Protein AF-0000000076869267 (afdb_homodimer)

Organism: Aegilops tauschii subsp. strangulata (NCBI:txid200361)

Foldseek 3Di:
DVLLVLLLPLLLLLLLLLLLLLQQLVLLLLQCLDPPANLAPANVDAPLLSLLLNCLLVLLLLVLLLVCLVCCLPCFLLSLLLVLLVLLQQLLQQLLVPRDSVSNSVSSSSNNSSSNSSVVRSLVSSCQQHPVVCSVVSVVVSNVSSVVSNVVLNVQSVVQSRHRSSSSCSSNVSNVSSVVSNVSSVVAATRLLSLLLCCLVVVDPNVVSLVSSLVNNCSSVDVVDDPVNSVVVSVVSNVVSNVVVVVVVPPVVSVVVSVVSVVVSVVSVVVSVVSVD/DVLLVLLLPLLLLLLLLLLLLLQQLVLLLLQCLDPPANLAPANPDAPLLSLLLNCLLVLLLLVLLLVCLVCCLPCFLLSLLLLLLVLLQQLLQQLLVPRDSVSNSVSSSSNNSSSNSSVVRSLVSSCLQHPVVCSVVSVVVSNVSSVVSNVVLNVQSVVQSRHRSSSSCSSNVSNVSSVVSNVSSVPAATRLLSLLLCCLVVVDPNVVSLVSSLVNNCSSVDVVDDPVNSVVVSVVSNVVSNVVVVVVVPPVVSVVVSVVSVVVSVVSVVVSVVSVD

Nearest PDB structures (foldseek):
  9g11-assembly1_A  TM=7.939E-01  e=7.291E-10  Arabidopsis thaliana
  8bvs-assembly1_A  TM=7.566E-01  e=4.003E-04  Rattus norvegicus
  8pnl-assembly1_A  TM=7.124E-01  e=5.219E-04  Mycolicibacterium hassiacum DSM 44199
  8bvt-assembly1_A  TM=7.585E-01  e=1.966E-03  Rattus nativitatis
  7yr5-assembly1_A  TM=6.470E-01  e=4.337E-02  Homo sapiens

pLDDT: mean 87.98, std 14.65, range [33.66, 98.94]

Structure (mmCIF, N/CA/C/O backbone):
data_AF-0000000076869267-model_v1
#
loop_
_entity.id
_entity.type
_entity.pdbx_description
1 polymer 'Major facilitator superfamily (MFS) profile domain-containing protein'
#
loop_
_atom_site.group_PDB
_atom_site.id
_atom_site.type_symbol
_atom_site.label_atom_id
_atom_site.label_alt_id
_atom_site.label_comp_id
_atom_site.label_asym_id
_atom_site.label_entity_id
_atom_site.label_seq_id
_atom_site.pdbx_PDB_ins_code
_atom_site.Cartn_x
_atom_site.Cartn_y
_atom_site.Cartn_z
_atom_site.occupancy
_atom_site.B_iso_or_equiv
_atom_site.auth_seq_id
_atom_site.auth_comp_id
_atom_site.auth_asym_id
_atom_site.auth_atom_id
_atom_site.pdbx_PDB_model_num
ATOM 1 N N . MET A 1 1 ? 5.738 23.25 -9.078 1 51.19 1 MET A N 1
ATOM 2 C CA . MET A 1 1 ? 5.23 21.922 -9.367 1 51.19 1 MET A CA 1
ATOM 3 C C . MET A 1 1 ? 6.297 20.859 -9.102 1 51.19 1 MET A C 1
ATOM 5 O O . MET A 1 1 ? 6.031 19.859 -8.43 1 51.19 1 MET A O 1
ATOM 9 N N . ALA A 1 2 ? 7.547 21.203 -9.602 1 54.75 2 ALA A N 1
ATOM 10 C CA . ALA A 1 2 ? 8.648 20.266 -9.398 1 54.75 2 ALA A CA 1
ATOM 11 C C . ALA A 1 2 ? 8.938 20.062 -7.91 1 54.75 2 ALA A C 1
ATOM 13 O O . ALA A 1 2 ? 9.227 18.953 -7.469 1 54.75 2 ALA A O 1
ATOM 14 N N . ALA A 1 3 ? 8.656 21.094 -7.148 1 62.34 3 ALA A N 1
ATOM 15 C CA . ALA A 1 3 ? 8.992 21.078 -5.727 1 62.34 3 ALA A CA 1
ATOM 16 C C . ALA A 1 3 ? 8.086 20.109 -4.961 1 62.34 3 ALA A C 1
ATOM 18 O O . ALA A 1 3 ? 8.5 19.531 -3.951 1 62.34 3 ALA A O 1
ATOM 19 N N . VAL A 1 4 ? 6.992 19.859 -5.566 1 68.62 4 VAL A N 1
ATOM 20 C CA . VAL A 1 4 ? 6.062 18.969 -4.875 1 68.62 4 VAL A CA 1
ATOM 21 C C . VAL A 1 4 ? 6.172 17.562 -5.453 1 68.62 4 VAL A C 1
ATOM 23 O O . VAL A 1 4 ? 6.008 16.562 -4.73 1 68.62 4 VAL A O 1
ATOM 26 N N . ILE A 1 5 ? 6.605 17.469 -6.59 1 75.56 5 ILE A N 1
ATOM 27 C CA . ILE A 1 5 ? 6.555 16.219 -7.328 1 75.56 5 ILE A CA 1
ATOM 28 C C . ILE A 1 5 ? 7.711 15.32 -6.898 1 75.56 5 ILE A C 1
ATOM 30 O O . ILE A 1 5 ? 7.52 14.133 -6.641 1 75.56 5 ILE A O 1
ATOM 34 N N . LEU A 1 6 ? 8.961 15.852 -6.84 1 79.25 6 LEU A N 1
ATOM 35 C CA . LEU A 1 6 ? 10.133 15.023 -6.602 1 79.25 6 LEU A CA 1
ATOM 36 C C . LEU A 1 6 ? 10.102 14.414 -5.199 1 79.25 6 LEU A C 1
ATOM 38 O O . LEU A 1 6 ? 10.32 13.211 -5.035 1 79.25 6 LEU A O 1
ATOM 42 N N . PRO A 1 7 ? 9.672 15.211 -4.203 1 85.94 7 PRO A N 1
ATOM 43 C CA . PRO A 1 7 ? 9.602 14.648 -2.854 1 85.94 7 PRO A CA 1
ATOM 44 C C . PRO A 1 7 ? 8.523 13.57 -2.719 1 85.94 7 PRO A C 1
ATOM 46 O O . PRO A 1 7 ? 8.508 12.828 -1.736 1 85.94 7 PRO A O 1
ATOM 49 N N . PHE A 1 8 ? 7.75 13.508 -3.734 1 88 8 PHE A N 1
ATOM 50 C CA . PHE A 1 8 ? 6.734 12.453 -3.764 1 88 8 PHE A CA 1
ATOM 51 C C . PHE A 1 8 ? 7.246 11.234 -4.52 1 88 8 PHE A C 1
ATOM 53 O O . PHE A 1 8 ? 7.129 10.109 -4.031 1 88 8 PHE A O 1
ATOM 60 N N . VAL A 1 9 ? 7.844 11.406 -5.652 1 92 9 VAL A N 1
ATOM 61 C CA . VAL A 1 9 ? 8.102 10.336 -6.609 1 92 9 VAL A CA 1
ATOM 62 C C . VAL A 1 9 ? 9.148 9.375 -6.047 1 92 9 VAL A C 1
ATOM 64 O O . VAL A 1 9 ? 9 8.156 -6.137 1 92 9 VAL A O 1
ATOM 67 N N . PHE A 1 10 ? 10.188 9.844 -5.434 1 95.88 10 PHE A N 1
ATOM 68 C CA . PHE A 1 10 ? 11.289 8.977 -5.023 1 95.88 10 PHE A CA 1
ATOM 69 C C . PHE A 1 10 ? 10.883 8.125 -3.824 1 95.88 10 PHE A C 1
ATOM 71 O O . PHE A 1 10 ? 11.141 6.922 -3.799 1 95.88 10 PHE A O 1
ATOM 78 N N . PRO A 1 11 ? 10.164 8.703 -2.84 1 96.12 11 PRO A N 1
ATOM 79 C CA . PRO A 1 11 ? 9.617 7.816 -1.812 1 96.12 11 PRO A CA 1
ATOM 80 C C . PRO A 1 11 ? 8.625 6.801 -2.379 1 96.12 11 PRO A C 1
ATOM 82 O O . PRO A 1 11 ? 8.609 5.645 -1.95 1 96.12 11 PRO A O 1
ATOM 85 N N . ALA A 1 12 ? 7.863 7.188 -3.348 1 95.62 12 ALA A N 1
ATOM 86 C CA . ALA A 1 12 ? 6.844 6.324 -3.938 1 95.62 12 ALA A CA 1
ATOM 87 C C . ALA A 1 12 ? 7.48 5.152 -4.676 1 95.62 12 ALA A C 1
ATOM 89 O O . ALA A 1 12 ? 6.859 4.098 -4.836 1 95.62 12 ALA A O 1
ATOM 90 N N . LEU A 1 13 ? 8.742 5.316 -5.086 1 97.69 13 LEU A N 1
ATOM 91 C CA . LEU A 1 13 ? 9.461 4.227 -5.734 1 97.69 13 LEU A CA 1
ATOM 92 C C . LEU A 1 13 ? 9.641 3.051 -4.777 1 97.69 13 LEU A C 1
ATOM 94 O O . LEU A 1 13 ? 9.719 1.898 -5.211 1 97.69 13 LEU A O 1
ATOM 98 N N . GLY A 1 14 ? 9.711 3.357 -3.455 1 97.81 14 GLY A N 1
ATOM 99 C CA . GLY A 1 14 ? 9.727 2.268 -2.49 1 97.81 14 GLY A CA 1
ATOM 100 C C . GLY A 1 14 ? 8.539 1.338 -2.617 1 97.81 14 GLY A C 1
ATOM 101 O O . GLY A 1 14 ? 8.68 0.118 -2.512 1 97.81 14 GLY A O 1
ATOM 102 N N . GLY A 1 15 ? 7.379 1.924 -2.82 1 96.94 15 GLY A N 1
ATOM 103 C CA . GLY A 1 15 ? 6.18 1.134 -3.059 1 96.94 15 GLY A CA 1
ATOM 104 C C . GLY A 1 15 ? 6.207 0.391 -4.379 1 96.94 15 GLY A C 1
ATOM 105 O O . GLY A 1 15 ? 5.758 -0.753 -4.465 1 96.94 15 GLY A O 1
ATOM 106 N N . LEU A 1 16 ? 6.715 1.038 -5.418 1 98.06 16 LEU A N 1
ATOM 107 C CA . LEU A 1 16 ? 6.832 0.396 -6.723 1 98.06 16 LEU A CA 1
ATOM 108 C C . LEU A 1 16 ? 7.715 -0.846 -6.637 1 98.06 16 LEU A C 1
ATOM 110 O O . LEU A 1 16 ? 7.391 -1.882 -7.223 1 98.06 16 LEU A O 1
ATOM 114 N N . LEU A 1 17 ? 8.797 -0.69 -5.914 1 98.81 17 LEU A N 1
ATOM 115 C CA . LEU A 1 17 ? 9.734 -1.799 -5.773 1 98.81 17 LEU A CA 1
ATOM 116 C C . LEU A 1 17 ? 9.102 -2.949 -4.996 1 98.81 17 LEU A C 1
ATOM 118 O O . LEU A 1 17 ? 9.344 -4.117 -5.301 1 98.81 17 LEU A O 1
ATOM 122 N N . PHE A 1 18 ? 8.344 -2.596 -3.992 1 98.62 18 PHE A N 1
ATOM 123 C CA . PHE A 1 18 ? 7.562 -3.605 -3.283 1 98.62 18 PHE A CA 1
ATOM 124 C C . PHE A 1 18 ? 6.613 -4.324 -4.234 1 98.62 18 PHE A C 1
ATOM 126 O O . PHE A 1 18 ? 6.605 -5.555 -4.301 1 98.62 18 PHE A O 1
ATOM 133 N N . GLY A 1 19 ? 5.809 -3.6 -4.969 1 98.38 19 GLY A N 1
ATOM 134 C CA . GLY A 1 19 ? 4.91 -4.184 -5.953 1 98.38 19 GLY A CA 1
ATOM 135 C C . GLY A 1 19 ? 5.633 -5.027 -6.988 1 98.38 19 GLY A C 1
ATOM 136 O O . GLY A 1 19 ? 5.184 -6.125 -7.32 1 98.38 19 GLY A O 1
ATOM 137 N N . TYR A 1 20 ? 6.73 -4.504 -7.484 1 98.62 20 TYR A N 1
ATOM 138 C CA . TYR A 1 20 ? 7.508 -5.246 -8.469 1 98.62 20 TYR A CA 1
ATOM 139 C C . TYR A 1 20 ? 7.883 -6.625 -7.949 1 98.62 20 TYR A C 1
ATOM 141 O O . TYR A 1 20 ? 7.781 -7.621 -8.672 1 98.62 20 TYR A O 1
ATOM 149 N N . ASP A 1 21 ? 8.344 -6.609 -6.75 1 98.75 21 ASP A N 1
ATOM 150 C CA . ASP A 1 21 ? 8.727 -7.879 -6.148 1 98.75 21 ASP A CA 1
ATOM 151 C C . ASP A 1 21 ? 7.562 -8.867 -6.152 1 98.75 21 ASP A C 1
ATOM 153 O O . ASP A 1 21 ? 7.746 -10.047 -6.441 1 98.75 21 ASP A O 1
ATOM 157 N N . ILE A 1 22 ? 6.414 -8.406 -5.805 1 97.38 22 ILE A N 1
ATOM 158 C CA . ILE A 1 22 ? 5.227 -9.25 -5.777 1 97.38 22 ILE A CA 1
ATOM 159 C C . ILE A 1 22 ? 4.961 -9.828 -7.168 1 97.38 22 ILE A C 1
ATOM 161 O O . ILE A 1 22 ? 4.828 -11.039 -7.328 1 97.38 22 ILE A O 1
ATOM 165 N N . GLY A 1 23 ? 4.918 -8.953 -8.148 1 97.19 23 GLY A N 1
ATOM 166 C CA . GLY A 1 23 ? 4.641 -9.383 -9.516 1 97.19 23 GLY A CA 1
ATOM 167 C C . GLY A 1 23 ? 5.699 -10.312 -10.07 1 97.19 23 GLY A C 1
ATOM 168 O O . GLY A 1 23 ? 5.379 -11.344 -10.664 1 97.19 23 GLY A O 1
ATOM 169 N N . ALA A 1 24 ? 6.945 -9.992 -9.875 1 98.06 24 ALA A N 1
ATOM 170 C CA . ALA A 1 24 ? 8.062 -10.773 -10.398 1 98.06 24 ALA A CA 1
ATOM 171 C C . ALA A 1 24 ? 8.117 -12.156 -9.75 1 98.06 24 ALA A C 1
ATOM 173 O O . ALA A 1 24 ? 8.523 -13.133 -10.383 1 98.06 24 ALA A O 1
ATOM 174 N N . THR A 1 25 ? 7.734 -12.227 -8.5 1 97.81 25 THR A N 1
ATOM 175 C CA . THR A 1 25 ? 7.793 -13.484 -7.754 1 97.81 25 THR A CA 1
ATOM 176 C C . THR A 1 25 ? 6.898 -14.539 -8.398 1 97.81 25 THR A C 1
ATOM 178 O O . THR A 1 25 ? 7.219 -15.727 -8.375 1 97.81 25 THR A O 1
ATOM 181 N N . SER A 1 26 ? 5.801 -14.086 -8.969 1 94.12 26 SER A N 1
ATOM 182 C CA . SER A 1 26 ? 4.891 -15.023 -9.625 1 94.12 26 SER A CA 1
ATOM 183 C C . SER A 1 26 ? 5.605 -15.828 -10.703 1 94.12 26 SER A C 1
ATOM 185 O O . SER A 1 26 ? 5.559 -17.062 -10.703 1 94.12 26 SER A O 1
ATOM 187 N N . GLY A 1 27 ? 6.301 -15.18 -11.609 1 94.81 27 GLY A N 1
ATOM 188 C CA . GLY A 1 27 ? 7.062 -15.852 -12.648 1 94.81 27 GLY A CA 1
ATOM 189 C C . GLY A 1 27 ? 8.328 -16.516 -12.141 1 94.81 27 GLY A C 1
ATOM 190 O O . GLY A 1 27 ? 8.703 -17.594 -12.594 1 94.81 27 GLY A O 1
ATOM 191 N N . ALA A 1 28 ? 8.953 -15.914 -11.195 1 98 28 ALA A N 1
ATOM 192 C CA . ALA A 1 28 ? 10.234 -16.391 -10.688 1 98 28 ALA A CA 1
ATOM 193 C C . ALA A 1 28 ? 10.078 -17.75 -10 1 98 28 ALA A C 1
ATOM 195 O O . ALA A 1 28 ? 10.961 -18.609 -10.094 1 98 28 ALA A O 1
ATOM 196 N N . THR A 1 29 ? 8.984 -17.906 -9.289 1 96.38 29 THR A N 1
ATOM 197 C CA . THR A 1 29 ? 8.773 -19.172 -8.578 1 96.38 29 THR A CA 1
ATOM 198 C C . THR A 1 29 ? 8.578 -20.312 -9.562 1 96.38 29 THR A C 1
ATOM 200 O O . THR A 1 29 ? 9.055 -21.422 -9.328 1 96.38 29 THR A O 1
ATOM 203 N N . ILE A 1 30 ? 7.941 -20.031 -10.672 1 93.69 30 ILE A N 1
ATOM 204 C CA . ILE A 1 30 ? 7.766 -21.031 -11.719 1 93.69 30 ILE A CA 1
ATOM 205 C C . ILE A 1 30 ? 9.117 -21.359 -12.352 1 93.69 30 ILE A C 1
ATOM 207 O O . ILE A 1 30 ? 9.477 -22.531 -12.508 1 93.69 30 ILE A O 1
ATOM 211 N N . SER A 1 31 ? 9.836 -20.359 -12.648 1 96.88 31 SER A N 1
ATOM 212 C CA . SER A 1 31 ? 11.117 -20.469 -13.336 1 96.88 31 SER A CA 1
ATOM 213 C C . SER A 1 31 ? 12.141 -21.219 -12.477 1 96.88 31 SER A C 1
ATOM 215 O O . SER A 1 31 ? 12.836 -22.109 -12.969 1 96.88 31 SER A O 1
ATOM 217 N N . VAL A 1 32 ? 12.234 -20.938 -11.211 1 97.94 32 VAL A N 1
ATOM 218 C CA . VAL A 1 32 ? 13.273 -21.484 -10.352 1 97.94 32 VAL A CA 1
ATOM 219 C C . VAL A 1 32 ? 12.984 -22.969 -10.07 1 97.94 32 VAL A C 1
ATOM 221 O O . VAL A 1 32 ? 13.898 -23.75 -9.805 1 97.94 32 VAL A O 1
ATOM 224 N N . HIS A 1 33 ? 11.734 -23.297 -10.188 1 96.62 33 HIS A N 1
ATOM 225 C CA . HIS A 1 33 ? 11.312 -24.656 -9.875 1 96.62 33 HIS A CA 1
ATOM 226 C C . HIS A 1 33 ? 11.344 -25.547 -11.109 1 96.62 33 HIS A C 1
ATOM 228 O O . HIS A 1 33 ? 11.281 -26.781 -11 1 96.62 33 HIS A O 1
ATOM 234 N N . SER A 1 34 ? 11.523 -25.016 -12.273 1 96.38 34 SER A N 1
ATOM 235 C CA . SER A 1 34 ? 11.5 -25.75 -13.539 1 96.38 34 SER A CA 1
ATOM 236 C C . SER A 1 34 ? 12.812 -26.484 -13.781 1 96.38 34 SER A C 1
ATOM 238 O O . SER A 1 34 ? 13.883 -25.875 -13.766 1 96.38 34 SER A O 1
ATOM 240 N N . ALA A 1 35 ? 12.711 -27.703 -14.055 1 96.81 35 ALA A N 1
ATOM 241 C CA . ALA A 1 35 ? 13.906 -28.484 -14.367 1 96.81 35 ALA A CA 1
ATOM 242 C C . ALA A 1 35 ? 14.609 -27.938 -15.609 1 96.81 35 ALA A C 1
ATOM 244 O O . ALA A 1 35 ? 15.836 -27.906 -15.672 1 96.81 35 ALA A O 1
ATOM 245 N N . GLU A 1 36 ? 13.852 -27.453 -16.516 1 97.06 36 GLU A N 1
ATOM 246 C CA . GLU A 1 36 ? 14.367 -27.047 -17.812 1 97.06 36 GLU A CA 1
ATOM 247 C C . GLU A 1 36 ? 14.859 -25.594 -17.766 1 97.06 36 GLU A C 1
ATOM 249 O O . GLU A 1 36 ? 15.828 -25.25 -18.438 1 97.06 36 GLU A O 1
ATOM 254 N N . LEU A 1 37 ? 14.234 -24.844 -16.891 1 96.75 37 LEU A N 1
ATOM 255 C CA . LEU A 1 37 ? 14.438 -23.406 -17.062 1 96.75 37 LEU A CA 1
ATOM 256 C C . LEU A 1 37 ? 15.164 -22.812 -15.867 1 96.75 37 LEU A C 1
ATOM 258 O O . LEU A 1 37 ? 15.656 -21.672 -15.938 1 96.75 37 LEU A O 1
ATOM 262 N N . SER A 1 38 ? 15.312 -23.484 -14.828 1 97.62 38 SER A N 1
ATOM 263 C CA . SER A 1 38 ? 15.867 -22.906 -13.602 1 97.62 38 SER A CA 1
ATOM 264 C C . SER A 1 38 ? 17.328 -22.516 -13.789 1 97.62 38 SER A C 1
ATOM 266 O O . SER A 1 38 ? 17.797 -21.531 -13.203 1 97.62 38 SER A O 1
ATOM 268 N N . GLY A 1 39 ? 18 -23.344 -14.562 1 97.56 39 GLY A N 1
ATOM 269 C CA . GLY A 1 39 ? 19.438 -23.141 -14.703 1 97.56 39 GLY A CA 1
ATOM 270 C C . GLY A 1 39 ? 20.219 -23.516 -13.461 1 97.56 39 GLY A C 1
ATOM 271 O O . GLY A 1 39 ? 21.328 -23.016 -13.25 1 97.56 39 GLY A O 1
ATOM 272 N N . THR A 1 40 ? 19.562 -24.281 -12.594 1 97.69 40 THR A N 1
ATOM 273 C CA . THR A 1 40 ? 20.219 -24.688 -11.367 1 97.69 40 THR A CA 1
ATOM 274 C C . THR A 1 40 ? 20.172 -26.203 -11.211 1 97.69 40 THR A C 1
ATOM 276 O O . THR A 1 40 ? 19.469 -26.891 -11.953 1 97.69 40 THR A O 1
ATOM 279 N N . THR A 1 41 ? 20.906 -26.781 -10.281 1 97.06 41 THR A N 1
ATOM 280 C CA . THR A 1 41 ? 20.875 -28.203 -9.969 1 97.06 41 THR A CA 1
ATOM 281 C C . THR A 1 41 ? 19.984 -28.469 -8.758 1 97.06 41 THR A C 1
ATOM 283 O O . THR A 1 41 ? 19.844 -29.625 -8.328 1 97.06 41 THR A O 1
ATOM 286 N N . TRP A 1 42 ? 19.484 -27.406 -8.188 1 97.38 42 TRP A N 1
ATOM 287 C CA . TRP A 1 42 ? 18.672 -27.516 -6.984 1 97.38 42 TRP A CA 1
ATOM 288 C C . TRP A 1 42 ? 17.25 -27.031 -7.254 1 97.38 42 TRP A C 1
ATOM 290 O O . TRP A 1 42 ? 16.625 -26.391 -6.402 1 97.38 42 TRP A O 1
ATOM 300 N N . PHE A 1 43 ? 16.75 -27.281 -8.469 1 96.44 43 PHE A N 1
ATOM 301 C CA . PHE A 1 43 ? 15.445 -26.812 -8.922 1 96.44 43 PHE A CA 1
ATOM 302 C C . PHE A 1 43 ? 14.328 -27.594 -8.227 1 96.44 43 PHE A C 1
ATOM 304 O O . PHE A 1 43 ? 13.188 -27.125 -8.164 1 96.44 43 PHE A O 1
ATOM 311 N N . ASN A 1 44 ? 14.586 -28.844 -7.785 1 96.56 44 ASN A N 1
ATOM 312 C CA . ASN A 1 44 ? 13.562 -29.719 -7.211 1 96.56 44 ASN A CA 1
ATOM 313 C C . ASN A 1 44 ? 13.219 -29.312 -5.781 1 96.56 44 ASN A C 1
ATOM 315 O O . ASN A 1 44 ? 13.422 -30.078 -4.844 1 96.56 44 ASN A O 1
ATOM 319 N N . LEU A 1 45 ? 12.617 -28.156 -5.695 1 96.81 45 LEU A N 1
ATOM 320 C CA . LEU A 1 45 ? 12.281 -27.594 -4.398 1 96.81 45 LEU A CA 1
ATOM 321 C C . LEU A 1 45 ? 10.992 -28.203 -3.854 1 96.81 45 LEU A C 1
ATOM 323 O O . LEU A 1 45 ? 10.055 -28.469 -4.609 1 96.81 45 LEU A O 1
ATOM 327 N N . SER A 1 46 ? 11.039 -28.406 -2.523 1 95.25 46 SER A N 1
ATOM 328 C CA . SER A 1 46 ? 9.812 -28.844 -1.859 1 95.25 46 SER A CA 1
ATOM 329 C C . SER A 1 46 ? 8.773 -27.719 -1.842 1 95.25 46 SER A C 1
ATOM 331 O O . SER A 1 46 ? 9.094 -26.562 -2.141 1 95.25 46 SER A O 1
ATOM 333 N N . SER A 1 47 ? 7.547 -28.109 -1.551 1 89.81 47 SER A N 1
ATOM 334 C CA . SER A 1 47 ? 6.484 -27.109 -1.436 1 89.81 47 SER A CA 1
ATOM 335 C C . SER A 1 47 ? 6.836 -26.047 -0.403 1 89.81 47 SER A C 1
ATOM 337 O O . SER A 1 47 ? 6.551 -24.859 -0.603 1 89.81 47 SER A O 1
ATOM 339 N N . LEU A 1 48 ? 7.453 -26.484 0.651 1 91.44 48 LEU A N 1
ATOM 340 C CA . LEU A 1 48 ? 7.871 -25.547 1.695 1 91.44 48 LEU A CA 1
ATOM 341 C C . LEU A 1 48 ? 8.953 -24.609 1.18 1 91.44 48 LEU A C 1
ATOM 343 O O . LEU A 1 48 ? 8.898 -23.406 1.439 1 91.44 48 LEU A O 1
ATOM 347 N N . GLN A 1 49 ? 9.883 -25.141 0.53 1 95.94 49 GLN A N 1
ATOM 348 C CA . GLN A 1 49 ? 10.961 -24.328 -0.013 1 95.94 49 GLN A CA 1
ATOM 349 C C . GLN A 1 49 ? 10.438 -23.328 -1.035 1 95.94 49 GLN A C 1
ATOM 351 O O . GLN A 1 49 ? 10.844 -22.172 -1.034 1 95.94 49 GLN A O 1
ATOM 356 N N . LEU A 1 50 ? 9.555 -23.766 -1.865 1 94.75 50 LEU A N 1
ATOM 357 C CA . LEU A 1 50 ? 8.953 -22.859 -2.852 1 94.75 50 LEU A CA 1
ATOM 358 C C . LEU A 1 50 ? 8.148 -21.766 -2.17 1 94.75 50 LEU A C 1
ATOM 360 O O . LEU A 1 50 ? 8.156 -20.625 -2.615 1 94.75 50 LEU A O 1
ATOM 364 N N . GLY A 1 51 ? 7.426 -22.141 -1.114 1 93.62 51 GLY A N 1
ATOM 365 C CA . GLY A 1 51 ? 6.719 -21.141 -0.317 1 93.62 51 GLY A CA 1
ATOM 366 C C . GLY A 1 51 ? 7.637 -20.094 0.268 1 93.62 51 GLY A C 1
ATOM 367 O O . GLY A 1 51 ? 7.289 -18.906 0.3 1 93.62 51 GLY A O 1
ATOM 368 N N . LEU A 1 52 ? 8.805 -20.516 0.682 1 96 52 LEU A N 1
ATOM 369 C CA . LEU A 1 52 ? 9.773 -19.578 1.236 1 96 52 LEU A CA 1
ATOM 370 C C . LEU A 1 52 ? 10.305 -18.641 0.158 1 96 52 LEU A C 1
ATOM 372 O O . LEU A 1 52 ? 10.578 -17.469 0.43 1 96 52 LEU A O 1
ATOM 376 N N . VAL A 1 53 ? 10.438 -19.172 -1.045 1 97.44 53 VAL A N 1
ATOM 377 C CA . VAL A 1 53 ? 10.852 -18.297 -2.145 1 97.44 53 VAL A CA 1
ATOM 378 C C . VAL A 1 53 ? 9.773 -17.234 -2.389 1 97.44 53 VAL A C 1
ATOM 380 O O . VAL A 1 53 ? 10.094 -16.062 -2.557 1 97.44 53 VAL A O 1
ATOM 383 N N . ALA A 1 54 ? 8.539 -17.641 -2.352 1 95.94 54 ALA A N 1
ATOM 384 C CA . ALA A 1 54 ? 7.414 -16.75 -2.66 1 95.94 54 ALA A CA 1
ATOM 385 C C . ALA A 1 54 ? 7.199 -15.727 -1.549 1 95.94 54 ALA A C 1
ATOM 387 O O . ALA A 1 54 ? 6.93 -14.555 -1.821 1 95.94 54 ALA A O 1
ATOM 388 N N . SER A 1 55 ? 7.406 -16.141 -0.3 1 96.25 55 SER A N 1
ATOM 389 C CA . SER A 1 55 ? 6.992 -15.289 0.816 1 96.25 55 SER A CA 1
ATOM 390 C C . SER A 1 55 ? 8.195 -14.719 1.554 1 96.25 55 SER A C 1
ATOM 392 O O . SER A 1 55 ? 8.047 -13.922 2.482 1 96.25 55 SER A O 1
ATOM 394 N N . GLY A 1 56 ? 9.383 -15.117 1.185 1 97.5 56 GLY A N 1
ATOM 395 C CA . GLY A 1 56 ? 10.578 -14.711 1.906 1 97.5 56 GLY A CA 1
ATOM 396 C C . GLY A 1 56 ? 10.688 -13.203 2.082 1 97.5 56 GLY A C 1
ATOM 397 O O . GLY A 1 56 ? 11.008 -12.727 3.17 1 97.5 56 GLY A O 1
ATOM 398 N N . SER A 1 57 ? 10.445 -12.5 1.027 1 98.38 57 SER A N 1
ATOM 399 C CA . SER A 1 57 ? 10.547 -11.047 1.118 1 98.38 57 SER A CA 1
ATOM 400 C C . SER A 1 57 ? 9.477 -10.477 2.045 1 98.38 57 SER A C 1
ATOM 402 O O . SER A 1 57 ? 9.688 -9.445 2.689 1 98.38 57 SER A O 1
ATOM 404 N N . LEU A 1 58 ? 8.32 -11.102 2.143 1 97.06 58 LEU A N 1
ATOM 405 C CA . LEU A 1 58 ? 7.258 -10.641 3.025 1 97.06 58 LEU A CA 1
ATOM 406 C C . LEU A 1 58 ? 7.641 -10.836 4.488 1 97.06 58 LEU A C 1
ATOM 408 O O . LEU A 1 58 ? 7.328 -9.992 5.336 1 97.06 58 LEU A O 1
ATOM 412 N N . TYR A 1 59 ? 8.328 -11.938 4.766 1 96.06 59 TYR A N 1
ATOM 413 C CA . TYR A 1 59 ? 8.852 -12.109 6.113 1 96.06 59 TYR A CA 1
ATOM 414 C C . TYR A 1 59 ? 9.906 -11.062 6.434 1 96.06 59 TYR A C 1
ATOM 416 O O . TYR A 1 59 ? 9.945 -10.531 7.543 1 96.06 59 TYR A O 1
ATOM 424 N N . GLY A 1 60 ? 10.742 -10.812 5.508 1 97.44 60 GLY A N 1
ATOM 425 C CA . GLY A 1 60 ? 11.672 -9.703 5.672 1 97.44 60 GLY A CA 1
ATOM 426 C C . GLY A 1 60 ? 10.984 -8.375 5.914 1 97.44 60 GLY A C 1
ATOM 427 O O . GLY A 1 60 ? 11.438 -7.574 6.734 1 97.44 60 GLY A O 1
ATOM 428 N N . ALA A 1 61 ? 9.922 -8.148 5.195 1 97.12 61 ALA A N 1
ATOM 429 C CA . ALA A 1 61 ? 9.164 -6.91 5.34 1 97.12 61 ALA A CA 1
ATOM 430 C C . ALA A 1 61 ? 8.617 -6.766 6.754 1 97.12 61 ALA A C 1
ATOM 432 O O . ALA A 1 61 ? 8.633 -5.672 7.328 1 97.12 61 ALA A O 1
ATOM 433 N N . LEU A 1 62 ? 8.078 -7.859 7.293 1 92.81 62 LEU A N 1
ATOM 434 C CA . LEU A 1 62 ? 7.59 -7.832 8.672 1 92.81 62 LEU A CA 1
ATOM 435 C C . LEU A 1 62 ? 8.719 -7.492 9.641 1 92.81 62 LEU A C 1
ATOM 437 O O . LEU A 1 62 ? 8.547 -6.652 10.523 1 92.81 62 LEU A O 1
ATOM 441 N N . GLY A 1 63 ? 9.844 -8.156 9.438 1 93.69 63 GLY A N 1
ATOM 442 C CA . GLY A 1 63 ? 11 -7.824 10.258 1 93.69 63 GLY A CA 1
ATOM 443 C C . GLY A 1 63 ? 11.461 -6.391 10.086 1 93.69 63 GLY A C 1
ATOM 444 O O . GLY A 1 63 ? 11.781 -5.715 11.062 1 93.69 63 GLY A O 1
ATOM 445 N N . GLY A 1 64 ? 11.531 -5.949 8.828 1 94.69 64 GLY A N 1
ATOM 446 C CA . GLY A 1 64 ? 11.906 -4.574 8.539 1 94.69 64 GLY A CA 1
ATOM 447 C C . GLY A 1 64 ? 10.977 -3.553 9.156 1 94.69 64 GLY A C 1
ATOM 448 O O . GLY A 1 64 ? 11.414 -2.486 9.586 1 94.69 64 GLY A O 1
ATOM 449 N N . SER A 1 65 ? 9.688 -3.873 9.164 1 90.94 65 SER A N 1
ATOM 450 C CA . SER A 1 65 ? 8.719 -2.971 9.773 1 90.94 65 SER A CA 1
ATOM 451 C C . SER A 1 65 ? 8.953 -2.834 11.273 1 90.94 65 SER A C 1
ATOM 453 O O . SER A 1 65 ? 8.82 -1.742 11.828 1 90.94 65 SER A O 1
ATOM 455 N N . ILE A 1 66 ? 9.242 -3.92 11.938 1 87.69 66 ILE A N 1
ATOM 456 C CA . ILE A 1 66 ? 9.57 -3.883 13.359 1 87.69 66 ILE A CA 1
ATOM 457 C C . ILE A 1 66 ? 10.812 -3.029 13.586 1 87.69 66 ILE A C 1
ATOM 459 O O . ILE A 1 66 ? 10.844 -2.199 14.5 1 87.69 66 ILE A O 1
ATOM 463 N N . LEU A 1 67 ? 11.734 -3.191 12.727 1 89.06 67 LEU A N 1
ATOM 464 C CA . LEU A 1 67 ? 12.969 -2.42 12.812 1 89.06 67 LEU A CA 1
ATOM 465 C C . LEU A 1 67 ? 12.703 -0.935 12.594 1 89.06 67 LEU A C 1
ATOM 467 O O . LEU A 1 67 ? 13.281 -0.087 13.273 1 89.06 67 LEU A O 1
ATOM 471 N N . ALA A 1 68 ? 11.914 -0.632 11.633 1 89.5 68 ALA A N 1
ATOM 472 C CA . ALA A 1 68 ? 11.594 0.754 11.312 1 89.5 68 ALA A CA 1
ATOM 473 C C . ALA A 1 68 ? 11 1.477 12.516 1 89.5 68 ALA A C 1
ATOM 475 O O . ALA A 1 68 ? 11.352 2.623 12.797 1 89.5 68 ALA A O 1
ATOM 476 N N . TYR A 1 69 ? 10.133 0.867 13.211 1 76.75 69 TYR A N 1
ATOM 477 C CA . TYR A 1 69 ? 9.453 1.502 14.336 1 76.75 69 TYR A CA 1
ATOM 478 C C . TYR A 1 69 ? 10.438 1.789 15.469 1 76.75 69 TYR A C 1
ATOM 480 O O . TYR A 1 69 ? 10.25 2.74 16.234 1 76.75 69 TYR A O 1
ATOM 488 N N . ARG A 1 70 ? 11.555 1.107 15.492 1 77.75 70 ARG A N 1
ATOM 489 C CA . ARG A 1 70 ? 12.539 1.276 16.562 1 77.75 70 ARG A CA 1
ATOM 490 C C . ARG A 1 70 ? 13.609 2.291 16.156 1 77.75 70 ARG A C 1
ATOM 492 O O . ARG A 1 70 ? 14.117 3.029 17.016 1 77.75 70 ARG A O 1
ATOM 499 N N . ILE A 1 71 ? 13.836 2.33 14.883 1 81.19 71 ILE A N 1
ATOM 500 C CA . ILE A 1 71 ? 15.031 3.088 14.547 1 81.19 71 ILE A CA 1
ATOM 501 C C . ILE A 1 71 ? 14.648 4.301 13.703 1 81.19 71 ILE A C 1
ATOM 503 O O . ILE A 1 71 ? 15.477 5.195 13.484 1 81.19 71 ILE A O 1
ATOM 507 N N . ALA A 1 72 ? 13.469 4.391 13.281 1 77.88 72 ALA A N 1
ATOM 508 C CA . ALA A 1 72 ? 13.07 5.406 12.305 1 77.88 72 ALA A CA 1
ATOM 509 C C . ALA A 1 72 ? 13.227 6.812 12.891 1 77.88 72 ALA A C 1
ATOM 511 O O . ALA A 1 72 ? 13.641 7.734 12.188 1 77.88 72 ALA A O 1
ATOM 512 N N . ASP A 1 73 ? 12.961 6.945 14.148 1 78.56 73 ASP A N 1
ATOM 513 C CA . ASP A 1 73 ? 13.047 8.266 14.766 1 78.56 73 ASP A CA 1
ATOM 514 C C . ASP A 1 73 ? 14.5 8.711 14.898 1 78.56 73 ASP A C 1
ATOM 516 O O . ASP A 1 73 ? 14.797 9.914 14.883 1 78.56 73 ASP A O 1
ATOM 520 N N . PHE A 1 74 ? 15.336 7.754 14.938 1 85.5 74 PHE A N 1
ATOM 521 C CA . PHE A 1 74 ? 16.75 8.078 15.07 1 85.5 74 PHE A CA 1
ATOM 522 C C . PHE A 1 74 ? 17.359 8.375 13.703 1 85.5 74 PHE A C 1
ATOM 524 O O . PHE A 1 74 ? 18.141 9.32 13.562 1 85.5 74 PHE A O 1
ATOM 531 N N . LEU A 1 75 ? 17.016 7.711 12.695 1 90.19 75 LEU A N 1
ATOM 532 C CA . LEU A 1 75 ? 17.641 7.812 11.375 1 90.19 75 LEU A CA 1
ATOM 533 C C . LEU A 1 75 ? 17.062 8.992 10.602 1 90.19 75 LEU A C 1
ATOM 535 O O . LEU A 1 75 ? 17.766 9.625 9.82 1 90.19 75 LEU A O 1
ATOM 539 N N . GLY A 1 76 ? 15.789 9.273 10.875 1 93.19 76 GLY A N 1
ATOM 540 C CA . GLY A 1 76 ? 15.062 10.18 9.992 1 93.19 76 GLY A CA 1
ATOM 541 C C . GLY A 1 76 ? 14.516 9.508 8.75 1 93.19 76 GLY A C 1
ATOM 542 O O . GLY A 1 76 ? 14.984 8.43 8.375 1 93.19 76 GLY A O 1
ATOM 543 N N . ARG A 1 77 ? 13.625 10.148 8.117 1 94.56 77 ARG A N 1
ATOM 544 C CA . ARG A 1 77 ? 12.891 9.539 7.008 1 94.56 77 ARG A CA 1
ATOM 545 C C . ARG A 1 77 ? 13.789 9.375 5.785 1 94.56 77 ARG A C 1
ATOM 547 O O . ARG A 1 77 ? 13.734 8.344 5.105 1 94.56 77 ARG A O 1
ATOM 554 N N . ARG A 1 78 ? 14.578 10.375 5.527 1 96.44 78 ARG A N 1
ATOM 555 C CA . ARG A 1 78 ? 15.438 10.352 4.348 1 96.44 78 ARG A CA 1
ATOM 556 C C . ARG A 1 78 ? 16.422 9.195 4.406 1 96.44 78 ARG A C 1
ATOM 558 O O . ARG A 1 78 ? 16.531 8.414 3.459 1 96.44 78 ARG A O 1
ATOM 565 N N . ILE A 1 79 ? 17.125 9.062 5.465 1 97.31 79 ILE A N 1
ATOM 566 C CA . ILE A 1 79 ? 18.141 8.023 5.625 1 97.31 79 ILE A CA 1
ATOM 567 C C . ILE A 1 79 ? 17.469 6.652 5.672 1 97.31 79 ILE A C 1
ATOM 569 O O . ILE A 1 79 ? 18.016 5.672 5.16 1 97.31 79 ILE A O 1
ATOM 573 N N . GLU A 1 80 ? 16.312 6.609 6.328 1 96.81 80 GLU A N 1
ATOM 574 C CA . GLU A 1 80 ? 15.547 5.367 6.336 1 96.81 80 GLU A CA 1
ATOM 575 C C . GLU A 1 80 ? 15.258 4.887 4.914 1 96.81 80 GLU A C 1
ATOM 577 O O . GLU A 1 80 ? 15.453 3.709 4.605 1 96.81 80 GLU A O 1
ATOM 582 N N . LEU A 1 81 ? 14.859 5.77 4.062 1 98 81 LEU A N 1
ATOM 583 C CA . LEU A 1 81 ? 14.508 5.406 2.693 1 98 81 LEU A CA 1
ATOM 584 C C . LEU A 1 81 ? 15.766 5.109 1.874 1 98 81 LEU A C 1
ATOM 586 O O . LEU A 1 81 ? 15.742 4.25 0.989 1 98 81 LEU A O 1
ATOM 590 N N . MET A 1 82 ? 16.859 5.781 2.152 1 98.44 82 MET A N 1
ATOM 591 C CA . MET A 1 82 ? 18.125 5.457 1.499 1 98.44 82 MET A CA 1
ATOM 592 C C . MET A 1 82 ? 18.609 4.074 1.921 1 98.44 82 MET A C 1
ATOM 594 O O . MET A 1 82 ? 19.125 3.314 1.097 1 98.44 82 MET A O 1
ATOM 598 N N . THR A 1 83 ? 18.469 3.822 3.17 1 98.19 83 THR A N 1
ATOM 599 C CA . THR A 1 83 ? 18.828 2.502 3.672 1 98.19 83 THR A CA 1
ATOM 600 C C . THR A 1 83 ? 17.953 1.425 3.031 1 98.19 83 THR A C 1
ATOM 602 O O . THR A 1 83 ? 18.453 0.36 2.656 1 98.19 83 THR A O 1
ATOM 605 N N . ALA A 1 84 ? 16.672 1.699 2.928 1 98.56 84 ALA A N 1
ATOM 606 C CA . ALA A 1 84 ? 15.766 0.773 2.248 1 98.56 84 ALA A CA 1
ATOM 607 C C . ALA A 1 84 ? 16.234 0.497 0.822 1 98.56 84 ALA A C 1
ATOM 609 O O . ALA A 1 84 ? 16.266 -0.654 0.382 1 98.56 84 ALA A O 1
ATOM 610 N N . ALA A 1 85 ? 16.625 1.55 0.126 1 98.88 85 ALA A N 1
ATOM 611 C CA . ALA A 1 85 ? 17.094 1.403 -1.25 1 98.88 85 ALA A CA 1
ATOM 612 C C . ALA A 1 85 ? 18.328 0.524 -1.314 1 98.88 85 ALA A C 1
ATOM 614 O O . ALA A 1 85 ? 18.453 -0.322 -2.203 1 98.88 85 ALA A O 1
ATOM 615 N N . ALA A 1 86 ? 19.219 0.725 -0.398 1 98.81 86 ALA A N 1
ATOM 616 C CA . ALA A 1 86 ? 20.422 -0.091 -0.342 1 98.81 86 ALA A CA 1
ATOM 617 C C . ALA A 1 86 ? 20.094 -1.56 -0.104 1 98.81 86 ALA A C 1
ATOM 619 O O . ALA A 1 86 ? 20.703 -2.449 -0.698 1 98.81 86 ALA A O 1
ATOM 620 N N . LEU A 1 87 ? 19.172 -1.777 0.746 1 98.88 87 LEU A N 1
ATOM 621 C CA . LEU A 1 87 ? 18.734 -3.139 1.037 1 98.88 87 LEU A CA 1
ATOM 622 C C . LEU A 1 87 ? 18.016 -3.75 -0.163 1 98.88 87 LEU A C 1
ATOM 624 O O . LEU A 1 87 ? 18.203 -4.934 -0.46 1 98.88 87 LEU A O 1
ATOM 628 N N . TYR A 1 88 ? 17.188 -2.936 -0.865 1 98.94 88 TYR A N 1
ATOM 629 C CA . TYR A 1 88 ? 16.578 -3.391 -2.111 1 98.94 88 TYR A CA 1
ATOM 630 C C . TYR A 1 88 ? 17.641 -3.83 -3.109 1 98.94 88 TYR A C 1
ATOM 632 O O . TYR A 1 88 ? 17.531 -4.898 -3.715 1 98.94 88 TYR A O 1
ATOM 640 N N . ILE A 1 89 ? 18.688 -3.016 -3.262 1 98.94 89 ILE A N 1
ATOM 641 C CA . ILE A 1 89 ? 19.75 -3.305 -4.211 1 98.94 89 ILE A CA 1
ATOM 642 C C . ILE A 1 89 ? 20.484 -4.578 -3.795 1 98.94 89 ILE A C 1
ATOM 644 O O . ILE A 1 89 ? 20.641 -5.5 -4.598 1 98.94 89 ILE A O 1
ATOM 648 N N . SER A 1 90 ? 20.875 -4.598 -2.547 1 98.88 90 SER A N 1
ATOM 649 C CA . SER A 1 90 ? 21.641 -5.746 -2.051 1 98.88 90 SER A CA 1
ATOM 650 C C . SER A 1 90 ? 20.797 -7.023 -2.109 1 98.88 90 SER A C 1
ATOM 652 O O . SER A 1 90 ? 21.297 -8.078 -2.508 1 98.88 90 SER A O 1
ATOM 654 N N . GLY A 1 91 ? 19.531 -6.922 -1.699 1 98.94 91 GLY A N 1
ATOM 655 C CA . GLY A 1 91 ? 18.641 -8.07 -1.757 1 98.94 91 GLY A CA 1
ATOM 656 C C . GLY A 1 91 ? 18.406 -8.57 -3.17 1 98.94 91 GLY A C 1
ATOM 657 O O . GLY A 1 91 ? 18.422 -9.773 -3.426 1 98.94 91 GLY A O 1
ATOM 658 N N . ALA A 1 92 ? 18.156 -7.648 -4.082 1 98.94 92 ALA A N 1
ATOM 659 C CA . ALA A 1 92 ? 17.938 -7.992 -5.48 1 98.94 92 ALA A CA 1
ATOM 660 C C . ALA A 1 92 ? 19.141 -8.711 -6.078 1 98.94 92 ALA A C 1
ATOM 662 O O . ALA A 1 92 ? 18.984 -9.742 -6.73 1 98.94 92 ALA A O 1
ATOM 663 N N . LEU A 1 93 ? 20.297 -8.18 -5.836 1 98.88 93 LEU A N 1
ATOM 664 C CA . LEU A 1 93 ? 21.516 -8.75 -6.402 1 98.88 93 LEU A CA 1
ATOM 665 C C . LEU A 1 93 ? 21.844 -10.094 -5.746 1 98.88 93 LEU A C 1
ATOM 667 O O . LEU A 1 93 ? 22.219 -11.047 -6.43 1 98.88 93 LEU A O 1
ATOM 671 N N . THR A 1 94 ? 21.672 -10.156 -4.422 1 98.88 94 THR A N 1
ATOM 672 C CA . THR A 1 94 ? 21.922 -11.414 -3.727 1 98.88 94 THR A CA 1
ATOM 673 C C . THR A 1 94 ? 20.969 -12.5 -4.223 1 98.88 94 THR A C 1
ATOM 675 O O . THR A 1 94 ? 21.375 -13.641 -4.422 1 98.88 94 THR A O 1
ATOM 678 N N . THR A 1 95 ? 19.703 -12.18 -4.453 1 98.88 95 THR A N 1
ATOM 679 C CA . THR A 1 95 ? 18.719 -13.141 -4.938 1 98.88 95 THR A CA 1
ATOM 680 C C . THR A 1 95 ? 19.016 -13.539 -6.379 1 98.88 95 THR A C 1
ATOM 682 O O . THR A 1 95 ? 19.047 -14.727 -6.703 1 98.88 95 THR A O 1
ATOM 685 N N . GLY A 1 96 ? 19.25 -12.547 -7.246 1 98.69 96 GLY A N 1
ATOM 686 C CA . GLY A 1 96 ? 19.484 -12.805 -8.656 1 98.69 96 GLY A CA 1
ATOM 687 C C . GLY A 1 96 ? 20.75 -13.594 -8.93 1 98.69 96 GLY A C 1
ATOM 688 O O . GLY A 1 96 ? 20.828 -14.336 -9.914 1 98.69 96 GLY A O 1
ATOM 689 N N . LEU A 1 97 ? 21.75 -13.508 -8.039 1 98.44 97 LEU A N 1
ATOM 690 C CA . LEU A 1 97 ? 23.031 -14.172 -8.234 1 98.44 97 LEU A CA 1
ATOM 691 C C . LEU A 1 97 ? 23.188 -15.367 -7.301 1 98.44 97 LEU A C 1
ATOM 693 O O . LEU A 1 97 ? 24.281 -15.883 -7.113 1 98.44 97 LEU A O 1
ATOM 697 N N . ALA A 1 98 ? 22.094 -15.773 -6.715 1 98.75 98 ALA A N 1
ATOM 698 C CA . ALA A 1 98 ? 22.156 -16.812 -5.691 1 98.75 98 ALA A CA 1
ATOM 699 C C . ALA A 1 98 ? 22.703 -18.125 -6.27 1 98.75 98 ALA A C 1
ATOM 701 O O . ALA A 1 98 ? 22.172 -18.641 -7.258 1 98.75 98 ALA A O 1
ATOM 702 N N . PRO A 1 99 ? 23.719 -18.719 -5.684 1 98.19 99 PRO A N 1
ATOM 703 C CA . PRO A 1 99 ? 24.25 -20 -6.164 1 98.19 99 PRO A CA 1
ATOM 704 C C . PRO A 1 99 ? 23.5 -21.203 -5.594 1 98.19 99 PRO A C 1
ATOM 706 O O . PRO A 1 99 ? 23.672 -22.312 -6.09 1 98.19 99 PRO A O 1
ATOM 709 N N . ASN A 1 100 ? 22.766 -20.984 -4.555 1 98.31 100 ASN A N 1
ATOM 710 C CA . ASN A 1 100 ? 21.984 -22.031 -3.924 1 98.31 100 ASN A CA 1
ATOM 711 C C . ASN A 1 100 ? 20.734 -21.484 -3.246 1 98.31 100 ASN A C 1
ATOM 713 O O . ASN A 1 100 ? 20.531 -20.266 -3.211 1 98.31 100 ASN A O 1
ATOM 717 N N . PHE A 1 101 ? 19.969 -22.391 -2.742 1 98.31 101 PHE A N 1
ATOM 718 C CA . PHE A 1 101 ? 18.672 -22.062 -2.174 1 98.31 101 PHE A CA 1
ATOM 719 C C . PHE A 1 101 ? 18.828 -21.156 -0.958 1 98.31 101 PHE A C 1
ATOM 721 O O . PHE A 1 101 ? 18.078 -20.188 -0.801 1 98.31 101 PHE A O 1
ATOM 728 N N . VAL A 1 102 ? 19.781 -21.438 -0.098 1 98.62 102 VAL A N 1
ATOM 729 C CA . VAL A 1 102 ? 19.953 -20.703 1.152 1 98.62 102 VAL A CA 1
ATOM 730 C C . VAL A 1 102 ? 20.281 -19.25 0.856 1 98.62 102 VAL A C 1
ATOM 732 O O . VAL A 1 102 ? 19.703 -18.328 1.444 1 98.62 102 VAL A O 1
ATOM 735 N N . VAL A 1 103 ? 21.156 -19 -0.071 1 98.81 103 VAL A N 1
ATOM 736 C CA . VAL A 1 103 ? 21.547 -17.641 -0.438 1 98.81 103 VAL A CA 1
ATOM 737 C C . VAL A 1 103 ? 20.359 -16.922 -1.089 1 98.81 103 VAL A C 1
ATOM 739 O O . VAL A 1 103 ? 20.188 -15.719 -0.891 1 98.81 103 VAL A O 1
ATOM 742 N N . LEU A 1 104 ? 19.609 -17.672 -1.892 1 98.88 104 LEU A N 1
ATOM 743 C CA . LEU A 1 104 ? 18.391 -17.094 -2.477 1 98.88 104 LEU A CA 1
ATOM 744 C C . LEU A 1 104 ? 17.469 -16.562 -1.392 1 98.88 104 LEU A C 1
ATOM 746 O O . LEU A 1 104 ? 17 -15.43 -1.459 1 98.88 104 LEU A O 1
ATOM 750 N N . ILE A 1 105 ? 17.281 -17.344 -0.331 1 98.75 105 ILE A N 1
ATOM 751 C CA . ILE A 1 105 ? 16.359 -16.969 0.739 1 98.75 105 ILE A CA 1
ATOM 752 C C . ILE A 1 105 ? 16.922 -15.789 1.521 1 98.75 105 ILE A C 1
ATOM 754 O O . ILE A 1 105 ? 16.188 -14.883 1.916 1 98.75 105 ILE A O 1
ATOM 758 N N . ILE A 1 106 ? 18.188 -15.766 1.745 1 98.81 106 ILE A N 1
ATOM 759 C CA . ILE A 1 106 ? 18.828 -14.641 2.414 1 98.81 106 ILE A CA 1
ATOM 760 C C . ILE A 1 106 ? 18.594 -13.359 1.614 1 98.81 106 ILE A C 1
ATOM 762 O O . ILE A 1 106 ? 18.266 -12.312 2.186 1 98.81 106 ILE A O 1
ATOM 766 N N . GLY A 1 107 ? 18.734 -13.461 0.311 1 98.88 107 GLY A N 1
ATOM 767 C CA . GLY A 1 107 ? 18.453 -12.312 -0.54 1 98.88 107 GLY A CA 1
ATOM 768 C C . GLY A 1 107 ? 17.016 -11.844 -0.453 1 98.88 107 GLY A C 1
ATOM 769 O O . GLY A 1 107 ? 16.75 -10.641 -0.396 1 98.88 107 GLY A O 1
ATOM 770 N N . ARG A 1 108 ? 16.125 -12.844 -0.444 1 98.88 108 ARG A N 1
ATOM 771 C CA . ARG A 1 108 ? 14.719 -12.508 -0.313 1 98.88 108 ARG A CA 1
ATOM 772 C C . ARG A 1 108 ? 14.445 -11.773 0.996 1 98.88 108 ARG A C 1
ATOM 774 O O . ARG A 1 108 ? 13.727 -10.773 1.015 1 98.88 108 ARG A O 1
ATOM 781 N N . LEU A 1 109 ? 14.992 -12.25 2.07 1 98.69 109 LEU A N 1
ATOM 782 C CA . LEU A 1 109 ? 14.812 -11.633 3.381 1 98.69 109 LEU A CA 1
ATOM 783 C C . LEU A 1 109 ? 15.398 -10.227 3.41 1 98.69 109 LEU A C 1
ATOM 785 O O . LEU A 1 109 ? 14.766 -9.297 3.918 1 98.69 109 LEU A O 1
ATOM 789 N N . LEU A 1 110 ? 16.578 -10.086 2.857 1 98.81 110 LEU A N 1
ATOM 790 C CA . LEU A 1 110 ? 17.234 -8.789 2.812 1 98.81 110 LEU A CA 1
ATOM 791 C C . LEU A 1 110 ? 16.406 -7.773 2.037 1 98.81 110 LEU A C 1
ATOM 793 O O . LEU A 1 110 ? 16.234 -6.637 2.482 1 98.81 110 LEU A O 1
ATOM 797 N N . TYR A 1 111 ? 15.93 -8.211 0.845 1 98.88 111 TYR A N 1
ATOM 798 C CA . TYR A 1 111 ? 15.039 -7.363 0.056 1 98.88 111 TYR A CA 1
ATOM 799 C C . TYR A 1 111 ? 13.805 -6.973 0.859 1 98.88 111 TYR A C 1
ATOM 801 O O . TYR A 1 111 ? 13.367 -5.82 0.821 1 98.88 111 TYR A O 1
ATOM 809 N N . GLY A 1 112 ? 13.305 -7.895 1.635 1 98.75 112 GLY A N 1
ATOM 810 C CA . GLY A 1 112 ? 12.117 -7.68 2.441 1 98.75 112 GLY A CA 1
ATOM 811 C C . GLY A 1 112 ? 12.32 -6.668 3.551 1 98.75 112 GLY A C 1
ATOM 812 O O . GLY A 1 112 ? 11.43 -5.871 3.842 1 98.75 112 GLY A O 1
ATOM 813 N N . VAL A 1 113 ? 13.438 -6.695 4.176 1 98.31 113 VAL A N 1
ATOM 814 C CA . VAL A 1 113 ? 13.727 -5.68 5.184 1 98.31 113 VAL A CA 1
ATOM 815 C C . VAL A 1 113 ? 13.648 -4.293 4.551 1 98.31 113 VAL A C 1
ATOM 817 O O . VAL A 1 113 ? 13.141 -3.35 5.164 1 98.31 113 VAL A O 1
ATOM 820 N N . GLY A 1 114 ? 14.172 -4.227 3.328 1 98.56 114 GLY A N 1
ATOM 821 C CA . GLY A 1 114 ? 14.023 -2.982 2.586 1 98.56 114 GLY A CA 1
ATOM 822 C C . GLY A 1 114 ? 12.578 -2.582 2.373 1 98.56 114 GLY A C 1
ATOM 823 O O . GLY A 1 114 ? 12.227 -1.408 2.506 1 98.56 114 GLY A O 1
ATOM 824 N N . ILE A 1 115 ? 11.727 -3.545 2.072 1 98.31 115 ILE A N 1
ATOM 825 C CA . ILE A 1 115 ? 10.297 -3.297 1.907 1 98.31 115 ILE A CA 1
ATOM 826 C C . ILE A 1 115 ? 9.727 -2.709 3.193 1 98.31 115 ILE A C 1
ATOM 828 O O . ILE A 1 115 ? 9.023 -1.695 3.162 1 98.31 115 ILE A O 1
ATOM 832 N N . GLY A 1 116 ? 10.031 -3.328 4.301 1 96.69 116 GLY A N 1
ATOM 833 C CA . GLY A 1 116 ? 9.523 -2.855 5.578 1 96.69 116 GLY A CA 1
ATOM 834 C C . GLY A 1 116 ? 9.906 -1.421 5.879 1 96.69 116 GLY A C 1
ATOM 835 O O . GLY A 1 116 ? 9.07 -0.619 6.293 1 96.69 116 GLY A O 1
ATOM 836 N N . LEU A 1 117 ? 11.156 -1.124 5.672 1 96.81 117 LEU A N 1
ATOM 837 C CA . LEU A 1 117 ? 11.641 0.229 5.914 1 96.81 117 LEU A CA 1
ATOM 838 C C . LEU A 1 117 ? 10.977 1.224 4.969 1 96.81 117 LEU A C 1
ATOM 840 O O . LEU A 1 117 ? 10.586 2.316 5.383 1 96.81 117 LEU A O 1
ATOM 844 N N . ALA A 1 118 ? 10.828 0.86 3.721 1 97.38 118 ALA A N 1
ATOM 845 C CA . ALA A 1 118 ? 10.258 1.759 2.721 1 97.38 118 ALA A CA 1
ATOM 846 C C . ALA A 1 118 ? 8.773 2.004 2.986 1 97.38 118 ALA A C 1
ATOM 848 O O . ALA A 1 118 ? 8.281 3.125 2.826 1 97.38 118 ALA A O 1
ATOM 849 N N . MET A 1 119 ? 8.055 0.96 3.359 1 95.12 119 MET A N 1
ATOM 850 C CA . MET A 1 119 ? 6.617 1.077 3.582 1 95.12 119 MET A CA 1
ATOM 851 C C . MET A 1 119 ? 6.328 1.888 4.84 1 95.12 119 MET A C 1
ATOM 853 O O . MET A 1 119 ? 5.25 2.471 4.973 1 95.12 119 MET A O 1
ATOM 857 N N . HIS A 1 120 ? 7.273 1.929 5.703 1 93.56 120 HIS A N 1
ATOM 858 C CA . HIS A 1 120 ? 7.172 2.795 6.871 1 93.56 120 HIS A CA 1
ATOM 859 C C . HIS A 1 120 ? 7.59 4.223 6.539 1 93.56 120 HIS A C 1
ATOM 861 O O . HIS A 1 120 ? 6.859 5.172 6.836 1 93.56 120 HIS A O 1
ATOM 867 N N . GLY A 1 121 ? 8.664 4.387 5.875 1 94.5 121 GLY A N 1
ATOM 868 C CA . GLY A 1 121 ? 9.305 5.676 5.668 1 94.5 121 GLY A CA 1
ATOM 869 C C . GLY A 1 121 ? 8.641 6.508 4.59 1 94.5 121 GLY A C 1
ATOM 870 O O . GLY A 1 121 ? 8.586 7.734 4.688 1 94.5 121 GLY A O 1
ATOM 871 N N . ALA A 1 122 ? 8.133 5.875 3.574 1 95.81 122 ALA A N 1
ATOM 872 C CA . ALA A 1 122 ? 7.641 6.602 2.406 1 95.81 122 ALA A CA 1
ATOM 873 C C . ALA A 1 122 ? 6.414 7.441 2.76 1 95.81 122 ALA A C 1
ATOM 875 O O . ALA A 1 122 ? 6.395 8.648 2.52 1 95.81 122 ALA A O 1
ATOM 876 N N . PRO A 1 123 ? 5.387 6.836 3.4 1 92.5 123 PRO A N 1
ATOM 877 C CA . PRO A 1 123 ? 4.242 7.676 3.762 1 92.5 123 PRO A CA 1
ATOM 878 C C . PRO A 1 123 ? 4.613 8.797 4.727 1 92.5 123 PRO A C 1
ATOM 880 O O . PRO A 1 123 ? 4.07 9.906 4.633 1 92.5 123 PRO A O 1
ATOM 883 N N . LEU A 1 124 ? 5.555 8.555 5.598 1 91.5 124 LEU A N 1
ATOM 884 C CA . LEU A 1 124 ? 5.961 9.562 6.574 1 91.5 124 LEU A CA 1
ATOM 885 C C . LEU A 1 124 ? 6.695 10.711 5.895 1 91.5 124 LEU A C 1
ATOM 887 O O . LEU A 1 124 ? 6.414 11.883 6.164 1 91.5 124 LEU A O 1
ATOM 891 N N . TYR A 1 125 ? 7.617 10.391 5.02 1 93.88 125 TYR A N 1
ATOM 892 C CA . TYR A 1 125 ? 8.344 11.438 4.316 1 93.88 125 TYR A CA 1
ATOM 893 C C . TYR A 1 125 ? 7.398 12.297 3.486 1 93.88 125 TYR A C 1
ATOM 895 O O . TYR A 1 125 ? 7.484 13.531 3.51 1 93.88 125 TYR A O 1
ATOM 903 N N . ILE A 1 126 ? 6.512 11.672 2.836 1 91.69 126 ILE A N 1
ATOM 904 C CA . ILE A 1 126 ? 5.543 12.383 2.01 1 91.69 126 ILE A CA 1
ATOM 905 C C . ILE A 1 126 ? 4.656 13.258 2.891 1 91.69 126 ILE A C 1
ATOM 907 O O . ILE A 1 126 ? 4.48 14.445 2.615 1 91.69 126 ILE A O 1
ATOM 911 N N . ALA A 1 127 ? 4.207 12.711 3.982 1 87.75 127 ALA A N 1
ATOM 912 C CA . ALA A 1 127 ? 3.311 13.445 4.875 1 87.75 127 ALA A CA 1
ATOM 913 C C . ALA A 1 127 ? 4.016 14.648 5.496 1 87.75 127 ALA A C 1
ATOM 915 O O . ALA A 1 127 ? 3.391 15.68 5.738 1 87.75 127 ALA A O 1
ATOM 916 N N . GLU A 1 128 ? 5.289 14.539 5.707 1 89 128 GLU A N 1
ATOM 917 C CA . GLU A 1 128 ? 6.027 15.562 6.441 1 89 128 GLU A CA 1
ATOM 918 C C . GLU A 1 128 ? 6.617 16.609 5.496 1 89 128 GLU A C 1
ATOM 920 O O . GLU A 1 128 ? 7.109 17.641 5.941 1 89 128 GLU A O 1
ATOM 925 N N . THR A 1 129 ? 6.566 16.375 4.188 1 90.19 129 THR A N 1
ATOM 926 C CA . THR A 1 129 ? 7.27 17.281 3.287 1 90.19 129 THR A CA 1
ATOM 927 C C . THR A 1 129 ? 6.301 17.906 2.287 1 90.19 129 THR A C 1
ATOM 929 O O . THR A 1 129 ? 6.648 18.859 1.593 1 90.19 129 THR A O 1
ATOM 932 N N . CYS A 1 130 ? 5.113 17.391 2.229 1 83.69 130 CYS A N 1
ATOM 933 C CA . CYS A 1 130 ? 4.152 17.953 1.289 1 83.69 130 CYS A CA 1
ATOM 934 C C . CYS A 1 130 ? 3.182 18.891 1.999 1 83.69 130 CYS A C 1
ATOM 936 O O . CYS A 1 130 ? 3.057 18.844 3.225 1 83.69 130 CYS A O 1
ATOM 938 N N . PRO A 1 131 ? 2.568 19.781 1.14 1 77.5 131 PRO A N 1
ATOM 939 C CA . PRO A 1 131 ? 1.522 20.609 1.747 1 77.5 131 PRO A CA 1
ATOM 940 C C . PRO A 1 131 ? 0.391 19.766 2.35 1 77.5 131 PRO A C 1
ATOM 942 O O . PRO A 1 131 ? 0.009 18.75 1.786 1 77.5 131 PRO A O 1
ATOM 945 N N . SER A 1 132 ? -0.078 20.25 3.486 1 73.94 132 SER A N 1
ATOM 946 C CA . SER A 1 132 ? -1.082 19.516 4.25 1 73.94 132 SER A CA 1
ATOM 947 C C . SER A 1 132 ? -2.336 19.266 3.416 1 73.94 132 SER A C 1
ATOM 949 O O . SER A 1 132 ? -3.018 18.266 3.598 1 73.94 132 SER A O 1
ATOM 951 N N . GLN A 1 133 ? -2.559 20.047 2.408 1 71.56 133 GLN A N 1
ATOM 952 C CA . GLN A 1 133 ? -3.807 20.016 1.654 1 71.56 133 GLN A CA 1
ATOM 953 C C . GLN A 1 133 ? -3.838 18.828 0.7 1 71.56 133 GLN A C 1
ATOM 955 O O . GLN A 1 133 ? -4.914 18.344 0.335 1 71.56 133 GLN A O 1
ATOM 960 N N . ILE A 1 134 ? -2.662 18.359 0.375 1 79.44 134 ILE A N 1
ATOM 961 C CA . ILE A 1 134 ? -2.646 17.328 -0.654 1 79.44 134 ILE A CA 1
ATOM 962 C C . ILE A 1 134 ? -1.982 16.062 -0.108 1 79.44 134 ILE A C 1
ATOM 964 O O . ILE A 1 134 ? -1.677 15.141 -0.865 1 79.44 134 ILE A O 1
ATOM 968 N N . ARG A 1 135 ? -1.772 15.992 1.19 1 79.69 135 ARG A N 1
ATOM 969 C CA . ARG A 1 135 ? -1.063 14.891 1.828 1 79.69 135 ARG A CA 1
ATOM 970 C C . ARG A 1 135 ? -1.772 13.562 1.573 1 79.69 135 ARG A C 1
ATOM 972 O O . ARG A 1 135 ? -1.153 12.602 1.12 1 79.69 135 ARG A O 1
ATOM 979 N N . GLY A 1 136 ? -3.084 13.508 1.848 1 77.88 136 GLY A N 1
ATOM 980 C CA . GLY A 1 136 ? -3.857 12.297 1.643 1 77.88 136 GLY A CA 1
ATOM 981 C C . GLY A 1 136 ? -3.875 11.836 0.197 1 77.88 136 GLY A C 1
ATOM 982 O O . GLY A 1 136 ? -3.74 10.641 -0.083 1 77.88 136 GLY A O 1
ATOM 983 N N . THR A 1 137 ? -3.906 12.758 -0.632 1 79.62 137 THR A N 1
ATOM 984 C CA . THR A 1 137 ? -3.951 12.469 -2.059 1 79.62 137 THR A CA 1
ATOM 985 C C . THR A 1 137 ? -2.625 11.875 -2.531 1 79.62 137 THR A C 1
ATOM 987 O O . THR A 1 137 ? -2.605 10.891 -3.277 1 79.62 137 THR A O 1
ATOM 990 N N . LEU A 1 138 ? -1.542 12.445 -2.092 1 84.5 138 LEU A N 1
ATOM 991 C CA . LEU A 1 138 ? -0.228 11.977 -2.52 1 84.5 138 LEU A CA 1
ATOM 992 C C . LEU A 1 138 ? 0.055 10.586 -1.971 1 84.5 138 LEU A C 1
ATOM 994 O O . LEU A 1 138 ? 0.615 9.734 -2.672 1 84.5 138 LEU A O 1
ATOM 998 N N . ILE A 1 139 ? -0.388 10.375 -0.804 1 84.62 139 ILE A N 1
ATOM 999 C CA . ILE A 1 139 ? -0.16 9.055 -0.232 1 84.62 139 ILE A CA 1
ATOM 1000 C C . ILE A 1 139 ? -1.037 8.023 -0.942 1 84.62 139 ILE A C 1
ATOM 1002 O O . ILE A 1 139 ? -0.613 6.891 -1.169 1 84.62 139 ILE A O 1
ATOM 1006 N N . SER A 1 140 ? -2.264 8.438 -1.294 1 84.69 140 SER A N 1
ATOM 1007 C CA . SER A 1 140 ? -3.115 7.559 -2.094 1 84.69 140 SER A CA 1
ATOM 1008 C C . SER A 1 140 ? -2.467 7.234 -3.434 1 84.69 140 SER A C 1
ATOM 1010 O O . SER A 1 140 ? -2.566 6.105 -3.918 1 84.69 140 SER A O 1
ATOM 1012 N N . PHE A 1 141 ? -1.828 8.125 -3.947 1 85.75 141 PHE A N 1
ATOM 1013 C CA . PHE A 1 141 ? -1.154 7.926 -5.223 1 85.75 141 PHE A CA 1
ATOM 1014 C C . PHE A 1 141 ? 0.022 6.96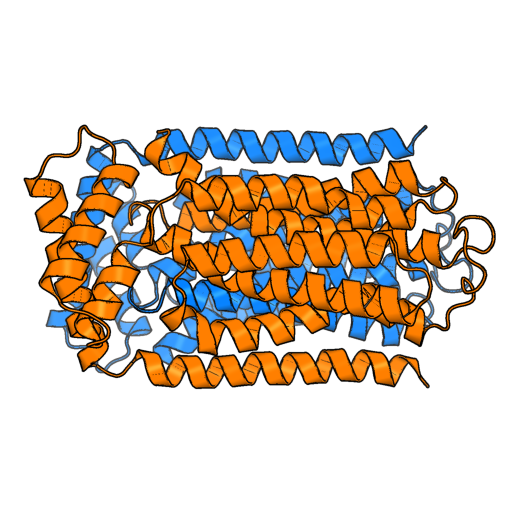9 -5.074 1 85.75 141 PHE A C 1
ATOM 1016 O O . PHE A 1 141 ? 0.33 6.203 -5.992 1 85.75 141 PHE A O 1
ATOM 1023 N N . LYS A 1 142 ? 0.659 7.137 -4.016 1 90.06 142 LYS A N 1
ATOM 1024 C CA . LYS A 1 142 ? 1.748 6.199 -3.752 1 90.06 142 LYS A CA 1
ATOM 1025 C C . LYS A 1 142 ? 1.254 4.758 -3.789 1 90.06 142 LYS A C 1
ATOM 1027 O O . LYS A 1 142 ? 1.975 3.861 -4.234 1 90.06 142 LYS A O 1
ATOM 1032 N N . GLU A 1 143 ? 0.003 4.496 -3.406 1 91.06 143 GLU A N 1
ATOM 1033 C CA . GLU A 1 143 ? -0.586 3.164 -3.465 1 91.06 143 GLU A CA 1
ATOM 1034 C C . GLU A 1 143 ? -0.674 2.662 -4.902 1 91.06 143 GLU A C 1
ATOM 1036 O O . GLU A 1 143 ? -0.543 1.462 -5.156 1 91.06 143 GLU A O 1
ATOM 1041 N N . LEU A 1 144 ? -0.857 3.533 -5.801 1 89.56 144 LEU A N 1
ATOM 1042 C CA . LEU A 1 144 ? -0.909 3.162 -7.211 1 89.56 144 LEU A CA 1
ATOM 1043 C C . LEU A 1 144 ? 0.459 2.701 -7.703 1 89.56 144 LEU A C 1
ATOM 1045 O O . LEU A 1 144 ? 0.55 1.894 -8.633 1 89.56 144 LEU A O 1
ATOM 1049 N N . PHE A 1 145 ? 1.502 3.232 -7.133 1 94.31 145 PHE A N 1
ATOM 1050 C CA . PHE A 1 145 ? 2.846 2.783 -7.473 1 94.31 145 PHE A CA 1
ATOM 1051 C C . PHE A 1 145 ? 3.031 1.312 -7.117 1 94.31 145 PHE A C 1
ATOM 1053 O O . PHE A 1 145 ? 3.748 0.586 -7.812 1 94.31 145 PHE A O 1
ATOM 1060 N N . ILE A 1 146 ? 2.381 0.86 -6.055 1 95.81 146 ILE A N 1
ATOM 1061 C CA . ILE A 1 146 ? 2.445 -0.552 -5.691 1 95.81 146 ILE A CA 1
ATOM 1062 C C . ILE A 1 146 ? 1.773 -1.393 -6.777 1 95.81 146 ILE A C 1
ATOM 1064 O O . ILE A 1 146 ? 2.363 -2.35 -7.281 1 95.81 146 ILE A O 1
ATOM 1068 N N . VAL A 1 147 ? 0.545 -0.981 -7.164 1 94.56 147 VAL A N 1
ATOM 1069 C CA . VAL A 1 147 ? -0.209 -1.703 -8.18 1 94.56 147 VAL A CA 1
ATOM 1070 C C . VAL A 1 147 ? 0.564 -1.695 -9.5 1 94.56 147 VAL A C 1
ATOM 1072 O O . VAL A 1 147 ? 0.697 -2.732 -10.156 1 94.56 147 VAL A O 1
ATOM 1075 N N . GLY A 1 148 ? 1.072 -0.524 -9.852 1 95.06 148 GLY A N 1
ATOM 1076 C CA . GLY A 1 148 ? 1.903 -0.428 -11.039 1 95.06 148 GLY A CA 1
ATOM 1077 C C . GLY A 1 148 ? 3.143 -1.302 -10.977 1 95.06 148 GLY A C 1
ATOM 1078 O O . GLY A 1 148 ? 3.549 -1.886 -11.984 1 95.06 148 GLY A O 1
ATOM 1079 N N . GLY A 1 149 ? 3.76 -1.35 -9.82 1 97.38 149 GLY A N 1
ATOM 1080 C CA . GLY A 1 149 ? 4.902 -2.225 -9.617 1 97.38 149 GLY A CA 1
ATOM 1081 C C . GLY A 1 149 ? 4.574 -3.691 -9.828 1 97.38 149 GLY A C 1
ATOM 1082 O O . GLY A 1 149 ? 5.355 -4.426 -10.438 1 97.38 149 GLY A O 1
ATOM 1083 N N . ILE A 1 150 ? 3.412 -4.102 -9.312 1 97.12 150 ILE A N 1
ATOM 1084 C CA . ILE A 1 150 ? 2.994 -5.488 -9.469 1 97.12 150 ILE A CA 1
ATOM 1085 C C . ILE A 1 150 ? 2.852 -5.816 -10.953 1 97.12 150 ILE A C 1
ATOM 1087 O O . ILE A 1 150 ? 3.396 -6.816 -11.43 1 97.12 150 ILE A O 1
ATOM 1091 N N . LEU A 1 151 ? 2.184 -4.945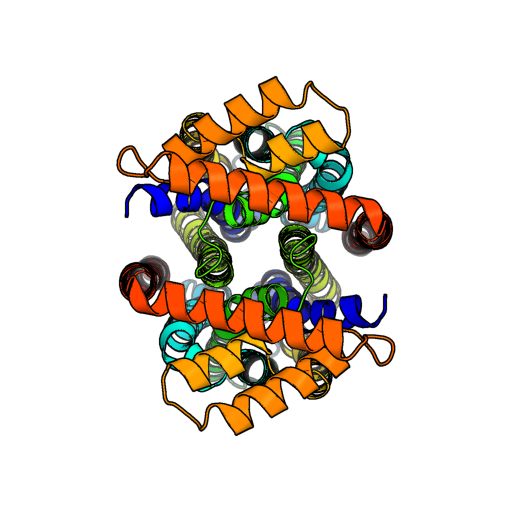 -11.641 1 95.75 151 LEU A N 1
ATOM 1092 C CA . LEU A 1 151 ? 1.974 -5.172 -13.07 1 95.75 151 LEU A CA 1
ATOM 1093 C C . LEU A 1 151 ? 3.301 -5.176 -13.82 1 95.75 151 LEU A C 1
ATOM 1095 O O . LEU A 1 151 ? 3.494 -5.977 -14.742 1 95.75 151 LEU A O 1
ATOM 1099 N N . PHE A 1 152 ? 4.184 -4.309 -13.43 1 96.69 152 PHE A N 1
ATOM 1100 C CA . PHE A 1 152 ? 5.504 -4.262 -14.047 1 96.69 152 PHE A CA 1
ATOM 1101 C C . PHE A 1 152 ? 6.281 -5.543 -13.758 1 96.69 152 PHE A C 1
ATOM 1103 O O . PHE A 1 152 ? 6.992 -6.051 -14.633 1 96.69 152 PHE A O 1
ATOM 1110 N N . GLY A 1 153 ? 6.18 -6.062 -12.547 1 97.25 153 GLY A N 1
ATOM 1111 C CA . GLY A 1 153 ? 6.789 -7.344 -12.227 1 97.25 153 GLY A CA 1
ATOM 1112 C C . GLY A 1 153 ? 6.25 -8.484 -13.062 1 97.25 153 GLY A C 1
ATOM 1113 O O . GLY A 1 153 ? 7.016 -9.32 -13.547 1 97.25 153 GLY A O 1
ATOM 1114 N N . TYR A 1 154 ? 4.938 -8.484 -13.219 1 94.81 154 TYR A N 1
ATOM 1115 C CA . TYR A 1 154 ? 4.332 -9.484 -14.094 1 94.81 154 TYR A CA 1
ATOM 1116 C C . TYR A 1 154 ? 4.883 -9.375 -15.508 1 94.81 154 TYR A C 1
ATOM 1118 O O . TYR A 1 154 ? 5.137 -10.391 -16.156 1 94.81 154 TYR A O 1
ATOM 1126 N N . LEU A 1 155 ? 5.02 -8.156 -15.945 1 95.12 155 LEU A N 1
ATOM 1127 C CA . LEU A 1 155 ? 5.512 -7.918 -17.297 1 95.12 155 LEU A CA 1
ATOM 1128 C C . LEU A 1 155 ? 6.926 -8.461 -17.469 1 95.12 155 LEU A C 1
ATOM 1130 O O . LEU A 1 155 ? 7.207 -9.188 -18.422 1 95.12 155 LEU A O 1
ATOM 1134 N N . VAL A 1 156 ? 7.809 -8.156 -16.594 1 96.5 156 VAL A N 1
ATOM 1135 C CA . VAL A 1 156 ? 9.18 -8.648 -16.656 1 96.5 156 VAL A CA 1
ATOM 1136 C C . VAL A 1 156 ? 9.18 -10.172 -16.547 1 96.5 156 VAL A C 1
ATOM 1138 O O . VAL A 1 156 ? 9.938 -10.844 -17.25 1 96.5 156 VAL A O 1
ATOM 1141 N N . GLY A 1 157 ? 8.344 -10.688 -15.672 1 95.62 157 GLY A N 1
ATOM 1142 C CA . GLY A 1 157 ? 8.211 -12.133 -15.555 1 95.62 157 GLY A CA 1
ATOM 1143 C C . GLY A 1 157 ? 7.793 -12.797 -16.859 1 95.62 157 GLY A C 1
ATOM 1144 O O . GLY A 1 157 ? 8.32 -13.852 -17.219 1 95.62 157 GLY A O 1
ATOM 1145 N N . SER A 1 158 ? 6.895 -12.18 -17.562 1 92.19 158 SER A N 1
ATOM 1146 C CA . SER A 1 158 ? 6.387 -12.758 -18.812 1 92.19 158 SER A CA 1
ATOM 1147 C C . SER A 1 158 ? 7.469 -12.789 -19.875 1 92.19 158 SER A C 1
ATOM 1149 O O . SER A 1 158 ? 7.488 -13.688 -20.719 1 92.19 158 SER A O 1
ATOM 1151 N N . TYR A 1 159 ? 8.383 -11.883 -19.812 1 94.06 159 TYR A N 1
ATOM 1152 C CA . TYR A 1 159 ? 9.461 -11.828 -20.797 1 94.06 159 TYR A CA 1
ATOM 1153 C C . TYR A 1 159 ? 10.578 -12.805 -20.438 1 94.06 159 TYR A C 1
ATOM 1155 O O . TYR A 1 159 ? 11.273 -13.305 -21.328 1 94.06 159 TYR A O 1
ATOM 1163 N N . GLU A 1 160 ? 10.672 -13.117 -19.203 1 95.38 160 GLU A N 1
ATOM 1164 C CA . GLU A 1 160 ? 11.844 -13.875 -18.766 1 95.38 160 GLU A CA 1
ATOM 1165 C C . GLU A 1 160 ? 11.477 -15.32 -18.453 1 95.38 160 GLU A C 1
ATOM 1167 O O . GLU A 1 160 ? 12.359 -16.156 -18.266 1 95.38 160 GLU A O 1
ATOM 1172 N N . ILE A 1 161 ? 10.203 -15.625 -18.438 1 93 161 ILE A N 1
ATOM 1173 C CA . ILE A 1 161 ? 9.727 -16.875 -17.859 1 93 161 ILE A CA 1
ATOM 1174 C C . ILE A 1 161 ? 10.266 -18.062 -18.672 1 93 161 ILE A C 1
ATOM 1176 O O . ILE A 1 161 ? 10.492 -19.141 -18.141 1 93 161 ILE A O 1
ATOM 1180 N N . ASP A 1 162 ? 10.555 -17.906 -19.938 1 94.62 162 ASP A N 1
ATOM 1181 C CA . ASP A 1 162 ? 11.023 -19 -20.781 1 94.62 162 ASP A CA 1
ATOM 1182 C C . ASP A 1 162 ? 12.531 -18.922 -20.984 1 94.62 162 ASP A C 1
ATOM 1184 O O . ASP A 1 162 ? 13.086 -19.656 -21.812 1 94.62 162 ASP A O 1
ATOM 1188 N N . VAL A 1 163 ? 13.195 -18.078 -20.312 1 96.94 163 VAL A N 1
ATOM 1189 C CA . VAL A 1 163 ? 14.648 -17.938 -20.375 1 96.94 163 VAL A CA 1
ATOM 1190 C C . VAL A 1 163 ? 15.297 -18.797 -19.281 1 96.94 163 VAL A C 1
ATOM 1192 O O . VAL A 1 163 ? 14.852 -18.781 -18.125 1 96.94 163 VAL A O 1
ATOM 1195 N N . VAL A 1 164 ? 16.281 -19.609 -19.672 1 98 164 VAL A N 1
ATOM 1196 C CA . VAL A 1 164 ? 17.016 -20.375 -18.656 1 98 164 VAL A CA 1
ATOM 1197 C C . VAL A 1 164 ? 17.625 -19.438 -17.625 1 98 164 VAL A C 1
ATOM 1199 O O . VAL A 1 164 ? 18.344 -18.5 -17.969 1 98 164 VAL A O 1
ATOM 1202 N N . GLY A 1 165 ? 17.297 -19.609 -16.406 1 98.12 165 GLY A N 1
ATOM 1203 C CA . GLY A 1 165 ? 17.734 -18.734 -15.344 1 98.12 165 GLY A CA 1
ATOM 1204 C C . GLY A 1 165 ? 16.953 -17.438 -15.281 1 98.12 165 GLY A C 1
ATOM 1205 O O . GLY A 1 165 ? 17.438 -16.438 -14.727 1 98.12 165 GLY A O 1
ATOM 1206 N N . GLY A 1 166 ? 15.836 -17.375 -15.922 1 98.69 166 GLY A N 1
ATOM 1207 C CA . GLY A 1 166 ? 15.047 -16.156 -16.016 1 98.69 166 GLY A CA 1
ATOM 1208 C C . GLY A 1 166 ? 14.711 -15.547 -14.664 1 98.69 166 GLY A C 1
ATOM 1209 O O . GLY A 1 166 ? 14.562 -14.328 -14.539 1 98.69 166 GLY A O 1
ATOM 1210 N N . TRP A 1 167 ? 14.555 -16.438 -13.633 1 98.56 167 TRP A N 1
ATOM 1211 C CA . TRP A 1 167 ? 14.242 -15.953 -12.289 1 98.56 167 TRP A CA 1
ATOM 1212 C C . TRP A 1 167 ? 15.328 -15.023 -11.773 1 98.56 167 TRP A C 1
ATOM 1214 O O . TRP A 1 167 ? 15.055 -14.117 -10.977 1 98.56 167 TRP A O 1
ATOM 1224 N N . ARG A 1 168 ? 16.562 -15.164 -12.195 1 98.81 168 ARG A N 1
ATOM 1225 C CA . ARG A 1 168 ? 17.656 -14.297 -11.805 1 98.81 168 ARG A CA 1
ATOM 1226 C C . ARG A 1 168 ? 17.438 -12.875 -12.297 1 98.81 168 ARG A C 1
ATOM 1228 O O . ARG A 1 168 ? 17.656 -11.914 -11.555 1 98.81 168 ARG A O 1
ATOM 1235 N N . TYR A 1 169 ? 16.953 -12.773 -13.469 1 98.38 169 TYR A N 1
ATOM 1236 C CA . TYR A 1 169 ? 16.703 -11.461 -14.055 1 98.38 169 TYR A CA 1
ATOM 1237 C C . TYR A 1 169 ? 15.438 -10.844 -13.469 1 98.38 169 TYR A C 1
ATOM 1239 O O . TYR A 1 169 ? 15.359 -9.625 -13.289 1 98.38 169 TYR A O 1
ATOM 1247 N N . MET A 1 170 ? 14.445 -11.695 -13.266 1 98.62 170 MET A N 1
ATOM 1248 C CA . MET A 1 170 ? 13.211 -11.195 -12.672 1 98.62 170 MET A CA 1
ATOM 1249 C C . MET A 1 170 ? 13.484 -10.547 -11.32 1 98.62 170 MET A C 1
ATOM 1251 O O . MET A 1 170 ? 13.016 -9.438 -11.055 1 98.62 170 MET A O 1
ATOM 1255 N N . PHE A 1 171 ? 14.289 -11.164 -10.469 1 98.75 171 PHE A N 1
ATOM 1256 C CA . PHE A 1 171 ? 14.594 -10.609 -9.156 1 98.75 171 PHE A CA 1
ATOM 1257 C C . PHE A 1 171 ? 15.625 -9.5 -9.258 1 98.75 171 PHE A C 1
ATOM 1259 O O . PHE A 1 171 ? 15.508 -8.469 -8.594 1 98.75 171 PHE A O 1
ATOM 1266 N N . GLY A 1 172 ? 16.562 -9.625 -10.094 1 98.62 172 GLY A N 1
ATOM 1267 C CA . GLY A 1 172 ? 17.672 -8.68 -10.211 1 98.62 172 GLY A CA 1
ATOM 1268 C C . GLY A 1 172 ? 17.266 -7.359 -10.828 1 98.62 172 GLY A C 1
ATOM 1269 O O . GLY A 1 172 ? 17.891 -6.328 -10.555 1 98.62 172 GLY A O 1
ATOM 1270 N N . PHE A 1 173 ? 16.234 -7.312 -11.602 1 98.25 173 PHE A N 1
ATOM 1271 C CA . PHE A 1 173 ? 15.82 -6.141 -12.359 1 98.25 173 PHE A CA 1
ATOM 1272 C C . PHE A 1 173 ? 15.398 -5.012 -11.43 1 98.25 173 PHE A C 1
ATOM 1274 O O . PHE A 1 173 ? 15.336 -3.85 -11.844 1 98.25 173 PHE A O 1
ATOM 1281 N N . SER A 1 174 ? 15.148 -5.297 -10.219 1 98.5 174 SER A N 1
ATOM 1282 C CA . SER A 1 174 ? 14.742 -4.258 -9.273 1 98.5 174 SER A CA 1
ATOM 1283 C C . SER A 1 174 ? 15.93 -3.426 -8.82 1 98.5 174 SER A C 1
ATOM 1285 O O . SER A 1 174 ? 15.766 -2.334 -8.273 1 98.5 174 SER A O 1
ATOM 1287 N N . ALA A 1 175 ? 17.141 -3.9 -9.016 1 98.81 175 ALA A N 1
ATOM 1288 C CA . ALA A 1 175 ? 18.328 -3.234 -8.5 1 98.81 175 ALA A CA 1
ATOM 1289 C C . ALA A 1 175 ? 18.516 -1.861 -9.141 1 98.81 175 ALA A C 1
ATOM 1291 O O . ALA A 1 175 ? 18.672 -0.86 -8.438 1 98.81 175 ALA A O 1
ATOM 1292 N N . PRO A 1 176 ? 18.469 -1.722 -10.484 1 98.69 176 PRO A N 1
ATOM 1293 C CA . PRO A 1 176 ? 18.594 -0.384 -11.062 1 98.69 176 PRO A CA 1
ATOM 1294 C C . PRO A 1 176 ? 17.484 0.567 -10.617 1 98.69 176 PRO A C 1
ATOM 1296 O O . PRO A 1 176 ? 17.734 1.765 -10.445 1 98.69 176 PRO A O 1
ATOM 1299 N N . LEU A 1 177 ? 16.266 0.091 -10.492 1 98.38 177 LEU A N 1
ATOM 1300 C CA . LEU A 1 177 ? 15.164 0.922 -10.016 1 98.38 177 LEU A CA 1
ATOM 1301 C C . LEU A 1 177 ? 15.43 1.403 -8.594 1 98.38 177 LEU A C 1
ATOM 1303 O O . LEU A 1 177 ? 15.156 2.559 -8.258 1 98.38 177 LEU A O 1
ATOM 1307 N N . ALA A 1 178 ? 15.938 0.464 -7.797 1 98.88 178 ALA A N 1
ATOM 1308 C CA . ALA A 1 178 ? 16.281 0.826 -6.426 1 98.88 178 ALA A CA 1
ATOM 1309 C C . ALA A 1 178 ? 17.422 1.849 -6.398 1 98.88 178 ALA A C 1
ATOM 1311 O O . ALA A 1 178 ? 17.469 2.709 -5.516 1 98.88 178 ALA A O 1
ATOM 1312 N N . ALA A 1 179 ? 18.328 1.758 -7.328 1 98.81 179 ALA A N 1
ATOM 1313 C CA . ALA A 1 179 ? 19.406 2.734 -7.434 1 98.81 179 ALA A CA 1
ATOM 1314 C C . ALA A 1 179 ? 18.859 4.125 -7.75 1 98.81 179 ALA A C 1
ATOM 1316 O O . ALA A 1 179 ? 19.344 5.125 -7.215 1 98.81 179 ALA A O 1
ATOM 1317 N N . ILE A 1 180 ? 17.875 4.199 -8.602 1 98.56 180 ILE A N 1
ATOM 1318 C CA . ILE A 1 180 ? 17.234 5.469 -8.898 1 98.56 180 ILE A CA 1
ATOM 1319 C C . ILE A 1 180 ? 16.609 6.039 -7.625 1 98.56 180 ILE A C 1
ATOM 1321 O O . ILE A 1 180 ? 16.719 7.238 -7.355 1 98.56 180 ILE A O 1
ATOM 1325 N N . MET A 1 181 ? 15.969 5.16 -6.852 1 98.44 181 MET A N 1
ATOM 1326 C CA . MET A 1 181 ? 15.398 5.578 -5.574 1 98.44 181 MET A CA 1
ATOM 1327 C C . MET A 1 181 ? 16.484 6.121 -4.645 1 98.44 181 MET A C 1
ATOM 1329 O O . MET A 1 181 ? 16.297 7.16 -4.012 1 98.44 181 MET A O 1
ATOM 1333 N N . ALA A 1 182 ? 17.594 5.43 -4.59 1 98.5 182 ALA A N 1
ATOM 1334 C CA . ALA A 1 182 ? 18.688 5.828 -3.705 1 98.5 182 ALA A CA 1
ATOM 1335 C C . ALA A 1 182 ? 19.234 7.203 -4.09 1 98.5 182 ALA A C 1
ATOM 1337 O O . ALA A 1 182 ? 19.375 8.086 -3.24 1 98.5 182 ALA A O 1
ATOM 1338 N N . VAL A 1 183 ? 19.484 7.41 -5.344 1 98.06 183 VAL A N 1
ATOM 1339 C CA . VAL A 1 183 ? 20.031 8.672 -5.832 1 98.06 183 VAL A CA 1
ATOM 1340 C C . VAL A 1 183 ? 19 9.781 -5.656 1 98.06 183 VAL A C 1
ATOM 1342 O O . VAL A 1 183 ? 19.344 10.898 -5.258 1 98.06 183 VAL A O 1
ATOM 1345 N N . GLY A 1 184 ? 17.734 9.461 -5.973 1 97.31 184 GLY A N 1
ATOM 1346 C CA . GLY A 1 184 ? 16.672 10.43 -5.777 1 97.31 184 GLY A CA 1
ATOM 1347 C C . GLY A 1 184 ? 16.531 10.875 -4.332 1 97.31 184 GLY A C 1
ATOM 1348 O O . GLY A 1 184 ? 16.438 12.07 -4.051 1 97.31 184 GLY A O 1
ATOM 1349 N N . MET A 1 185 ? 16.547 9.938 -3.426 1 97.38 185 MET A N 1
ATOM 1350 C CA . MET A 1 185 ? 16.406 10.266 -2.012 1 97.38 185 MET A CA 1
ATOM 1351 C C . MET A 1 185 ? 17.609 11.039 -1.51 1 97.38 185 MET A C 1
ATOM 1353 O O . MET A 1 185 ? 17.484 11.914 -0.646 1 97.38 185 MET A O 1
ATOM 1357 N N . TRP A 1 186 ? 18.766 10.727 -1.999 1 97.06 186 TRP A N 1
ATOM 1358 C CA . TRP A 1 186 ? 19.984 11.438 -1.624 1 97.06 186 TRP A CA 1
ATOM 1359 C C . TRP A 1 186 ? 19.891 12.914 -1.982 1 97.06 186 TRP A C 1
ATOM 1361 O O . TRP A 1 186 ? 20.438 13.766 -1.279 1 97.06 186 TRP A O 1
ATOM 1371 N N . SER A 1 187 ? 19.203 13.25 -3.008 1 95.62 187 SER A N 1
ATOM 1372 C CA . SER A 1 187 ? 19.094 14.625 -3.482 1 95.62 187 SER A CA 1
ATOM 1373 C C . SER A 1 187 ? 18.047 15.406 -2.686 1 95.62 187 SER A C 1
ATOM 1375 O O . SER A 1 187 ? 18 16.641 -2.75 1 95.62 187 SER A O 1
ATOM 1377 N N . LEU A 1 188 ? 17.203 14.766 -1.94 1 95.81 188 LEU A N 1
ATOM 1378 C CA . LEU A 1 188 ? 16.125 15.414 -1.195 1 95.81 188 LEU A CA 1
ATOM 1379 C C . LEU A 1 188 ? 16.594 15.789 0.208 1 95.81 188 LEU A C 1
ATOM 1381 O O . LEU A 1 188 ? 17.5 15.164 0.757 1 95.81 188 LEU A O 1
ATOM 1385 N N . PRO A 1 189 ? 16.047 16.781 0.739 1 95.5 189 PRO A N 1
ATOM 1386 C CA . PRO A 1 189 ? 16.438 17.188 2.092 1 95.5 189 PRO A CA 1
ATOM 1387 C C . PRO A 1 189 ? 15.82 16.312 3.174 1 95.5 189 PRO A C 1
ATOM 1389 O O . PRO A 1 189 ? 14.883 15.547 2.902 1 95.5 189 PRO A O 1
ATOM 1392 N N . PRO A 1 190 ? 16.438 16.406 4.398 1 95.88 190 PRO A N 1
ATOM 1393 C CA . PRO A 1 190 ? 15.758 15.766 5.52 1 95.88 190 PRO A CA 1
ATOM 1394 C C . PRO A 1 190 ? 14.391 16.375 5.805 1 95.88 190 PRO A C 1
ATOM 1396 O O . PRO A 1 190 ? 14.125 17.531 5.426 1 95.88 190 PRO A O 1
ATOM 1399 N N . SER A 1 191 ? 13.492 15.531 6.379 1 93.44 191 SER A N 1
ATOM 1400 C CA . SER A 1 191 ? 12.188 16.031 6.793 1 93.44 191 SER A CA 1
ATOM 1401 C C . SER A 1 191 ? 12.312 17.172 7.801 1 93.44 191 SER A C 1
ATOM 1403 O O . SER A 1 191 ? 12.898 16.984 8.875 1 93.44 191 SER A O 1
ATOM 1405 N N . PRO A 1 192 ? 11.766 18.359 7.434 1 93.88 192 PRO A N 1
ATOM 1406 C CA . PRO A 1 192 ? 11.82 19.453 8.398 1 93.88 192 PRO A CA 1
ATOM 1407 C C . PRO A 1 192 ? 11.141 19.109 9.727 1 93.88 192 PRO A C 1
ATOM 1409 O O . PRO A 1 192 ? 11.656 19.453 10.789 1 93.88 192 PRO A O 1
ATOM 1412 N N . ARG A 1 193 ? 10.047 18.484 9.609 1 91.06 193 ARG A N 1
ATOM 1413 C CA . ARG A 1 193 ? 9.32 18.109 10.82 1 91.06 193 ARG A CA 1
ATOM 1414 C C . ARG A 1 193 ? 10.148 17.172 11.688 1 91.06 193 ARG A C 1
ATOM 1416 O O . ARG A 1 193 ? 10.141 17.281 12.914 1 91.06 193 ARG A O 1
ATOM 1423 N N . TRP A 1 194 ? 10.781 16.266 11.102 1 90.81 194 TRP A N 1
ATOM 1424 C CA . TRP A 1 194 ? 11.641 15.336 11.844 1 90.81 194 TRP A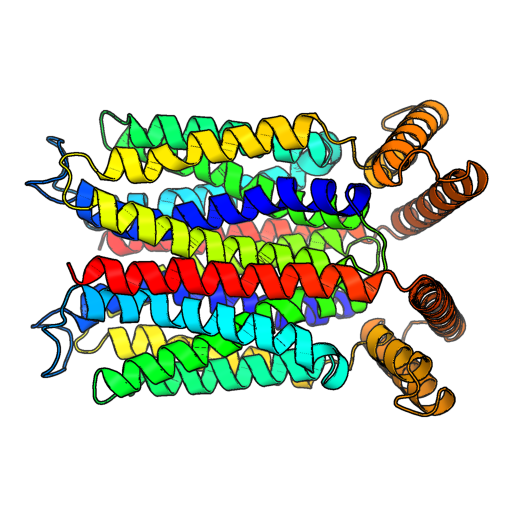 CA 1
ATOM 1425 C C . TRP A 1 194 ? 12.773 16.078 12.531 1 90.81 194 TRP A C 1
ATOM 1427 O O . TRP A 1 194 ? 13.102 15.797 13.688 1 90.81 194 TRP A O 1
ATOM 1437 N N . LEU A 1 195 ? 13.367 16.984 11.859 1 94.12 195 LEU A N 1
ATOM 1438 C CA . LEU A 1 195 ? 14.445 17.781 12.445 1 94.12 195 LEU A CA 1
ATOM 1439 C C . LEU A 1 195 ? 13.961 18.516 13.688 1 94.12 195 LEU A C 1
ATOM 1441 O O . LEU A 1 195 ? 14.656 18.562 14.703 1 94.12 195 LEU A O 1
ATOM 1445 N N . LEU A 1 196 ? 12.82 19.047 13.57 1 92.44 196 LEU A N 1
ATOM 1446 C CA . LEU A 1 196 ? 12.25 19.781 14.695 1 92.44 196 LEU A CA 1
ATOM 1447 C C . LEU A 1 196 ? 11.875 18.844 15.836 1 92.44 196 LEU A C 1
ATOM 1449 O O . LEU A 1 196 ? 12.016 19.188 17.016 1 92.44 196 LEU A O 1
ATOM 1453 N N . LEU A 1 197 ? 11.367 17.703 15.461 1 88.25 197 LEU A N 1
ATOM 1454 C CA . LEU A 1 197 ? 11.047 16.688 16.469 1 88.25 197 LEU A CA 1
ATOM 1455 C C . LEU A 1 197 ? 12.297 16.297 17.25 1 88.25 197 LEU A C 1
ATOM 1457 O O . LEU A 1 197 ? 12.242 16.141 18.469 1 88.25 197 LEU A O 1
ATOM 1461 N N . ARG A 1 198 ? 13.391 16.172 16.562 1 88.81 198 ARG A N 1
ATOM 1462 C CA . ARG A 1 198 ? 14.656 15.828 17.219 1 88.81 198 ARG A CA 1
ATOM 1463 C C . ARG A 1 198 ? 15.07 16.906 18.219 1 88.81 198 ARG A C 1
ATOM 1465 O O . ARG A 1 198 ? 15.586 16.594 19.281 1 88.81 198 ARG A O 1
ATOM 1472 N N . ALA A 1 199 ? 14.852 18.094 17.859 1 89.75 199 ALA A N 1
ATOM 1473 C CA . ALA A 1 199 ? 15.18 19.219 18.734 1 89.75 199 ALA A CA 1
ATOM 1474 C C . ALA A 1 199 ? 14.32 19.203 20 1 89.75 199 ALA A C 1
ATOM 1476 O O . ALA A 1 199 ? 14.828 19.375 21.109 1 89.75 199 ALA A O 1
ATOM 1477 N N . VAL A 1 200 ? 13.078 18.969 19.812 1 87.06 200 VAL A N 1
ATOM 1478 C CA . VAL A 1 200 ? 12.133 18.969 20.938 1 87.06 200 VAL A CA 1
ATOM 1479 C C . VAL A 1 200 ? 12.438 17.797 21.859 1 87.06 200 VAL A C 1
ATOM 1481 O O . VAL A 1 200 ? 12.273 17.906 23.078 1 87.06 200 VAL A O 1
ATOM 1484 N N . GLN A 1 201 ? 12.906 16.734 21.266 1 84.5 201 GLN A N 1
ATOM 1485 C CA . GLN A 1 201 ? 13.227 15.539 22.047 1 84.5 201 GLN A CA 1
ATOM 1486 C C . GLN A 1 201 ? 14.586 15.68 22.734 1 84.5 201 GLN A C 1
ATOM 1488 O O . GLN A 1 201 ? 15.016 14.773 23.453 1 84.5 201 GLN A O 1
ATOM 1493 N N . GLY A 1 202 ? 15.32 16.672 22.484 1 86.06 202 GLY A N 1
ATOM 1494 C CA . GLY A 1 202 ? 16.609 16.922 23.109 1 86.06 202 GLY A CA 1
ATOM 1495 C C . GLY A 1 202 ? 17.75 16.219 22.406 1 86.06 202 GLY A C 1
ATOM 1496 O O . GLY A 1 202 ? 18.828 16.031 22.969 1 86.06 202 GLY A O 1
ATOM 1497 N N . LYS A 1 203 ? 17.484 15.805 21.25 1 84.56 203 LYS A N 1
ATOM 1498 C CA . LYS A 1 203 ? 18.5 15.055 20.5 1 84.56 203 LYS A CA 1
ATOM 1499 C C . LYS A 1 203 ? 19.297 15.977 19.578 1 84.56 203 LYS A C 1
ATOM 1501 O O . LYS A 1 203 ? 19.75 15.555 18.516 1 84.56 203 LYS A O 1
ATOM 1506 N N . GLY A 1 204 ? 19.531 17.203 19.906 1 84.44 204 GLY A N 1
ATOM 1507 C CA . GLY A 1 204 ? 20.266 18.234 19.188 1 84.44 204 GLY A CA 1
ATOM 1508 C C . GLY A 1 204 ? 19.844 19.641 19.562 1 84.44 204 GLY A C 1
ATOM 1509 O O . GLY A 1 204 ? 18.734 19.859 20.047 1 84.44 204 GLY A O 1
ATOM 1510 N N . PRO A 1 205 ? 20.75 20.547 19.422 1 91.19 205 PRO A N 1
ATOM 1511 C CA . PRO A 1 205 ? 20.406 21.922 19.797 1 91.19 205 PRO A CA 1
ATOM 1512 C C . PRO A 1 205 ? 19.234 22.484 18.984 1 91.19 205 PRO A C 1
ATOM 1514 O O . PRO A 1 205 ? 19.172 22.281 17.766 1 91.19 205 PRO A O 1
ATOM 1517 N N . MET A 1 206 ? 18.344 23.094 19.609 1 92.94 206 MET A N 1
ATOM 1518 C CA . MET A 1 206 ? 17.141 23.656 19 1 92.94 206 MET A CA 1
ATOM 1519 C C . MET A 1 206 ? 17.5 24.609 17.859 1 92.94 206 MET A C 1
ATOM 1521 O O . MET A 1 206 ? 16.953 24.484 16.766 1 92.94 206 MET A O 1
ATOM 1525 N N . GLU A 1 207 ? 18.469 25.453 18.062 1 93.25 207 GLU A N 1
ATOM 1526 C CA . GLU A 1 207 ? 18.812 26.469 17.062 1 93.25 207 GLU A CA 1
ATOM 1527 C C . GLU A 1 207 ? 19.375 25.828 15.797 1 93.25 207 GLU A C 1
ATOM 1529 O O . GLU A 1 207 ? 19.047 26.234 14.688 1 93.25 207 GLU A O 1
ATOM 1534 N N . ASP A 1 208 ? 20.203 24.891 15.992 1 94.81 208 ASP A N 1
ATOM 1535 C CA . ASP A 1 208 ? 20.812 24.203 14.859 1 94.81 208 ASP A CA 1
ATOM 1536 C C . ASP A 1 208 ? 19.75 23.453 14.055 1 94.81 208 ASP A C 1
ATOM 1538 O O . ASP A 1 208 ? 19.734 23.531 12.82 1 94.81 208 ASP A O 1
ATOM 1542 N N . ASN A 1 209 ? 18.922 22.703 14.742 1 94.69 209 ASN A N 1
ATOM 1543 C CA . ASN A 1 209 ? 17.875 21.938 14.07 1 94.69 209 ASN A CA 1
ATOM 1544 C C . ASN A 1 209 ? 16.859 22.844 13.398 1 94.69 209 ASN A C 1
ATOM 1546 O O . ASN A 1 209 ? 16.297 22.5 12.352 1 94.69 209 ASN A O 1
ATOM 1550 N N . LYS A 1 210 ? 16.625 23.922 13.977 1 94.12 210 LYS A N 1
ATOM 1551 C CA . LYS A 1 210 ? 15.734 24.906 13.359 1 94.12 210 LYS A CA 1
ATOM 1552 C C . LYS A 1 210 ? 16.312 25.438 12.055 1 94.12 210 LYS A C 1
ATOM 1554 O O . LYS A 1 210 ? 15.594 25.578 11.062 1 94.12 210 LYS A O 1
ATOM 1559 N N . LYS A 1 211 ? 17.578 25.734 12.109 1 94.94 211 LYS A N 1
ATOM 1560 C CA . LYS A 1 211 ? 18.25 26.219 10.898 1 94.94 211 LYS A CA 1
ATOM 1561 C C . LYS A 1 211 ? 18.219 25.172 9.797 1 94.94 211 LYS A C 1
ATOM 1563 O O . LYS A 1 211 ? 17.953 25.484 8.641 1 94.94 211 LYS A O 1
ATOM 1568 N N . LYS A 1 212 ? 18.547 23.984 10.195 1 95.81 212 LYS A N 1
ATOM 1569 C CA . LYS A 1 212 ? 18.516 22.891 9.234 1 95.81 212 LYS A CA 1
ATOM 1570 C C . LYS A 1 212 ? 17.109 22.703 8.672 1 95.81 212 LYS A C 1
ATOM 1572 O O . LYS A 1 212 ? 16.938 22.438 7.477 1 95.81 212 LYS A O 1
ATOM 1577 N N . ALA A 1 213 ? 16.109 22.781 9.508 1 95.94 213 ALA A N 1
ATOM 1578 C CA . ALA A 1 213 ? 14.727 22.641 9.086 1 95.94 213 ALA A CA 1
ATOM 1579 C C . ALA A 1 213 ? 14.336 23.75 8.109 1 95.94 213 ALA A C 1
ATOM 1581 O O . ALA A 1 213 ? 13.625 23.5 7.137 1 95.94 213 ALA A O 1
ATOM 1582 N N . MET A 1 214 ? 14.789 24.906 8.391 1 93.69 214 MET A N 1
ATOM 1583 C CA . MET A 1 214 ? 14.523 26.047 7.516 1 93.69 214 MET A CA 1
ATOM 1584 C C . MET A 1 214 ? 15.125 25.828 6.133 1 93.69 214 MET A C 1
ATOM 1586 O O . MET A 1 214 ? 14.477 26.078 5.117 1 93.69 214 MET A O 1
ATOM 1590 N N . ASN A 1 215 ? 16.328 25.391 6.172 1 93.88 215 ASN A N 1
ATOM 1591 C CA . ASN A 1 215 ? 17 25.094 4.91 1 93.88 215 ASN A CA 1
ATOM 1592 C C . ASN A 1 215 ? 16.281 24 4.129 1 93.88 215 ASN A C 1
ATOM 1594 O O . ASN A 1 215 ? 16.141 24.078 2.908 1 93.88 215 ASN A O 1
ATOM 1598 N N . ALA A 1 216 ? 15.867 22.984 4.836 1 94.5 216 ALA A N 1
ATOM 1599 C CA . ALA A 1 216 ? 15.133 21.875 4.207 1 94.5 216 ALA A CA 1
ATOM 1600 C C . ALA A 1 216 ? 13.82 22.375 3.602 1 94.5 216 ALA A C 1
ATOM 1602 O O . ALA A 1 216 ? 13.477 22 2.477 1 94.5 216 ALA A O 1
ATOM 1603 N N . LEU A 1 217 ? 13.109 23.188 4.305 1 92 217 LEU A N 1
ATOM 1604 C CA . LEU A 1 217 ? 11.836 23.734 3.834 1 92 217 LEU A CA 1
ATOM 1605 C C . LEU A 1 217 ? 12.047 24.609 2.604 1 92 217 LEU A C 1
ATOM 1607 O O . LEU A 1 217 ? 11.219 24.609 1.689 1 92 217 LEU A O 1
ATOM 1611 N N . ARG A 1 218 ? 13.07 25.359 2.576 1 89.94 218 ARG A N 1
ATOM 1612 C CA . ARG A 1 218 ? 13.398 26.203 1.431 1 89.94 218 ARG A CA 1
ATOM 1613 C C . ARG A 1 218 ? 13.633 25.359 0.181 1 89.94 218 ARG A C 1
ATOM 1615 O O . ARG A 1 218 ? 13.203 25.734 -0.914 1 89.94 218 ARG A O 1
ATOM 1622 N N . ARG A 1 219 ? 14.297 24.328 0.385 1 89.19 219 ARG A N 1
ATOM 1623 C CA . ARG A 1 219 ? 14.57 23.422 -0.734 1 89.19 219 ARG A CA 1
ATOM 1624 C C . ARG A 1 219 ? 13.281 22.797 -1.257 1 89.19 219 ARG A C 1
ATOM 1626 O O . ARG A 1 219 ? 13.148 22.547 -2.457 1 89.19 219 ARG A O 1
ATOM 1633 N N . LEU A 1 220 ? 12.398 22.531 -0.36 1 88.38 220 LEU A N 1
ATOM 1634 C CA . LEU A 1 220 ? 11.156 21.859 -0.721 1 88.38 220 LEU A CA 1
ATOM 1635 C C . LEU A 1 220 ? 10.18 22.828 -1.375 1 88.38 220 LEU A C 1
ATOM 1637 O O . LEU A 1 220 ? 9.422 22.438 -2.273 1 88.38 220 LEU A O 1
ATOM 1641 N N . LYS A 1 221 ? 10.109 24.016 -0.939 1 83.31 221 LYS A N 1
ATOM 1642 C CA . LYS A 1 221 ? 9.133 25 -1.428 1 83.31 221 LYS A CA 1
ATOM 1643 C C . LYS A 1 221 ? 9.703 25.812 -2.574 1 83.31 221 LYS A C 1
ATOM 1645 O O . LYS A 1 221 ? 8.961 26.438 -3.338 1 83.31 221 LYS A O 1
ATOM 1650 N N . GLY A 1 222 ? 10.961 25.734 -2.691 1 79.31 222 GLY A N 1
ATOM 1651 C CA . GLY A 1 222 ? 11.602 26.5 -3.758 1 79.31 222 GLY A CA 1
ATOM 1652 C C . GLY A 1 222 ? 12.078 27.859 -3.316 1 79.31 222 GLY A C 1
ATOM 1653 O O . GLY A 1 222 ? 11.75 28.312 -2.217 1 79.31 222 GLY A O 1
ATOM 1654 N N . PRO A 1 223 ? 12.828 28.5 -4.113 1 74.88 223 PRO A N 1
ATOM 1655 C CA . PRO A 1 223 ? 13.469 29.781 -3.768 1 74.88 223 PRO A CA 1
ATOM 1656 C C . PRO A 1 223 ? 12.477 30.938 -3.684 1 74.88 223 PRO A C 1
ATOM 1658 O O . PRO A 1 223 ? 12.773 31.969 -3.084 1 74.88 223 PRO A O 1
ATOM 1661 N N . SER A 1 224 ? 11.352 30.719 -4.168 1 77.75 224 SER A N 1
ATOM 1662 C CA . SER A 1 224 ? 10.391 31.812 -4.219 1 77.75 224 SER A CA 1
ATOM 1663 C C . SER A 1 224 ? 9.633 31.953 -2.898 1 77.75 224 SER A C 1
ATOM 1665 O O . SER A 1 224 ? 8.914 32.938 -2.688 1 77.75 224 SER A O 1
ATOM 1667 N N . ALA A 1 225 ? 9.898 31.047 -2.012 1 79.75 225 ALA A N 1
ATOM 1668 C CA . ALA A 1 225 ? 9.18 31.125 -0.739 1 79.75 225 ALA A CA 1
ATOM 1669 C C . ALA A 1 225 ? 9.766 32.219 0.158 1 79.75 225 ALA A C 1
ATOM 1671 O O . ALA A 1 225 ? 10.984 32.281 0.348 1 79.75 225 ALA A O 1
ATOM 1672 N N . SER A 1 226 ? 8.891 33.062 0.624 1 86.88 226 SER A N 1
ATOM 1673 C CA . SER A 1 226 ? 9.328 34.156 1.488 1 86.88 226 SER A CA 1
ATOM 1674 C C . SER A 1 226 ? 9.805 33.625 2.84 1 86.88 226 SER A C 1
ATOM 1676 O O . SER A 1 226 ? 9.305 32.594 3.328 1 86.88 226 SER A O 1
ATOM 1678 N N . ASP A 1 227 ? 10.711 34.344 3.42 1 88.38 227 ASP A N 1
ATOM 1679 C CA . ASP A 1 227 ? 11.266 33.969 4.719 1 88.38 227 ASP A CA 1
ATOM 1680 C C . ASP A 1 227 ? 10.18 33.969 5.797 1 88.38 227 ASP A C 1
ATOM 1682 O O . ASP A 1 227 ? 10.219 33.156 6.727 1 88.38 227 ASP A O 1
ATOM 1686 N N . LYS A 1 228 ? 9.336 34.844 5.648 1 89.81 228 LYS A N 1
ATOM 1687 C CA . LYS A 1 228 ? 8.258 34.938 6.629 1 89.81 228 LYS A CA 1
ATOM 1688 C C . LYS A 1 228 ? 7.383 33.656 6.598 1 89.81 228 LYS A C 1
ATOM 1690 O O . LYS A 1 228 ? 7.039 33.125 7.648 1 89.81 228 LYS A O 1
ATOM 1695 N N . VAL A 1 229 ? 7.07 33.25 5.445 1 84.62 229 VAL A N 1
ATOM 1696 C CA . VAL A 1 229 ? 6.23 32.062 5.281 1 84.62 229 VAL A CA 1
ATOM 1697 C C . VAL A 1 229 ? 6.953 30.844 5.844 1 84.62 229 VAL A C 1
ATOM 1699 O O . VAL A 1 229 ? 6.344 30.031 6.531 1 84.62 229 VAL A O 1
ATOM 1702 N N . LEU A 1 230 ? 8.234 30.812 5.582 1 90.25 230 LEU A N 1
ATOM 1703 C CA . LEU A 1 230 ? 9.031 29.688 6.059 1 90.25 230 LEU A CA 1
ATOM 1704 C C . LEU A 1 230 ? 9.125 29.688 7.578 1 90.25 230 LEU A C 1
ATOM 1706 O O . LEU A 1 230 ? 8.961 28.641 8.219 1 90.25 230 LEU A O 1
ATOM 1710 N N . THR A 1 231 ? 9.336 30.844 8.148 1 91.62 231 THR A N 1
ATOM 1711 C CA . THR A 1 231 ? 9.453 30.969 9.594 1 91.62 231 THR A CA 1
ATOM 1712 C C . THR A 1 231 ? 8.133 30.625 10.273 1 91.62 231 THR A C 1
ATOM 1714 O O . THR A 1 231 ? 8.117 29.953 11.312 1 91.62 231 THR A O 1
ATOM 1717 N N . ASP A 1 232 ? 7.094 31.047 9.672 1 88.75 232 ASP A N 1
ATOM 1718 C CA . ASP A 1 232 ? 5.777 30.75 10.227 1 88.75 232 ASP A CA 1
ATOM 1719 C C . ASP A 1 232 ? 5.5 29.25 10.234 1 88.75 232 ASP A C 1
ATOM 1721 O O . ASP A 1 232 ? 4.941 28.719 11.195 1 88.75 232 ASP A O 1
ATOM 1725 N N . GLU A 1 233 ? 5.836 28.641 9.219 1 87.69 233 GLU A N 1
ATOM 1726 C CA . GLU A 1 233 ? 5.621 27.203 9.117 1 87.69 233 GLU A CA 1
ATOM 1727 C C . GLU A 1 233 ? 6.461 26.438 10.141 1 87.69 233 GLU A C 1
ATOM 1729 O O . GLU A 1 233 ? 5.996 25.469 10.727 1 87.69 233 GLU A O 1
ATOM 1734 N N . ILE A 1 234 ? 7.68 26.875 10.305 1 92.38 234 ILE A N 1
ATOM 1735 C CA . ILE A 1 234 ? 8.562 26.25 11.281 1 92.38 234 ILE A CA 1
ATOM 1736 C C . ILE A 1 234 ? 7.977 26.406 12.68 1 92.38 234 ILE A C 1
ATOM 1738 O O . ILE A 1 234 ? 7.922 25.438 13.453 1 92.38 234 ILE A O 1
ATOM 1742 N N . GLU A 1 235 ? 7.52 27.562 12.961 1 90.69 235 GLU A N 1
ATOM 1743 C CA . GLU A 1 235 ? 6.973 27.828 14.281 1 90.69 235 GLU A CA 1
ATOM 1744 C C . GLU A 1 235 ? 5.684 27.047 14.523 1 90.69 235 GLU A C 1
ATOM 1746 O O . GLU A 1 235 ? 5.449 26.547 15.617 1 90.69 235 GLU A O 1
ATOM 1751 N N . ASN A 1 236 ? 4.914 26.984 13.539 1 83.94 236 ASN A N 1
ATOM 1752 C CA . ASN A 1 236 ? 3.686 26.203 13.641 1 83.94 236 ASN A CA 1
ATOM 1753 C C . ASN A 1 236 ? 3.977 24.719 13.875 1 83.94 236 ASN A C 1
ATOM 1755 O O . ASN A 1 236 ? 3.318 24.078 14.695 1 83.94 236 ASN A O 1
ATOM 1759 N N . ASN A 1 237 ? 4.93 24.219 13.164 1 87.06 237 ASN A N 1
ATOM 1760 C CA . ASN A 1 237 ? 5.336 22.828 13.344 1 87.06 237 ASN A CA 1
ATOM 1761 C C . ASN A 1 237 ? 5.883 22.578 14.742 1 87.06 237 ASN A C 1
ATOM 1763 O O . ASN A 1 237 ? 5.539 21.594 15.383 1 87.06 237 ASN A O 1
ATOM 1767 N N . LEU A 1 238 ? 6.695 23.5 15.141 1 89.06 238 LEU A N 1
ATOM 1768 C CA . LEU A 1 238 ? 7.301 23.375 16.469 1 89.06 238 LEU A CA 1
ATOM 1769 C C . LEU A 1 238 ? 6.23 23.359 17.547 1 89.06 238 LEU A C 1
ATOM 1771 O O . LEU A 1 238 ? 6.293 22.562 18.484 1 89.06 238 LEU A O 1
ATOM 1775 N N . SER A 1 239 ? 5.297 24.234 17.438 1 85.56 239 SER A N 1
ATOM 1776 C CA . SER A 1 239 ? 4.215 24.312 18.406 1 85.56 239 SER A CA 1
ATOM 1777 C C . SER A 1 239 ? 3.389 23.031 18.422 1 85.56 239 SER A C 1
ATOM 1779 O O . SER A 1 239 ? 3.027 22.531 19.5 1 85.56 239 SER A O 1
ATOM 1781 N N . SER A 1 240 ? 3.143 22.547 17.297 1 81.56 240 SER A N 1
ATOM 1782 C CA . SER A 1 240 ? 2.355 21.328 17.188 1 81.56 240 SER A CA 1
ATOM 1783 C C . SER A 1 240 ? 3.098 20.141 17.781 1 81.56 240 SER A C 1
ATOM 1785 O O . SER A 1 240 ? 2.494 19.297 18.438 1 81.56 240 SER A O 1
ATOM 1787 N N . ILE A 1 241 ? 4.371 20.016 17.531 1 84.38 241 ILE A N 1
ATOM 1788 C CA . ILE A 1 241 ? 5.191 18.906 18.016 1 84.38 241 ILE A CA 1
ATOM 1789 C C . ILE A 1 241 ? 5.281 18.984 19.547 1 84.38 241 ILE A C 1
ATOM 1791 O O . ILE A 1 241 ? 5.152 17.953 20.219 1 84.38 241 ILE A O 1
ATOM 1795 N N . LYS A 1 242 ? 5.438 20.141 20.062 1 84.06 242 LYS A N 1
ATOM 1796 C CA . LYS A 1 242 ? 5.527 20.328 21.5 1 84.06 242 LYS A CA 1
ATOM 1797 C C . LYS A 1 242 ? 4.219 19.938 22.188 1 84.06 242 LYS A C 1
ATOM 1799 O O . LYS A 1 242 ? 4.23 19.297 23.25 1 84.06 242 LYS A O 1
ATOM 1804 N N . ALA A 1 243 ? 3.15 20.25 21.578 1 75.31 243 ALA A N 1
ATOM 1805 C CA . ALA A 1 243 ? 1.841 19.906 22.125 1 75.31 243 ALA A CA 1
ATOM 1806 C C . ALA A 1 243 ? 1.636 18.406 22.141 1 75.31 243 ALA A C 1
ATOM 1808 O O . ALA A 1 243 ? 1.121 17.844 23.125 1 75.31 243 ALA A O 1
ATOM 1809 N N . ALA A 1 244 ? 2.094 17.812 21.156 1 72 244 ALA A N 1
ATOM 1810 C CA . ALA A 1 244 ? 1.945 16.359 21.062 1 72 244 ALA A CA 1
ATOM 1811 C C . ALA A 1 244 ? 2.848 15.641 22.047 1 72 244 ALA A C 1
ATOM 1813 O O . ALA A 1 244 ? 2.465 14.609 22.609 1 72 244 ALA A O 1
ATOM 1814 N N . TYR A 1 245 ? 3.959 16.094 22.125 1 70.38 245 TYR A N 1
ATOM 1815 C CA . TYR A 1 245 ? 4.93 15.492 23.031 1 70.38 245 TYR A CA 1
ATOM 1816 C C . TYR A 1 245 ? 4.473 15.617 24.484 1 70.38 245 TYR A C 1
ATOM 1818 O O . TYR A 1 245 ? 4.703 14.719 25.297 1 70.38 245 TYR A O 1
ATOM 1826 N N . ALA A 1 246 ? 3.834 16.609 24.734 1 66 246 ALA A N 1
ATOM 1827 C CA . ALA A 1 246 ? 3.328 16.828 26.078 1 66 246 ALA A CA 1
ATOM 1828 C C . ALA A 1 246 ? 2.172 15.883 26.391 1 66 246 ALA A C 1
ATOM 1830 O O . ALA A 1 246 ? 2.025 15.414 27.531 1 66 246 ALA A O 1
ATOM 1831 N N . ASP A 1 247 ? 1.336 15.5 25.453 1 62.03 247 ASP A N 1
ATOM 1832 C CA . ASP A 1 247 ? 0.147 14.68 25.641 1 62.03 247 ASP A CA 1
ATOM 1833 C C . ASP A 1 247 ? 0.498 13.195 25.625 1 62.03 247 ASP A C 1
ATOM 1835 O O . ASP A 1 247 ? -0.355 12.344 25.891 1 62.03 247 ASP A O 1
ATOM 1839 N N . GLN A 1 248 ? 1.773 12.648 25.688 1 56.34 248 GLN A N 1
ATOM 1840 C CA . GLN A 1 248 ? 2.289 11.281 25.703 1 56.34 248 GLN A CA 1
ATOM 1841 C C . GLN A 1 248 ? 1.625 10.422 24.625 1 56.34 248 GLN A C 1
ATOM 1843 O O . GLN A 1 248 ? 1.625 9.195 24.719 1 56.34 248 GLN A O 1
ATOM 1848 N N . ALA A 1 249 ? 0.867 10.773 23.781 1 50.22 249 ALA A N 1
ATOM 1849 C CA . ALA A 1 249 ? -0.052 10.008 22.938 1 50.22 249 ALA A CA 1
ATOM 1850 C C . ALA A 1 249 ? 0.708 9.055 22.031 1 50.22 249 ALA A C 1
ATOM 1852 O O . ALA A 1 249 ? 0.264 7.93 21.797 1 50.22 249 ALA A O 1
ATOM 1853 N N . GLU A 1 250 ? 2.006 9.32 21.656 1 52.97 250 GLU A N 1
ATOM 1854 C CA . GLU A 1 250 ? 2.725 8.562 20.625 1 52.97 250 GLU A CA 1
ATOM 1855 C C . GLU A 1 250 ? 3.186 7.211 21.172 1 52.97 250 GLU A C 1
ATOM 1857 O O . GLU A 1 250 ? 3.156 6.207 20.453 1 52.97 250 GLU A O 1
ATOM 18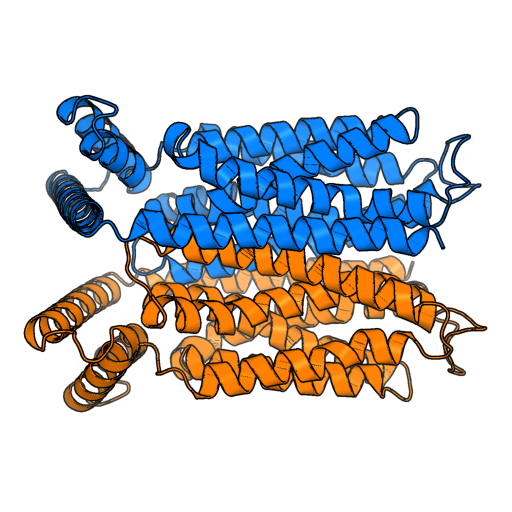62 N N . GLY A 1 251 ? 3.502 7.133 22.422 1 51.56 251 GLY A N 1
ATOM 1863 C CA . GLY A 1 251 ? 4.098 5.914 22.938 1 51.56 251 GLY A CA 1
ATOM 1864 C C . GLY A 1 251 ? 3.162 4.723 22.875 1 51.56 251 GLY A C 1
ATOM 1865 O O . GLY A 1 251 ? 3.582 3.613 22.531 1 51.56 251 GLY A O 1
ATOM 1866 N N . SER A 1 252 ? 1.898 4.945 23.109 1 55.66 252 SER A N 1
ATOM 1867 C CA . SER A 1 252 ? 0.957 3.836 23.219 1 55.66 252 SER A CA 1
ATOM 1868 C C . SER A 1 252 ? 0.622 3.242 21.859 1 55.66 252 SER A C 1
ATOM 1870 O O . SER A 1 252 ? 0.588 2.02 21.703 1 55.66 252 SER A O 1
ATOM 1872 N N . ILE A 1 253 ? 0.59 3.943 20.922 1 56.28 253 ILE A N 1
ATOM 1873 C CA . ILE A 1 253 ? 0.195 3.453 19.609 1 56.28 253 ILE A CA 1
ATOM 1874 C C . ILE A 1 253 ? 1.314 2.6 19.016 1 56.28 253 ILE A C 1
ATOM 1876 O O . ILE A 1 253 ? 1.057 1.544 18.422 1 56.28 253 ILE A O 1
ATOM 1880 N N . PHE A 1 254 ? 2.506 2.924 19.344 1 58.28 254 PHE A N 1
ATOM 1881 C CA . PHE A 1 254 ? 3.668 2.188 18.859 1 58.28 254 PHE A CA 1
ATOM 1882 C C . PHE A 1 254 ? 3.705 0.784 19.453 1 58.28 254 PHE A C 1
ATOM 1884 O O . PHE A 1 254 ? 4.078 -0.173 18.766 1 58.28 254 PHE A O 1
ATOM 1891 N N . GLN A 1 255 ? 3.305 0.677 20.656 1 57.41 255 GLN A N 1
ATOM 1892 C CA . GLN A 1 255 ? 3.301 -0.631 21.312 1 57.41 255 GLN A CA 1
ATOM 1893 C C . GLN A 1 255 ? 2.273 -1.56 20.656 1 57.41 255 GLN A C 1
ATOM 1895 O O . GLN A 1 255 ? 2.527 -2.754 20.5 1 57.41 255 GLN A O 1
ATOM 1900 N N . VAL A 1 256 ? 1.245 -1.043 20.234 1 54.19 256 VAL A N 1
ATOM 1901 C CA . VAL A 1 256 ? 0.199 -1.831 19.594 1 54.19 256 VAL A CA 1
ATOM 1902 C C . VAL A 1 256 ? 0.676 -2.301 18.219 1 54.19 256 VAL A C 1
ATOM 1904 O O . VAL A 1 256 ? 0.466 -3.457 17.844 1 54.19 256 VAL A O 1
ATOM 1907 N N . PHE A 1 257 ? 1.419 -1.519 17.578 1 59.72 257 PHE A N 1
ATOM 1908 C CA . PHE A 1 257 ? 1.846 -1.824 16.219 1 59.72 257 PHE A CA 1
ATOM 1909 C C . PHE A 1 257 ? 3.01 -2.809 16.234 1 59.72 257 PHE A C 1
ATOM 1911 O O . PHE A 1 257 ? 3.076 -3.703 15.383 1 59.72 257 PHE A O 1
ATOM 1918 N N . GLU A 1 258 ? 3.916 -2.557 17.141 1 58 258 GLU A N 1
ATOM 1919 C CA . GLU A 1 258 ? 4.953 -3.566 17.328 1 58 258 GLU A CA 1
ATOM 1920 C C . GLU A 1 258 ? 4.348 -4.945 17.578 1 58 258 GLU A C 1
ATOM 1922 O O . GLU A 1 258 ? 4.82 -5.945 17.031 1 58 258 GLU A O 1
ATOM 1927 N N . GLY A 1 259 ? 3.316 -4.922 18.25 1 54.81 259 GLY A N 1
ATOM 1928 C CA . GLY A 1 259 ? 2.609 -6.16 18.547 1 54.81 259 GLY A CA 1
ATOM 1929 C C . GLY A 1 259 ? 1.956 -6.777 17.312 1 54.81 259 GLY A C 1
ATOM 1930 O O . GLY A 1 259 ? 2.041 -7.988 17.109 1 54.81 259 GLY A O 1
ATOM 1931 N N . ALA A 1 260 ? 1.464 -5.922 16.453 1 58.03 260 ALA A N 1
ATOM 1932 C CA . ALA A 1 260 ? 0.776 -6.402 15.258 1 58.03 260 ALA A CA 1
ATOM 1933 C C . ALA A 1 260 ? 1.763 -7.008 14.266 1 58.03 260 ALA A C 1
ATOM 1935 O O . ALA A 1 260 ? 1.482 -8.039 13.656 1 58.03 260 ALA A O 1
ATOM 1936 N N . SER A 1 261 ? 2.865 -6.43 14.086 1 62.75 261 SER A N 1
ATOM 1937 C CA . SER A 1 261 ? 3.904 -6.961 13.211 1 62.75 261 SER A CA 1
ATOM 1938 C C . SER A 1 261 ? 4.406 -8.312 13.695 1 62.75 261 SER A C 1
ATOM 1940 O O . SER A 1 261 ? 4.633 -9.227 12.898 1 62.75 261 SER A O 1
ATOM 1942 N N . LEU A 1 262 ? 4.438 -8.43 14.992 1 59.56 262 LEU A N 1
ATOM 1943 C CA . LEU A 1 262 ? 4.879 -9.688 15.57 1 59.56 262 LEU A CA 1
ATOM 1944 C C . LEU A 1 262 ? 3.855 -10.789 15.328 1 59.56 262 LEU A C 1
ATOM 1946 O O . LEU A 1 262 ? 4.219 -11.922 15 1 59.56 262 LEU A O 1
ATOM 1950 N N . LYS A 1 263 ? 2.674 -10.414 15.398 1 59.56 263 LYS A N 1
ATOM 1951 C CA . LYS A 1 263 ? 1.612 -11.391 15.156 1 59.56 263 LYS A CA 1
ATOM 1952 C C . LYS A 1 263 ? 1.589 -11.828 13.695 1 59.56 263 LYS A C 1
ATOM 1954 O O . LYS A 1 263 ? 1.433 -13.016 13.406 1 59.56 263 LYS A O 1
ATOM 1959 N N . ALA A 1 264 ? 1.736 -10.945 12.789 1 59.38 264 ALA A N 1
ATOM 1960 C CA . ALA A 1 264 ? 1.798 -11.258 11.359 1 59.38 264 ALA A CA 1
ATOM 1961 C C . ALA A 1 264 ? 2.967 -12.188 11.055 1 59.38 264 ALA A C 1
ATOM 1963 O O . ALA A 1 264 ? 2.852 -13.086 10.211 1 59.38 264 ALA A O 1
ATOM 1964 N N . PHE A 1 265 ? 4.047 -11.992 11.75 1 60.66 265 PHE A N 1
ATOM 1965 C CA . PHE A 1 265 ? 5.195 -12.883 11.633 1 60.66 265 PHE A CA 1
ATOM 1966 C C . PHE A 1 265 ? 4.809 -14.312 12 1 60.66 265 PHE A C 1
ATOM 1968 O O . PHE A 1 265 ? 5.219 -15.258 11.328 1 60.66 265 PHE A O 1
ATOM 1975 N N . THR A 1 266 ? 4.008 -14.391 12.93 1 57.44 266 THR A N 1
ATOM 1976 C CA . THR A 1 266 ? 3.598 -15.711 13.406 1 57.44 266 THR A CA 1
ATOM 1977 C C . THR A 1 266 ? 2.652 -16.375 12.414 1 57.44 266 THR A C 1
ATOM 1979 O O . THR A 1 266 ? 2.76 -17.578 12.156 1 57.44 266 THR A O 1
ATOM 1982 N N . ILE A 1 267 ? 1.809 -15.625 11.914 1 54.59 267 ILE A N 1
ATOM 1983 C CA . ILE A 1 267 ? 0.881 -16.156 10.922 1 54.59 267 ILE A CA 1
ATOM 1984 C C . ILE A 1 267 ? 1.655 -16.609 9.688 1 54.59 267 ILE A C 1
ATOM 1986 O O . ILE A 1 267 ? 1.431 -17.719 9.18 1 54.59 267 ILE A O 1
ATOM 1990 N N . GLY A 1 268 ? 2.514 -15.727 9.172 1 56.53 268 GLY A N 1
ATOM 1991 C CA . GLY A 1 268 ? 3.359 -16.078 8.039 1 56.53 268 GLY A CA 1
ATOM 1992 C C . GLY A 1 268 ? 4.277 -17.25 8.328 1 56.53 268 GLY A C 1
ATOM 1993 O O . GLY A 1 268 ? 4.496 -18.109 7.465 1 56.53 268 GLY A O 1
ATOM 1994 N N . GLY A 1 269 ? 4.883 -17.156 9.508 1 54.72 269 GLY A N 1
ATOM 1995 C CA . GLY A 1 269 ? 5.707 -18.281 9.93 1 54.72 269 GLY A CA 1
ATOM 1996 C C . GLY A 1 269 ? 4.941 -19.578 10.016 1 54.72 269 GLY A C 1
ATOM 1997 O O . GLY A 1 269 ? 5.48 -20.641 9.695 1 54.72 269 GLY A O 1
ATOM 1998 N N . GLY A 1 270 ? 3.77 -19.531 10.477 1 49.53 270 GLY A N 1
ATOM 1999 C CA . GLY A 1 270 ? 2.945 -20.734 10.484 1 49.53 270 GLY A CA 1
ATOM 2000 C C . GLY A 1 270 ? 2.717 -21.312 9.102 1 49.53 270 GLY A C 1
ATOM 2001 O O . GLY A 1 270 ? 2.643 -22.531 8.938 1 49.53 270 GLY A O 1
ATOM 2002 N N . LEU A 1 271 ? 2.564 -20.469 8.219 1 48.69 271 LEU A N 1
ATOM 2003 C CA . LEU A 1 271 ? 2.34 -20.938 6.852 1 48.69 271 LEU A CA 1
ATOM 2004 C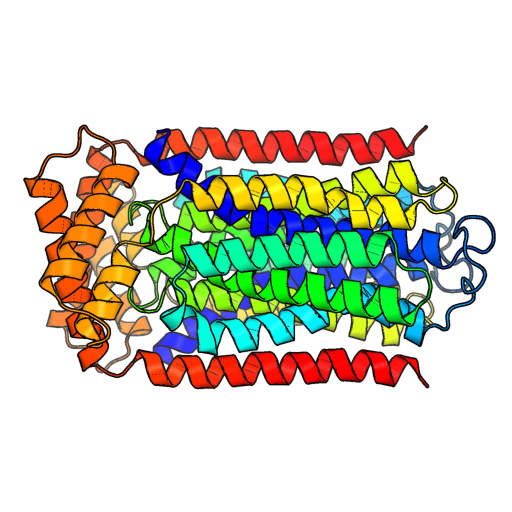 C . LEU A 1 271 ? 3.502 -21.797 6.371 1 48.69 271 LEU A C 1
ATOM 2006 O O . LEU A 1 271 ? 3.295 -22.797 5.695 1 48.69 271 LEU A O 1
ATOM 2010 N N . VAL A 1 272 ? 4.684 -21.328 6.609 1 46.78 272 VAL A N 1
ATOM 2011 C CA . VAL A 1 272 ? 5.859 -22.125 6.262 1 46.78 272 VAL A CA 1
ATOM 2012 C C . VAL A 1 272 ? 5.781 -23.484 6.941 1 46.78 272 VAL A C 1
ATOM 2014 O O . VAL A 1 272 ? 6.105 -24.516 6.332 1 46.78 272 VAL A O 1
ATOM 2017 N N . LEU A 1 273 ? 5.336 -23.422 8.133 1 44.66 273 LEU A N 1
ATOM 2018 C CA . LEU A 1 273 ? 5.281 -24.688 8.852 1 44.66 273 LEU A CA 1
ATOM 2019 C C . LEU A 1 273 ? 4.164 -25.578 8.32 1 44.66 273 LEU A C 1
ATOM 2021 O O . LEU A 1 273 ? 4.293 -26.812 8.297 1 44.66 273 LEU A O 1
ATOM 2025 N N . PHE A 1 274 ? 3.107 -25 8.016 1 43.53 274 PHE A N 1
ATOM 2026 C CA . PHE A 1 274 ? 1.992 -25.828 7.574 1 43.53 274 PHE A CA 1
ATOM 2027 C C . PHE A 1 274 ? 2.291 -26.469 6.219 1 43.53 274 PHE A C 1
ATOM 2029 O O . PHE A 1 274 ? 1.68 -27.469 5.852 1 43.53 274 PHE A O 1
ATOM 2036 N N . GLN A 1 275 ? 3.051 -25.812 5.48 1 40.03 275 GLN A N 1
ATOM 2037 C CA . GLN A 1 275 ? 3.385 -26.453 4.215 1 40.03 275 GLN A CA 1
ATOM 2038 C C . GLN A 1 275 ? 4.262 -27.688 4.441 1 40.03 275 GLN A C 1
ATOM 2040 O O . GLN A 1 275 ? 4.531 -28.438 3.504 1 40.03 275 GLN A O 1
ATOM 2045 N N . GLN A 1 276 ? 4.781 -27.891 5.613 1 35.88 276 GLN A N 1
ATOM 2046 C CA . GLN A 1 276 ? 5.586 -29.078 5.883 1 35.88 276 GLN A CA 1
ATOM 2047 C C . GLN A 1 276 ? 4.707 -30.312 6.055 1 35.88 276 GLN A C 1
ATOM 2049 O O . GLN A 1 276 ? 5.18 -31.453 5.922 1 35.88 276 GLN A O 1
ATOM 2054 N N . ARG A 1 277 ? 3.414 -30.109 6.477 1 33.78 277 ARG A N 1
ATOM 2055 C CA . ARG A 1 277 ? 2.797 -31.422 6.59 1 33.78 277 ARG A CA 1
ATOM 2056 C C . ARG A 1 277 ? 2.078 -31.797 5.297 1 33.78 277 ARG A C 1
ATOM 2058 O O . ARG A 1 277 ? 1.455 -30.953 4.656 1 33.78 277 ARG A O 1
ATOM 2065 N N . MET B 1 1 ? -8.219 5.805 23.438 1 50.97 1 MET B N 1
ATOM 2066 C CA . MET B 1 1 ? -7.469 4.863 22.609 1 50.97 1 MET B CA 1
ATOM 2067 C C . MET B 1 1 ? -8.367 4.27 21.531 1 50.97 1 MET B C 1
ATOM 2069 O O . MET B 1 1 ? -7.992 4.246 20.359 1 50.97 1 MET B O 1
ATOM 2073 N N . 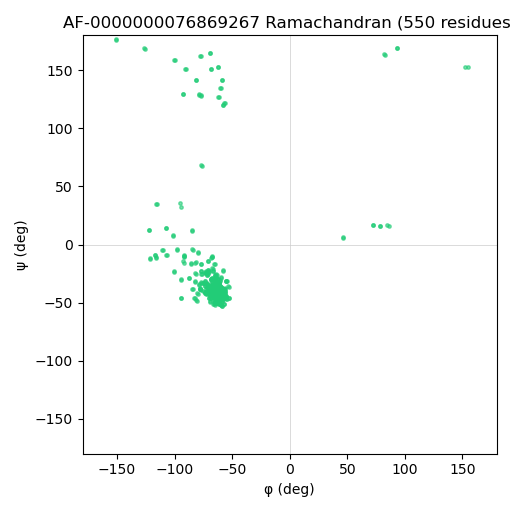ALA B 1 2 ? -9.609 3.885 22 1 54.31 2 ALA B N 1
ATOM 2074 C CA . ALA B 1 2 ? -10.562 3.305 21.062 1 54.31 2 ALA B CA 1
ATOM 2075 C C . ALA B 1 2 ? -10.938 4.309 19.969 1 54.31 2 ALA B C 1
ATOM 2077 O O . ALA B 1 2 ? -11.078 3.947 18.812 1 54.31 2 ALA B O 1
ATOM 2078 N N . ALA B 1 3 ? -10.898 5.547 20.328 1 61.94 3 ALA B N 1
ATOM 2079 C CA . ALA B 1 3 ? -11.344 6.602 19.422 1 61.94 3 ALA B CA 1
ATOM 2080 C C . ALA B 1 3 ? -10.367 6.785 18.266 1 61.94 3 ALA B C 1
ATOM 2082 O O . ALA B 1 3 ? -10.758 7.164 17.156 1 61.94 3 ALA B O 1
ATOM 2083 N N . VAL B 1 4 ? -9.195 6.352 18.516 1 68.44 4 VAL B N 1
ATOM 2084 C CA . VAL B 1 4 ? -8.203 6.52 17.469 1 68.44 4 VAL B CA 1
ATOM 2085 C C . VAL B 1 4 ? -8.023 5.211 16.703 1 68.44 4 VAL B C 1
ATOM 2087 O O . VAL B 1 4 ? -7.766 5.215 15.5 1 68.44 4 VAL B O 1
ATOM 2090 N N . ILE B 1 5 ? -8.352 4.191 17.297 1 75.56 5 ILE B N 1
ATOM 2091 C CA . ILE B 1 5 ? -8.031 2.873 16.766 1 75.56 5 ILE B CA 1
ATOM 2092 C C . ILE B 1 5 ? -9.055 2.482 15.703 1 75.56 5 ILE B C 1
ATOM 2094 O O . ILE B 1 5 ? -8.695 2.006 14.625 1 75.56 5 ILE B O 1
ATOM 2098 N N . LEU B 1 6 ? -10.375 2.641 15.984 1 79.19 6 LEU B N 1
ATOM 2099 C CA . LEU B 1 6 ? -11.414 2.139 15.094 1 79.19 6 LEU B CA 1
ATOM 2100 C C . LEU B 1 6 ? -11.391 2.881 13.758 1 79.19 6 LEU B C 1
ATOM 2102 O O . LEU B 1 6 ? -11.422 2.256 12.695 1 79.19 6 LEU B O 1
ATOM 2106 N N . PRO B 1 7 ? -11.188 4.203 13.805 1 85.94 7 PRO B N 1
ATOM 2107 C CA . PRO B 1 7 ? -11.133 4.941 12.539 1 85.94 7 PRO B CA 1
ATOM 2108 C C . PRO B 1 7 ? -9.906 4.578 11.703 1 85.94 7 PRO B C 1
ATOM 2110 O O . PRO B 1 7 ? -9.852 4.906 10.516 1 85.94 7 PRO B O 1
ATOM 2113 N N . PHE B 1 8 ? -9.047 3.875 12.328 1 88 8 PHE B N 1
ATOM 2114 C CA . PHE B 1 8 ? -7.879 3.393 11.609 1 88 8 PHE B CA 1
ATOM 2115 C C . PHE B 1 8 ? -8.117 1.985 11.07 1 88 8 PHE B C 1
ATOM 2117 O O . PHE B 1 8 ? -7.852 1.711 9.898 1 88 8 PHE B O 1
ATOM 2124 N N . VAL B 1 9 ? -8.648 1.101 11.859 1 91.94 9 VAL B N 1
ATOM 2125 C CA . VAL B 1 9 ? -8.648 -0.333 11.586 1 91.94 9 VAL B CA 1
ATOM 2126 C C . VAL B 1 9 ? -9.562 -0.635 10.398 1 91.94 9 VAL B C 1
ATOM 2128 O O . VAL B 1 9 ? -9.203 -1.405 9.508 1 91.94 9 VAL B O 1
ATOM 2131 N N . PHE B 1 10 ? -10.711 -0.045 10.312 1 95.81 10 PHE B N 1
ATOM 2132 C CA . PHE B 1 10 ? -11.68 -0.423 9.289 1 95.81 10 PHE B CA 1
ATOM 2133 C C . PHE B 1 10 ? -11.242 0.077 7.914 1 95.81 10 PHE B C 1
ATOM 2135 O O . PHE B 1 10 ? -11.289 -0.666 6.93 1 95.81 10 PHE B O 1
ATOM 2142 N N . PRO B 1 11 ? -10.711 1.312 7.82 1 96.12 11 PRO B N 1
ATOM 2143 C CA . PRO B 1 11 ? -10.109 1.678 6.539 1 96.12 11 PRO B CA 1
ATOM 2144 C C . PRO B 1 11 ? -8.922 0.792 6.168 1 96.12 11 PRO B C 1
ATOM 2146 O O . PRO B 1 11 ? -8.742 0.44 5 1 96.12 11 PRO B O 1
ATOM 2149 N N . ALA B 1 12 ? -8.156 0.388 7.137 1 95.56 12 ALA B N 1
ATOM 2150 C CA . ALA B 1 12 ? -6.961 -0.425 6.906 1 95.56 12 ALA B CA 1
ATOM 2151 C C . ALA B 1 12 ? -7.336 -1.81 6.383 1 95.56 12 ALA B C 1
ATOM 2153 O O . ALA B 1 12 ? -6.535 -2.459 5.703 1 95.56 12 ALA B O 1
ATOM 2154 N N . LEU B 1 13 ? -8.57 -2.238 6.66 1 97.69 13 LEU B N 1
ATOM 2155 C CA . LEU B 1 13 ? -9.039 -3.518 6.141 1 97.69 13 LEU B CA 1
ATOM 2156 C C . LEU B 1 13 ? -9.102 -3.496 4.613 1 97.69 13 LEU B C 1
ATOM 2158 O O . LEU B 1 13 ? -8.953 -4.539 3.971 1 97.69 13 LEU B O 1
ATOM 2162 N N . GLY B 1 14 ? -9.328 -2.287 4.031 1 97.81 14 GLY B N 1
ATOM 2163 C CA . GLY B 1 14 ? -9.242 -2.184 2.584 1 97.81 14 GLY B CA 1
ATOM 2164 C C . GLY B 1 14 ? -7.906 -2.645 2.029 1 97.81 14 GLY B C 1
ATOM 2165 O O . GLY B 1 14 ? -7.855 -3.32 0.999 1 97.81 14 GLY B O 1
ATOM 2166 N N . GLY B 1 15 ? -6.848 -2.264 2.711 1 96.94 15 GLY B N 1
ATOM 2167 C CA . GLY B 1 15 ? -5.52 -2.727 2.332 1 96.94 15 GLY B CA 1
ATOM 2168 C C . GLY B 1 15 ? -5.32 -4.211 2.559 1 96.94 15 GLY B C 1
ATOM 2169 O O . GLY B 1 15 ? -4.684 -4.891 1.747 1 96.94 15 GLY B O 1
ATOM 2170 N N . LEU B 1 16 ? -5.848 -4.727 3.664 1 98.06 16 LEU B N 1
ATOM 2171 C CA . LEU B 1 16 ? -5.754 -6.152 3.949 1 98.06 16 LEU B CA 1
ATOM 2172 C C . LEU B 1 16 ? -6.426 -6.973 2.854 1 98.06 16 LEU B C 1
ATOM 2174 O O . LEU B 1 16 ? -5.891 -7.996 2.422 1 98.06 16 LEU B O 1
ATOM 2178 N N . LEU B 1 17 ? -7.566 -6.484 2.441 1 98.81 17 LEU B N 1
ATOM 2179 C CA . LEU B 1 17 ? -8.32 -7.191 1.409 1 98.81 17 LEU B CA 1
ATOM 2180 C C . LEU B 1 17 ? -7.574 -7.16 0.078 1 98.81 17 LEU B C 1
ATOM 2182 O O . LEU B 1 17 ? -7.602 -8.141 -0.674 1 98.81 17 LEU B O 1
ATOM 2186 N N . PHE B 1 18 ? -6.969 -6.035 -0.196 1 98.62 18 PHE B N 1
ATOM 2187 C CA . PHE B 1 18 ? -6.098 -5.953 -1.363 1 98.62 18 PHE B CA 1
ATOM 2188 C C . PHE B 1 18 ? -4.969 -6.973 -1.271 1 98.62 18 PHE B C 1
ATOM 2190 O O . PHE B 1 18 ? -4.754 -7.758 -2.197 1 98.62 18 PHE B O 1
ATOM 2197 N N . GLY B 1 19 ? -4.23 -6.988 -0.186 1 98.38 19 GLY B N 1
ATOM 2198 C CA . GLY B 1 19 ? -3.172 -7.961 0.03 1 98.38 19 GLY B CA 1
ATOM 2199 C C . GLY B 1 19 ? -3.656 -9.398 -0.051 1 98.38 19 GLY B C 1
ATOM 2200 O O . GLY B 1 19 ? -3.01 -10.242 -0.674 1 98.38 19 GLY B O 1
ATOM 2201 N N . TYR B 1 20 ? -4.781 -9.664 0.573 1 98.56 20 TYR B N 1
ATOM 2202 C CA . TYR B 1 20 ? -5.344 -11.008 0.535 1 98.56 20 TYR B CA 1
ATOM 2203 C C . TYR B 1 20 ? -5.527 -11.477 -0.902 1 98.56 20 TYR B C 1
ATOM 2205 O O . TYR B 1 20 ? -5.211 -12.625 -1.229 1 98.56 20 TYR B O 1
ATOM 2213 N N . ASP B 1 21 ? -6.086 -10.602 -1.658 1 98.75 21 ASP B N 1
ATOM 2214 C CA . ASP B 1 21 ? -6.305 -10.953 -3.059 1 98.75 21 ASP B CA 1
ATOM 2215 C C . ASP B 1 21 ? -4.996 -11.352 -3.738 1 98.75 21 ASP B C 1
ATOM 2217 O O . ASP B 1 21 ? -4.957 -12.312 -4.508 1 98.75 21 ASP B O 1
ATOM 2221 N N . ILE B 1 22 ? -3.969 -10.609 -3.496 1 97.38 22 ILE B N 1
ATOM 2222 C CA . ILE B 1 22 ? -2.662 -10.898 -4.082 1 97.38 22 ILE B CA 1
ATOM 2223 C C . ILE B 1 22 ? -2.197 -12.289 -3.654 1 97.38 22 ILE B C 1
ATOM 2225 O O . ILE B 1 22 ? -1.848 -13.117 -4.496 1 97.38 22 ILE B O 1
ATOM 2229 N N . GLY B 1 23 ? -2.215 -12.531 -2.361 1 97.19 23 GLY B N 1
ATOM 2230 C CA . GLY B 1 23 ? -1.763 -13.812 -1.841 1 97.19 23 GLY B CA 1
ATOM 2231 C C . GLY B 1 23 ? -2.607 -14.984 -2.314 1 97.19 23 GLY B C 1
ATOM 2232 O O . GLY B 1 23 ? -2.072 -16.016 -2.74 1 97.19 23 GLY B O 1
ATOM 2233 N N . ALA B 1 24 ? -3.898 -14.852 -2.283 1 98.06 24 ALA B N 1
ATOM 2234 C CA . ALA B 1 24 ? -4.824 -15.914 -2.668 1 98.06 24 ALA B CA 1
ATOM 2235 C C . ALA B 1 24 ? -4.699 -16.234 -4.156 1 98.06 24 ALA B C 1
ATOM 2237 O O . ALA B 1 24 ? -4.879 -17.375 -4.566 1 98.06 24 ALA B O 1
ATOM 2238 N N . THR B 1 25 ? -4.414 -15.234 -4.949 1 97.81 25 THR B N 1
ATOM 2239 C CA . THR B 1 25 ? -4.328 -15.406 -6.395 1 97.81 25 THR B CA 1
ATOM 2240 C C . THR B 1 25 ? -3.219 -16.391 -6.758 1 97.81 25 THR B C 1
ATOM 2242 O O . THR B 1 25 ? -3.34 -17.141 -7.73 1 97.81 25 THR B O 1
ATOM 2245 N N . SER B 1 26 ? -2.172 -16.391 -5.965 1 94.19 26 SER B N 1
ATOM 2246 C CA . SER B 1 26 ? -1.069 -17.312 -6.227 1 94.19 26 SER B CA 1
ATOM 2247 C C . SER B 1 26 ? -1.548 -18.75 -6.246 1 94.19 26 SER B C 1
ATOM 2249 O O . SER B 1 26 ? -1.295 -19.484 -7.203 1 94.19 26 SER B O 1
ATOM 2251 N N . GLY B 1 27 ? -2.264 -19.188 -5.242 1 94.81 27 GLY B N 1
ATOM 2252 C CA . GLY B 1 27 ? -2.814 -20.531 -5.188 1 94.81 27 GLY B CA 1
ATOM 2253 C C . GLY B 1 27 ? -3.988 -20.734 -6.129 1 94.81 27 GLY B C 1
ATOM 2254 O O . GLY B 1 27 ? -4.133 -21.812 -6.727 1 94.81 27 GLY B O 1
ATOM 2255 N N . ALA B 1 28 ? -4.773 -19.75 -6.289 1 97.94 28 ALA B N 1
ATOM 2256 C CA . ALA B 1 28 ? -5.996 -19.844 -7.082 1 97.94 28 ALA B CA 1
ATOM 2257 C C . ALA B 1 28 ? -5.672 -20.094 -8.555 1 97.94 28 ALA B C 1
ATOM 2259 O O . ALA B 1 28 ? -6.387 -20.828 -9.242 1 97.94 28 ALA B O 1
ATOM 2260 N N . THR B 1 29 ? -4.629 -19.453 -9.031 1 96.38 29 THR B N 1
ATOM 2261 C CA . THR B 1 29 ? -4.266 -19.609 -10.43 1 96.38 29 THR B CA 1
ATOM 2262 C C . THR B 1 29 ? -3.809 -21.047 -10.711 1 96.38 29 THR B C 1
ATOM 2264 O O . THR B 1 29 ? -4.109 -21.594 -11.773 1 96.38 29 THR B O 1
ATOM 2267 N N . ILE B 1 30 ? -3.143 -21.641 -9.773 1 93.62 30 ILE B N 1
ATOM 2268 C CA . ILE B 1 30 ? -2.723 -23.031 -9.898 1 93.62 30 ILE B CA 1
ATOM 2269 C C . ILE B 1 30 ? -3.947 -23.938 -9.867 1 93.62 30 ILE B C 1
ATOM 2271 O O . ILE B 1 30 ? -4.094 -24.828 -10.727 1 93.62 30 ILE B O 1
ATOM 2275 N N . SER B 1 31 ? -4.805 -23.688 -8.961 1 96.88 31 SER B N 1
ATOM 2276 C CA . SER B 1 31 ? -5.992 -24.5 -8.734 1 96.88 31 SER B CA 1
ATOM 2277 C C . SER B 1 31 ? -6.938 -24.453 -9.93 1 96.88 31 SER B C 1
ATOM 2279 O O . SER B 1 31 ? -7.43 -25.484 -10.383 1 96.88 31 SER B O 1
ATOM 2281 N N . VAL B 1 32 ? -7.176 -23.297 -10.492 1 97.88 32 VAL B N 1
ATOM 2282 C CA . VAL B 1 32 ? -8.18 -23.125 -11.539 1 97.88 32 VAL B CA 1
ATOM 2283 C C . VAL B 1 32 ? -7.672 -23.734 -12.844 1 97.88 32 VAL B C 1
ATOM 2285 O O . VAL B 1 32 ? -8.469 -24.141 -13.695 1 97.88 32 VAL B O 1
ATOM 2288 N N . HIS B 1 33 ? -6.379 -23.828 -12.938 1 96.56 33 HIS B N 1
ATOM 2289 C CA . HIS B 1 33 ? -5.766 -24.328 -14.164 1 96.56 33 HIS B CA 1
ATOM 2290 C C . HIS B 1 33 ? -5.559 -25.828 -14.109 1 96.56 33 HIS B C 1
ATOM 2292 O O . HIS B 1 33 ? -5.309 -26.469 -15.141 1 96.56 33 HIS B O 1
ATOM 2298 N N . SER B 1 34 ? -5.715 -26.469 -13 1 96.38 34 SER B N 1
ATOM 2299 C CA . SER B 1 34 ? -5.465 -27.891 -12.805 1 96.38 34 SER B CA 1
ATOM 2300 C C . SER B 1 34 ? -6.621 -28.734 -13.336 1 96.38 34 SER B C 1
ATOM 2302 O O . SER B 1 34 ? -7.773 -28.531 -12.945 1 96.38 34 SER B O 1
ATOM 2304 N N . ALA B 1 35 ? -6.301 -29.656 -14.102 1 96.81 35 ALA B N 1
ATOM 2305 C CA . ALA B 1 35 ? -7.324 -30.547 -14.617 1 96.81 35 ALA B CA 1
ATOM 2306 C C . ALA B 1 35 ? -7.996 -31.328 -13.477 1 96.81 35 ALA B C 1
ATOM 2308 O O . ALA B 1 35 ? -9.211 -31.562 -13.516 1 96.81 35 ALA B O 1
ATOM 2309 N N . GLU B 1 36 ? -7.254 -31.609 -12.5 1 97 36 GLU B N 1
ATOM 2310 C CA . GLU B 1 36 ? -7.727 -32.469 -11.414 1 97 36 GLU B CA 1
ATOM 2311 C C . GLU B 1 36 ? -8.445 -31.656 -10.344 1 97 36 GLU B C 1
ATOM 2313 O O . GLU B 1 36 ? -9.398 -32.125 -9.727 1 97 36 GLU B O 1
ATOM 2318 N N . LEU B 1 37 ? -8.023 -30.406 -10.234 1 96.75 37 LEU B N 1
ATOM 2319 C CA . LEU B 1 37 ? -8.445 -29.734 -9.016 1 96.75 37 LEU B CA 1
ATOM 2320 C C . LEU B 1 37 ? -9.359 -28.562 -9.336 1 96.75 37 LEU B C 1
ATOM 2322 O O . LEU B 1 37 ? -10.023 -28.016 -8.438 1 96.75 37 LEU B O 1
ATOM 2326 N N . SER B 1 38 ? -9.484 -28.172 -10.516 1 97.62 38 SER B N 1
ATOM 2327 C CA . SER B 1 38 ? -10.227 -26.953 -10.859 1 97.62 38 SER B CA 1
ATOM 2328 C C . SER B 1 38 ? -11.711 -27.109 -10.555 1 97.62 38 SER B C 1
ATOM 2330 O O . SER B 1 38 ? -12.383 -26.141 -10.188 1 97.62 38 SER B O 1
ATOM 2332 N N . GLY B 1 39 ? -12.172 -28.328 -10.789 1 97.56 39 GLY B N 1
ATOM 2333 C CA . GLY B 1 39 ? -13.602 -28.562 -10.648 1 97.56 39 GLY B CA 1
ATOM 2334 C C . GLY B 1 39 ? -14.414 -27.938 -11.773 1 97.56 39 GLY B C 1
ATOM 2335 O O . GLY B 1 39 ? -15.602 -27.656 -11.602 1 97.56 39 GLY B O 1
ATOM 2336 N N . THR B 1 40 ? -13.719 -27.609 -12.852 1 97.69 40 THR B N 1
ATOM 2337 C CA . THR B 1 40 ? -14.398 -27 -13.992 1 97.69 40 THR B CA 1
ATOM 2338 C C . THR B 1 40 ? -14.109 -27.766 -15.273 1 97.69 40 THR B C 1
ATOM 2340 O O . THR B 1 40 ? -13.234 -28.641 -15.297 1 97.69 40 THR B O 1
ATOM 2343 N N . THR B 1 41 ? -14.805 -27.5 -16.359 1 97.06 41 THR B N 1
ATOM 2344 C CA . THR B 1 41 ? -14.57 -28.094 -17.672 1 97.06 41 THR B CA 1
ATOM 2345 C C . THR B 1 41 ? -13.742 -27.156 -18.547 1 97.06 41 THR B C 1
ATOM 2347 O O . THR B 1 41 ? -13.453 -27.484 -19.703 1 97.06 41 THR B O 1
ATOM 2350 N N . TRP B 1 42 ? -13.492 -25.984 -18.016 1 97.38 42 TRP B N 1
ATOM 2351 C CA . TRP B 1 42 ? -12.766 -24.969 -18.766 1 97.38 42 TRP B CA 1
ATOM 2352 C C . TRP B 1 42 ? -11.43 -24.656 -18.109 1 97.38 42 TRP B C 1
ATOM 2354 O O . TRP B 1 42 ? -11 -23.5 -18.094 1 97.38 42 TRP B O 1
ATOM 2364 N N . PHE B 1 43 ? -10.805 -25.688 -17.516 1 96.25 43 PHE B N 1
ATOM 2365 C CA . PHE B 1 43 ? -9.562 -25.547 -16.766 1 96.25 43 PHE B CA 1
ATOM 2366 C C . PHE B 1 43 ? -8.391 -25.281 -17.719 1 96.25 43 PHE B C 1
ATOM 2368 O O . PHE B 1 43 ? -7.359 -24.75 -17.297 1 96.25 43 PHE B O 1
ATOM 2375 N N . ASN B 1 44 ? -8.477 -25.719 -19 1 96.5 44 ASN B N 1
ATOM 2376 C CA . ASN B 1 44 ? -7.367 -25.609 -19.938 1 96.5 44 ASN B CA 1
ATOM 2377 C C . ASN B 1 44 ? -7.211 -24.188 -20.469 1 96.5 44 ASN B C 1
ATOM 2379 O O . ASN B 1 44 ? -7.363 -23.953 -21.672 1 96.5 44 ASN B O 1
ATOM 2383 N N . LEU B 1 45 ? -6.809 -23.344 -19.578 1 96.81 45 LEU B N 1
ATOM 2384 C CA . LEU B 1 45 ? -6.672 -21.922 -19.906 1 96.81 45 LEU B CA 1
ATOM 2385 C C . LEU B 1 45 ? -5.355 -21.656 -20.625 1 96.81 45 LEU B C 1
ATOM 2387 O O . LEU B 1 45 ? -4.328 -22.25 -20.281 1 96.81 45 LEU B O 1
ATOM 2391 N N . SER B 1 46 ? -5.477 -20.75 -21.594 1 95.19 46 SER B N 1
ATOM 2392 C CA . SER B 1 46 ? -4.254 -20.281 -22.25 1 95.19 46 SER B CA 1
ATOM 2393 C C . SER B 1 46 ? -3.422 -19.422 -21.297 1 95.19 46 SER B C 1
ATOM 2395 O O . SER B 1 46 ? -3.902 -19.016 -20.234 1 95.19 46 SER B O 1
ATOM 2397 N N . SER B 1 47 ? -2.178 -19.219 -21.672 1 89.75 47 SER B N 1
ATOM 2398 C CA . SER B 1 47 ? -1.308 -18.359 -20.875 1 89.75 47 SER B CA 1
ATOM 2399 C C . SER B 1 47 ? -1.913 -16.969 -20.703 1 89.75 47 SER B C 1
ATOM 2401 O O . SER B 1 47 ? -1.81 -16.375 -19.641 1 89.75 47 SER B O 1
ATOM 2403 N N . LEU B 1 48 ? -2.537 -16.5 -21.734 1 91.44 48 LEU B N 1
ATOM 2404 C CA . LEU B 1 48 ? -3.189 -15.203 -21.688 1 91.44 48 LEU B CA 1
ATOM 2405 C C . LEU B 1 48 ? -4.359 -15.219 -20.719 1 91.44 48 LEU B C 1
ATOM 2407 O O . LEU B 1 48 ? -4.531 -14.289 -19.922 1 91.44 48 LEU B O 1
ATOM 2411 N N . GLN B 1 49 ? -5.137 -16.219 -20.812 1 96 49 GLN B N 1
ATOM 2412 C CA . GLN B 1 49 ? -6.293 -16.328 -19.938 1 96 49 GLN B CA 1
ATOM 2413 C C . GLN B 1 49 ? -5.855 -16.453 -18.469 1 96 49 GLN B C 1
ATOM 2415 O O . GLN B 1 49 ? -6.449 -15.82 -17.594 1 96 49 GLN B O 1
ATOM 2420 N N . LEU B 1 50 ? -4.836 -17.219 -18.234 1 94.75 50 LEU B N 1
ATOM 2421 C CA . LEU B 1 50 ? -4.316 -17.359 -16.875 1 94.75 50 LEU B CA 1
ATOM 2422 C C . LEU B 1 50 ? -3.76 -16.031 -16.375 1 94.75 50 LEU B C 1
ATOM 2424 O O . LEU B 1 50 ? -3.92 -15.688 -15.195 1 94.75 50 LEU B O 1
ATOM 2428 N N . GLY B 1 51 ? -3.074 -15.297 -17.25 1 93.62 51 GLY B N 1
ATOM 2429 C CA . GLY B 1 51 ? -2.611 -13.961 -16.906 1 93.62 51 GLY B CA 1
ATOM 2430 C C . GLY B 1 51 ? -3.736 -13.023 -16.5 1 93.62 51 GLY B C 1
ATOM 2431 O O . GLY B 1 51 ? -3.59 -12.234 -15.57 1 93.62 51 GLY B O 1
ATOM 2432 N N . LEU B 1 52 ? -4.848 -13.133 -17.188 1 96 52 LEU B N 1
ATOM 2433 C CA . LEU B 1 52 ? -6.004 -12.305 -16.859 1 96 52 LEU B CA 1
ATOM 2434 C C . LEU B 1 52 ? -6.586 -12.688 -15.5 1 96 52 LEU B C 1
ATOM 2436 O O . LEU B 1 52 ? -7.07 -11.82 -14.766 1 96 52 LEU B O 1
ATOM 2440 N N . VAL B 1 53 ? -6.535 -13.969 -15.195 1 97.44 53 VAL B N 1
ATOM 2441 C CA . VAL B 1 53 ? -6.984 -14.383 -13.867 1 97.44 53 VAL B CA 1
ATOM 2442 C C . VAL B 1 53 ? -6.082 -13.766 -12.797 1 97.44 53 VAL B C 1
ATOM 2444 O O . VAL B 1 53 ? -6.57 -13.25 -11.789 1 97.44 53 VAL B O 1
ATOM 2447 N N . ALA B 1 54 ? -4.805 -13.773 -13.039 1 95.88 54 ALA B N 1
ATOM 2448 C CA . ALA B 1 54 ? -3.818 -13.305 -12.062 1 95.88 54 ALA B CA 1
ATOM 2449 C C . ALA B 1 54 ? -3.869 -11.789 -11.922 1 95.88 54 ALA B C 1
ATOM 2451 O O . ALA B 1 54 ? -3.766 -11.258 -10.812 1 95.88 54 ALA B O 1
ATOM 2452 N N . SER B 1 55 ? -4.113 -11.078 -13.023 1 96.25 55 SER B N 1
ATOM 2453 C CA . SER B 1 55 ? -3.939 -9.625 -13.008 1 96.25 55 SER B CA 1
ATOM 2454 C C . SER B 1 55 ? -5.281 -8.906 -13.109 1 96.25 55 SER B C 1
ATOM 2456 O O . SER B 1 55 ? -5.336 -7.676 -13.047 1 96.25 55 SER B O 1
ATOM 2458 N N . GLY B 1 56 ? -6.336 -9.633 -13.289 1 97.5 56 GLY B N 1
ATOM 2459 C CA . GLY B 1 56 ? -7.637 -9.016 -13.508 1 97.5 56 GLY B CA 1
ATOM 2460 C C . GLY B 1 56 ? -8.008 -8 -12.453 1 97.5 56 GLY B C 1
ATOM 2461 O O . GLY B 1 56 ? -8.492 -6.91 -12.766 1 97.5 56 GLY B O 1
ATOM 2462 N N . SER B 1 57 ? -7.809 -8.367 -11.219 1 98.38 57 SER B N 1
ATOM 2463 C CA . SER B 1 57 ? -8.156 -7.441 -10.148 1 98.38 57 SER B CA 1
ATOM 2464 C C . SER B 1 57 ? -7.27 -6.199 -10.18 1 98.38 57 SER B C 1
ATOM 2466 O O . SER B 1 57 ? -7.703 -5.113 -9.789 1 98.38 57 SER B O 1
ATOM 2468 N N . LEU B 1 58 ? -6.047 -6.301 -10.641 1 97.19 58 LEU B N 1
ATOM 2469 C CA . LEU B 1 58 ? -5.145 -5.156 -10.734 1 97.19 58 LEU B CA 1
ATOM 2470 C C . LEU B 1 58 ? -5.609 -4.188 -11.82 1 97.19 58 LEU B C 1
ATOM 2472 O O . LEU B 1 58 ? -5.512 -2.971 -11.656 1 97.19 58 LEU B O 1
ATOM 2476 N N . TYR B 1 59 ? -6.121 -4.746 -12.914 1 96 59 TYR B N 1
ATOM 2477 C CA . TYR B 1 59 ? -6.715 -3.877 -13.922 1 96 59 TYR B CA 1
ATOM 2478 C C . TYR B 1 59 ? -7.953 -3.172 -13.375 1 96 59 TYR B C 1
ATOM 2480 O O . TYR B 1 59 ? -8.172 -1.987 -13.648 1 96 59 TYR B O 1
ATOM 2488 N N . GLY B 1 60 ? -8.742 -3.889 -12.68 1 97.44 60 GLY B N 1
ATOM 2489 C CA . GLY B 1 60 ? -9.852 -3.254 -11.992 1 97.44 60 GLY B CA 1
ATOM 2490 C C . GLY B 1 60 ? -9.414 -2.154 -11.047 1 97.44 60 GLY B C 1
ATOM 2491 O O . GLY B 1 60 ? -10.062 -1.108 -10.953 1 97.44 60 GLY B O 1
ATOM 2492 N N . ALA B 1 61 ? -8.359 -2.404 -10.336 1 97.12 61 ALA B N 1
ATOM 2493 C CA . ALA B 1 61 ? -7.828 -1.427 -9.391 1 97.12 61 ALA B CA 1
ATOM 2494 C C . ALA B 1 61 ? -7.422 -0.139 -10.102 1 97.12 61 ALA B C 1
ATOM 2496 O O . ALA B 1 61 ? -7.664 0.96 -9.594 1 97.12 61 ALA B O 1
ATOM 2497 N N . LEU B 1 62 ? -6.75 -0.281 -11.242 1 92.88 62 LEU B N 1
ATOM 2498 C CA . LEU B 1 62 ? -6.387 0.895 -12.031 1 92.88 62 LEU B CA 1
ATOM 2499 C C . LEU B 1 62 ? -7.633 1.673 -12.445 1 92.88 62 LEU B C 1
ATOM 2501 O O . LEU B 1 62 ? -7.672 2.9 -12.328 1 92.88 62 LEU B O 1
ATOM 2505 N N . GLY B 1 63 ? -8.617 0.939 -12.938 1 93.75 63 GLY B N 1
ATOM 2506 C CA . GLY B 1 63 ? -9.875 1.584 -13.273 1 93.75 63 GLY B CA 1
ATOM 2507 C C . GLY B 1 63 ? -10.555 2.23 -12.086 1 93.75 63 GLY B C 1
ATOM 2508 O O . GLY B 1 63 ? -11.047 3.357 -12.18 1 93.75 63 GLY B O 1
ATOM 2509 N N . GLY B 1 64 ? -10.594 1.498 -10.969 1 94.75 64 GLY B N 1
ATOM 2510 C CA . GLY B 1 64 ? -11.164 2.025 -9.742 1 94.75 64 GLY B CA 1
ATOM 2511 C C . GLY B 1 64 ? -10.461 3.271 -9.234 1 94.75 64 GLY B C 1
ATOM 2512 O O . GLY B 1 64 ? -11.102 4.176 -8.695 1 94.75 64 GLY B O 1
ATOM 2513 N N . SER B 1 65 ? -9.156 3.305 -9.398 1 91.06 65 SER B N 1
ATOM 2514 C CA . SER B 1 65 ? -8.391 4.477 -8.984 1 91.06 65 SER B CA 1
ATOM 2515 C C . SER B 1 65 ? -8.766 5.703 -9.812 1 91.06 65 SER B C 1
ATOM 2517 O O . SER B 1 65 ? -8.859 6.812 -9.289 1 91.06 65 SER B O 1
ATOM 2519 N N . ILE B 1 66 ? -8.93 5.535 -11.102 1 87.94 66 ILE B N 1
ATOM 2520 C CA . ILE B 1 66 ? -9.367 6.621 -11.969 1 87.94 66 ILE B CA 1
ATOM 2521 C C . ILE B 1 66 ? -10.75 7.105 -11.539 1 87.94 66 ILE B C 1
ATOM 2523 O O . ILE B 1 66 ? -10.984 8.312 -11.438 1 87.94 66 ILE B O 1
ATOM 2527 N N . LEU B 1 67 ? -11.562 6.18 -11.219 1 89.12 67 LEU B N 1
ATOM 2528 C CA . LEU B 1 67 ? -12.906 6.504 -10.758 1 89.12 67 LEU B CA 1
ATOM 2529 C C . LEU B 1 67 ? -12.867 7.258 -9.438 1 89.12 67 LEU B C 1
ATOM 2531 O O . LEU B 1 67 ? -13.633 8.203 -9.227 1 89.12 67 LEU B O 1
ATOM 2535 N N . ALA B 1 68 ? -12.062 6.812 -8.547 1 89.5 68 ALA B N 1
ATOM 2536 C CA . ALA B 1 68 ? -11.953 7.434 -7.227 1 89.5 68 ALA B CA 1
ATOM 2537 C C . ALA B 1 68 ? -11.578 8.906 -7.348 1 89.5 68 ALA B C 1
ATOM 2539 O O . ALA B 1 68 ? -12.148 9.758 -6.648 1 89.5 68 ALA B O 1
ATOM 2540 N N . TYR B 1 69 ? -10.68 9.242 -8.18 1 76.94 69 TYR B N 1
ATOM 2541 C CA . TYR B 1 69 ? -10.203 10.617 -8.305 1 76.94 69 TYR B CA 1
ATOM 2542 C C . TYR B 1 69 ? -11.297 11.516 -8.867 1 76.94 69 TYR B C 1
ATOM 2544 O O . TYR B 1 69 ? -11.328 12.711 -8.578 1 76.94 69 TYR B O 1
ATOM 2552 N N . ARG B 1 70 ? -12.297 10.945 -9.516 1 77.81 70 ARG B N 1
ATOM 2553 C CA . ARG B 1 70 ? -13.367 11.727 -10.125 1 77.81 70 ARG B CA 1
ATOM 2554 C C . ARG B 1 70 ? -14.555 11.844 -9.172 1 77.81 70 ARG B C 1
ATOM 2556 O O . ARG B 1 70 ? -15.242 12.867 -9.164 1 77.81 70 ARG B O 1
ATOM 2563 N N . ILE B 1 71 ? -14.688 10.836 -8.375 1 81.12 71 ILE B N 1
ATOM 2564 C CA . ILE B 1 71 ? -15.961 10.828 -7.668 1 81.12 71 ILE B CA 1
ATOM 2565 C C . ILE B 1 71 ? -15.727 10.945 -6.164 1 81.12 71 ILE B C 1
ATOM 2567 O O . ILE B 1 71 ? -16.656 11.172 -5.398 1 81.12 71 ILE B O 1
ATOM 2571 N N . ALA B 1 72 ? -14.555 10.859 -5.734 1 77.94 72 ALA B N 1
ATOM 2572 C CA . ALA B 1 72 ? -14.258 10.758 -4.309 1 77.94 72 ALA B CA 1
ATOM 2573 C C . ALA B 1 72 ? -14.688 12.023 -3.57 1 77.94 72 ALA B C 1
ATOM 2575 O O . ALA B 1 72 ? -15.195 11.953 -2.447 1 77.94 72 ALA B O 1
ATOM 2576 N N . ASP B 1 73 ? -14.539 13.148 -4.207 1 78.56 73 ASP B N 1
ATOM 2577 C CA . ASP B 1 73 ? -14.891 14.398 -3.551 1 78.56 73 ASP B CA 1
ATOM 2578 C C . ASP B 1 73 ? -16.406 14.531 -3.398 1 78.56 73 ASP B C 1
ATOM 2580 O O . ASP B 1 73 ? -16.891 15.18 -2.467 1 78.56 73 ASP B O 1
ATOM 2584 N N . PHE B 1 74 ? -17.078 13.867 -4.254 1 85.31 74 PHE B N 1
ATOM 2585 C CA . PHE B 1 74 ? -18.531 13.93 -4.195 1 85.31 74 PHE B CA 1
ATOM 2586 C C . PHE B 1 74 ? -19.078 12.938 -3.18 1 85.31 74 PHE B C 1
ATOM 2588 O O . PHE B 1 74 ? -19.984 13.266 -2.408 1 85.31 74 PHE B O 1
ATOM 2595 N N . LEU B 1 75 ? -18.547 11.797 -3.055 1 90.06 75 LEU B N 1
ATOM 2596 C CA . LEU B 1 75 ? -19.062 10.719 -2.217 1 90.06 75 LEU B CA 1
ATOM 2597 C C . LEU B 1 75 ? -18.625 10.906 -0.766 1 90.06 75 LEU B C 1
ATOM 2599 O O . LEU B 1 75 ? -19.375 10.555 0.155 1 90.06 75 LEU B O 1
ATOM 2603 N N . GLY B 1 76 ? -17.453 11.484 -0.601 1 93 76 GLY B N 1
ATOM 2604 C CA . GLY B 1 76 ? -16.828 11.453 0.71 1 93 76 GLY B CA 1
ATOM 2605 C C . GLY B 1 76 ? -16.078 10.164 0.982 1 93 76 GLY B C 1
ATOM 2606 O O . GLY B 1 76 ? -16.312 9.148 0.33 1 93 76 GLY B O 1
ATOM 2607 N N . ARG B 1 77 ? -15.242 10.195 1.952 1 94.5 77 ARG B N 1
ATOM 2608 C CA . ARG B 1 77 ? -14.336 9.078 2.215 1 94.5 77 ARG B CA 1
ATOM 2609 C C . ARG B 1 77 ? -15.086 7.875 2.76 1 94.5 77 ARG B C 1
ATOM 2611 O O . ARG B 1 77 ? -14.805 6.734 2.381 1 94.5 77 ARG B O 1
ATOM 2618 N N . ARG B 1 78 ? -16.016 8.141 3.639 1 96.38 78 ARG B N 1
ATOM 2619 C CA . ARG B 1 78 ? -16.766 7.062 4.281 1 96.38 78 ARG B CA 1
ATOM 2620 C C . ARG B 1 78 ? -17.547 6.258 3.252 1 96.38 78 ARG B C 1
ATOM 2622 O O . ARG B 1 78 ? -17.453 5.027 3.211 1 96.38 78 ARG B O 1
ATOM 2629 N N . ILE B 1 79 ? -18.281 6.887 2.434 1 97.25 79 ILE B N 1
ATOM 2630 C CA . ILE B 1 79 ? -19.125 6.227 1.438 1 97.25 79 ILE B CA 1
ATOM 2631 C C . ILE B 1 79 ? -18.25 5.555 0.388 1 97.25 79 ILE B C 1
ATOM 2633 O O . ILE B 1 79 ? -18.578 4.477 -0.112 1 97.25 79 ILE B O 1
ATOM 2637 N N . GLU B 1 80 ? -17.156 6.238 0.045 1 96.81 80 GLU B N 1
ATOM 2638 C CA . GLU B 1 80 ? -16.203 5.629 -0.873 1 96.81 80 GLU B CA 1
ATOM 2639 C C . GLU B 1 80 ? -15.727 4.273 -0.356 1 96.81 80 GLU B C 1
ATOM 2641 O O . GLU B 1 80 ? -15.695 3.295 -1.105 1 96.81 80 GLU B O 1
ATOM 2646 N N . LEU B 1 81 ? -15.406 4.195 0.899 1 98 81 LEU B N 1
ATOM 2647 C CA . LEU B 1 81 ? -14.891 2.963 1.479 1 98 81 LEU B CA 1
ATOM 2648 C C . LEU B 1 81 ? -16 1.934 1.646 1 98 81 LEU B C 1
ATOM 2650 O O . LEU B 1 81 ? -15.773 0.73 1.516 1 98 81 LEU B O 1
ATOM 2654 N N . MET B 1 82 ? -17.219 2.367 1.919 1 98.38 82 MET B N 1
ATOM 2655 C CA . MET B 1 82 ? -18.359 1.448 1.962 1 98.38 82 MET B CA 1
ATOM 2656 C C . MET B 1 82 ? -18.641 0.875 0.579 1 98.38 82 MET B C 1
ATOM 2658 O O . MET B 1 82 ? -18.953 -0.311 0.446 1 98.38 82 MET B O 1
ATOM 2662 N N . THR B 1 83 ? -18.562 1.735 -0.377 1 98.19 83 THR B N 1
ATOM 2663 C CA . THR B 1 83 ? -18.734 1.28 -1.752 1 98.19 83 THR B CA 1
ATOM 2664 C C . THR B 1 83 ? -17.656 0.279 -2.131 1 98.19 83 THR B C 1
ATOM 2666 O O . THR B 1 83 ? -17.922 -0.733 -2.777 1 98.19 83 THR B O 1
ATOM 2669 N N . ALA B 1 84 ? -16.422 0.583 -1.747 1 98.56 84 ALA B N 1
ATOM 2670 C CA . ALA B 1 84 ? -15.328 -0.354 -1.983 1 98.56 84 ALA B CA 1
ATOM 2671 C C . ALA B 1 84 ? -15.625 -1.715 -1.362 1 98.56 84 ALA B C 1
ATOM 2673 O O . ALA B 1 84 ? -15.422 -2.752 -1.997 1 98.56 84 ALA B O 1
ATOM 2674 N N . ALA B 1 85 ? -16.109 -1.705 -0.136 1 98.88 85 ALA B N 1
ATOM 2675 C CA . ALA B 1 85 ? -16.438 -2.951 0.555 1 98.88 85 ALA B CA 1
ATOM 2676 C C . ALA B 1 85 ? -17.516 -3.732 -0.198 1 98.88 85 ALA B C 1
ATOM 2678 O O . ALA B 1 85 ? -17.422 -4.957 -0.326 1 98.88 85 ALA B O 1
ATOM 2679 N N . ALA B 1 86 ? -18.484 -3.035 -0.678 1 98.81 86 ALA B N 1
ATOM 2680 C CA . ALA B 1 86 ? -19.547 -3.678 -1.45 1 98.81 86 ALA B CA 1
ATOM 2681 C C . ALA B 1 86 ? -18.984 -4.312 -2.721 1 98.81 86 ALA B C 1
ATOM 2683 O O . ALA B 1 86 ? -19.391 -5.41 -3.105 1 98.81 86 ALA B O 1
ATOM 2684 N N . LEU B 1 87 ? -18.125 -3.623 -3.336 1 98.88 87 LEU B N 1
ATOM 2685 C CA . LEU B 1 87 ? -17.5 -4.137 -4.547 1 98.88 87 LEU B CA 1
ATOM 2686 C C . LEU B 1 87 ? -16.594 -5.324 -4.234 1 98.88 87 LEU B C 1
ATOM 2688 O O . LEU B 1 87 ? -16.547 -6.293 -4.996 1 98.88 87 LEU B O 1
ATOM 2692 N N . TYR B 1 88 ? -15.852 -5.254 -3.09 1 98.94 88 TYR B N 1
ATOM 2693 C CA . TYR B 1 88 ? -15.078 -6.406 -2.635 1 98.94 88 TYR B CA 1
ATOM 2694 C C . TYR B 1 88 ? -15.977 -7.625 -2.451 1 98.94 88 TYR B C 1
ATOM 2696 O O . TYR B 1 88 ? -15.641 -8.719 -2.91 1 98.94 88 TYR B O 1
ATOM 2704 N N . ILE B 1 89 ? -17.125 -7.426 -1.81 1 98.94 89 ILE B N 1
ATOM 2705 C CA . ILE B 1 89 ? -18.047 -8.523 -1.54 1 98.94 89 ILE B CA 1
ATOM 2706 C C . ILE B 1 89 ? -18.578 -9.078 -2.855 1 98.94 89 ILE B C 1
ATOM 2708 O O . ILE B 1 89 ? -18.516 -10.281 -3.102 1 98.94 89 ILE B O 1
ATOM 2712 N N . SER B 1 90 ? -19.078 -8.172 -3.674 1 98.88 90 SER B N 1
ATOM 2713 C CA . SER B 1 90 ? -19.672 -8.594 -4.938 1 98.88 90 SER B CA 1
ATOM 2714 C C . SER B 1 90 ? -18.641 -9.266 -5.836 1 98.88 90 SER B C 1
ATOM 2716 O O . SER B 1 90 ? -18.922 -10.289 -6.461 1 98.88 90 SER B O 1
ATOM 2718 N N . GLY B 1 91 ? -17.422 -8.672 -5.906 1 98.94 91 GLY B N 1
ATOM 2719 C CA . GLY B 1 91 ? -16.359 -9.266 -6.703 1 98.94 91 GLY B CA 1
ATOM 2720 C C . GLY B 1 91 ? -15.93 -10.625 -6.203 1 98.94 91 GLY B C 1
ATOM 2721 O O . GLY B 1 91 ? -15.742 -11.555 -6.996 1 98.94 91 GLY B O 1
ATOM 2722 N N . ALA B 1 92 ? -15.766 -10.758 -4.902 1 98.94 92 ALA B N 1
ATOM 2723 C CA . ALA B 1 92 ? -15.367 -12.023 -4.293 1 98.94 92 ALA B CA 1
ATOM 2724 C C . ALA B 1 92 ? -16.391 -13.117 -4.586 1 98.94 92 ALA B C 1
ATOM 2726 O O . ALA B 1 92 ? -16.031 -14.227 -4.988 1 98.94 92 ALA B O 1
ATOM 2727 N N . LEU B 1 93 ? -17.641 -12.805 -4.414 1 98.88 93 LEU B N 1
ATOM 2728 C CA . LEU B 1 93 ? -18.688 -13.789 -4.617 1 98.88 93 LEU B CA 1
ATOM 2729 C C . LEU B 1 93 ? -18.844 -14.125 -6.098 1 98.88 93 LEU B C 1
ATOM 2731 O O . LEU B 1 93 ? -19 -15.297 -6.457 1 98.88 93 LEU B O 1
ATOM 2735 N N . THR B 1 94 ? -18.781 -13.102 -6.945 1 98.88 94 THR B N 1
ATOM 2736 C CA . THR B 1 94 ? -18.875 -13.344 -8.383 1 98.88 94 THR B CA 1
ATOM 2737 C C . THR B 1 94 ? -17.719 -14.227 -8.852 1 98.88 94 THR B C 1
ATOM 2739 O O . THR B 1 94 ? -17.906 -15.133 -9.656 1 98.88 94 THR B O 1
ATOM 2742 N N . THR B 1 95 ? -16.516 -14.008 -8.359 1 98.88 95 THR B N 1
ATOM 2743 C CA . THR B 1 95 ? -15.344 -14.797 -8.734 1 98.88 95 THR B CA 1
ATOM 2744 C C . THR B 1 95 ? -15.453 -16.219 -8.195 1 98.88 95 THR B C 1
ATOM 2746 O O . THR B 1 95 ? -15.258 -17.188 -8.93 1 98.88 95 THR B O 1
ATOM 2749 N N . GLY B 1 96 ? -15.773 -16.344 -6.902 1 98.69 96 GLY B N 1
ATOM 2750 C CA . GLY B 1 96 ? -15.828 -17.641 -6.258 1 98.69 96 GLY B CA 1
ATOM 2751 C C . GLY B 1 96 ? -16.922 -18.531 -6.809 1 98.69 96 GLY B C 1
ATOM 2752 O O . GLY B 1 96 ? -16.797 -19.766 -6.793 1 98.69 96 GLY B O 1
ATOM 2753 N N . LEU B 1 97 ? -18 -17.953 -7.367 1 98.44 97 LEU B N 1
ATOM 2754 C CA . LEU B 1 97 ? -19.141 -18.719 -7.867 1 98.44 97 LEU B CA 1
ATOM 2755 C C . LEU B 1 97 ? -19.172 -18.719 -9.391 1 98.44 97 LEU B C 1
ATOM 2757 O O . LEU B 1 97 ? -20.172 -19.078 -10 1 98.44 97 LEU B O 1
ATOM 2761 N N . ALA B 1 98 ? -18.094 -18.328 -9.992 1 98.75 98 ALA B N 1
ATOM 2762 C CA . ALA B 1 98 ? -18.062 -18.156 -11.438 1 98.75 98 ALA B CA 1
ATOM 2763 C C . ALA B 1 98 ? -18.328 -19.469 -12.156 1 98.75 98 ALA B C 1
ATOM 2765 O O . ALA B 1 98 ? -17.641 -20.469 -11.906 1 98.75 98 ALA B O 1
ATOM 2766 N N . PRO B 1 99 ? -19.281 -19.547 -13.07 1 98.19 99 PRO B N 1
ATOM 2767 C CA . PRO B 1 99 ? -19.547 -20.766 -13.82 1 98.19 99 PRO B CA 1
ATOM 2768 C C . PRO B 1 99 ? -18.672 -20.922 -15.055 1 98.19 99 PRO B C 1
ATOM 2770 O O . PRO B 1 99 ? -18.594 -22 -15.641 1 98.19 99 PRO B O 1
ATOM 2773 N N . ASN B 1 100 ? -18.062 -19.859 -15.461 1 98.31 100 ASN B N 1
ATOM 2774 C CA . ASN B 1 100 ? -17.156 -19.859 -16.609 1 98.31 100 ASN B CA 1
ATOM 2775 C C . ASN B 1 100 ? -16.078 -18.797 -16.484 1 98.31 100 ASN B C 1
ATOM 2777 O O . ASN B 1 100 ? -16.078 -18.016 -15.539 1 98.31 100 ASN B O 1
ATOM 2781 N N . PHE B 1 101 ? -15.219 -18.812 -17.438 1 98.31 101 PHE B N 1
ATOM 2782 C CA . PHE B 1 101 ? -14.047 -17.953 -17.422 1 98.31 101 PHE B CA 1
ATOM 2783 C C . PHE B 1 101 ? -14.445 -16.484 -17.484 1 98.31 101 PHE B C 1
ATOM 2785 O O . PHE B 1 101 ? -13.883 -15.656 -16.75 1 98.31 101 PHE B O 1
ATOM 2792 N N . VAL B 1 102 ? -15.414 -16.141 -18.312 1 98.62 102 VAL B N 1
ATOM 2793 C CA . VAL B 1 102 ? -15.805 -14.75 -18.516 1 98.62 102 VAL B CA 1
ATOM 2794 C C . VAL B 1 102 ? -16.344 -14.164 -17.219 1 98.62 102 VAL B C 1
ATOM 2796 O O . VAL B 1 102 ? -15.969 -13.062 -16.812 1 98.62 102 VAL B O 1
ATOM 2799 N N . VAL B 1 103 ? -17.156 -14.883 -16.516 1 98.81 103 VAL B N 1
ATOM 2800 C CA . VAL B 1 103 ? -17.734 -14.422 -15.266 1 98.81 103 VAL B CA 1
ATOM 2801 C C . VAL B 1 103 ? -16.656 -14.305 -14.203 1 98.81 103 VAL B C 1
ATOM 2803 O O . VAL B 1 103 ? -16.688 -13.398 -13.367 1 98.81 103 VAL B O 1
ATOM 2806 N N . LEU B 1 104 ? -15.711 -15.25 -14.234 1 98.88 104 LEU B N 1
ATOM 2807 C CA . LEU B 1 104 ? -14.578 -15.164 -13.32 1 98.88 104 LEU B CA 1
ATOM 2808 C C . LEU B 1 104 ? -13.828 -13.844 -13.508 1 98.88 104 LEU B C 1
ATOM 2810 O O . LEU B 1 104 ? -13.562 -13.141 -12.531 1 98.88 104 LEU B O 1
ATOM 2814 N N . ILE B 1 105 ? -13.609 -13.445 -14.75 1 98.81 105 ILE B N 1
ATOM 2815 C CA . ILE B 1 105 ? -12.852 -12.227 -15.039 1 98.81 105 ILE B CA 1
ATOM 2816 C C . ILE B 1 105 ? -13.672 -11 -14.641 1 98.81 105 ILE B C 1
ATOM 2818 O O . ILE B 1 105 ? -13.133 -10.031 -14.109 1 98.81 105 ILE B O 1
ATOM 2822 N N . ILE B 1 106 ? -14.938 -11.031 -14.859 1 98.81 106 ILE B N 1
ATOM 2823 C CA . ILE B 1 106 ? -15.812 -9.938 -14.438 1 98.81 106 ILE B CA 1
ATOM 2824 C C . ILE B 1 106 ? -15.719 -9.766 -12.922 1 98.81 106 ILE B C 1
ATOM 2826 O O . ILE B 1 106 ? -15.625 -8.641 -12.43 1 98.81 106 ILE B O 1
ATOM 2830 N N . GLY B 1 107 ? -15.734 -10.875 -12.211 1 98.88 107 GLY B N 1
ATOM 2831 C CA . GLY B 1 107 ? -15.586 -10.812 -10.766 1 98.88 107 GLY B CA 1
ATOM 2832 C C . GLY B 1 107 ? -14.25 -10.219 -10.328 1 98.88 107 GLY B C 1
ATOM 2833 O O . GLY B 1 107 ? -14.195 -9.414 -9.398 1 98.88 107 GLY B O 1
ATOM 2834 N N . ARG B 1 108 ? -13.219 -10.664 -11.055 1 98.88 108 ARG B N 1
ATOM 2835 C CA . ARG B 1 108 ? -11.898 -10.125 -10.758 1 98.88 108 ARG B CA 1
ATOM 2836 C C . ARG B 1 108 ? -11.859 -8.609 -10.961 1 98.88 108 ARG B C 1
ATOM 2838 O O . ARG B 1 108 ? -11.328 -7.883 -10.125 1 98.88 108 ARG B O 1
ATOM 2845 N N . LEU B 1 109 ? -12.414 -8.141 -12.039 1 98.75 109 LEU B N 1
ATOM 2846 C CA . LEU B 1 109 ? -12.438 -6.719 -12.344 1 98.75 109 LEU B CA 1
ATOM 2847 C C . LEU B 1 109 ? -13.25 -5.953 -11.312 1 98.75 109 LEU B C 1
ATOM 2849 O O . LEU B 1 109 ? -12.828 -4.891 -10.844 1 98.75 109 LEU B O 1
ATOM 2853 N N . LEU B 1 110 ? -14.383 -6.5 -10.945 1 98.81 110 LEU B N 1
ATOM 2854 C CA . LEU B 1 110 ? -15.25 -5.871 -9.961 1 98.81 110 LEU B CA 1
ATOM 2855 C C . LEU B 1 110 ? -14.531 -5.73 -8.617 1 98.81 110 LEU B C 1
ATOM 2857 O O . LEU B 1 110 ? -14.586 -4.672 -7.988 1 98.81 110 LEU B O 1
ATOM 2861 N N . TYR B 1 111 ? -13.891 -6.844 -8.188 1 98.88 111 TYR B N 1
ATOM 2862 C CA . TYR B 1 111 ? -13.094 -6.809 -6.969 1 98.88 111 TYR B CA 1
ATOM 2863 C C . TYR B 1 111 ? -12.008 -5.742 -7.055 1 98.88 111 TYR B C 1
ATOM 2865 O O . TYR B 1 111 ? -11.773 -5.008 -6.094 1 98.88 111 TYR B O 1
ATOM 2873 N N . GLY B 1 112 ? -11.438 -5.605 -8.219 1 98.75 112 GLY B N 1
ATOM 2874 C CA . GLY B 1 112 ? -10.367 -4.648 -8.445 1 98.75 112 GLY B CA 1
ATOM 2875 C C . GLY B 1 112 ? -10.828 -3.207 -8.352 1 98.75 112 GLY B C 1
ATOM 2876 O O . GLY B 1 112 ? -10.102 -2.354 -7.832 1 98.75 112 GLY B O 1
ATOM 2877 N N . VAL B 1 113 ? -11.969 -2.916 -8.852 1 98.38 113 VAL B N 1
ATOM 2878 C CA . VAL B 1 113 ? -12.5 -1.565 -8.688 1 98.38 113 VAL B CA 1
ATOM 2879 C C . VAL B 1 113 ? -12.602 -1.22 -7.207 1 98.38 113 VAL B C 1
ATOM 2881 O O . VAL B 1 113 ? -12.305 -0.092 -6.805 1 98.38 113 VAL B O 1
ATOM 2884 N N . GLY B 1 114 ? -13.023 -2.223 -6.449 1 98.56 114 GLY B N 1
ATOM 2885 C CA . GLY B 1 114 ? -13.023 -2.039 -5.008 1 98.56 114 GLY B CA 1
ATOM 2886 C C . GLY B 1 114 ? -11.648 -1.731 -4.445 1 98.56 114 GLY B C 1
ATOM 2887 O O . GLY B 1 114 ? -11.508 -0.868 -3.576 1 98.56 114 GLY B O 1
ATOM 2888 N N . ILE B 1 115 ? -10.633 -2.406 -4.945 1 98.31 115 ILE B N 1
ATOM 2889 C CA . ILE B 1 115 ? -9.258 -2.154 -4.531 1 98.31 115 ILE B CA 1
ATOM 2890 C C . ILE B 1 115 ? -8.891 -0.698 -4.812 1 98.31 115 ILE B C 1
ATOM 2892 O O . ILE B 1 115 ? -8.367 -0.004 -3.939 1 98.31 115 ILE B O 1
ATOM 2896 N N . GLY B 1 116 ? -9.18 -0.244 -6.008 1 96.75 116 GLY B N 1
ATOM 2897 C CA . GLY B 1 116 ? -8.859 1.125 -6.379 1 96.75 116 GLY B CA 1
ATOM 2898 C C . GLY B 1 116 ? -9.5 2.156 -5.465 1 96.75 116 GLY B C 1
ATOM 2899 O O . GLY B 1 116 ? -8.836 3.094 -5.02 1 96.75 116 GLY B O 1
ATOM 2900 N N . LEU B 1 117 ? -10.766 1.964 -5.207 1 96.75 117 LEU B N 1
ATOM 2901 C CA . LEU B 1 117 ? -11.484 2.883 -4.332 1 96.75 117 LEU B CA 1
ATOM 2902 C C . LEU B 1 117 ? -10.922 2.842 -2.918 1 96.75 117 LEU B C 1
ATOM 2904 O O . LEU B 1 117 ? -10.75 3.883 -2.281 1 96.75 117 LEU B O 1
ATOM 2908 N N . ALA B 1 118 ? -10.609 1.673 -2.416 1 97.31 118 ALA B N 1
ATOM 2909 C CA . ALA B 1 118 ? -10.117 1.517 -1.052 1 97.31 118 ALA B CA 1
ATOM 2910 C C . ALA B 1 118 ? -8.719 2.115 -0.902 1 97.31 118 ALA B C 1
ATOM 2912 O O . ALA B 1 118 ? -8.414 2.74 0.116 1 97.31 118 ALA B O 1
ATOM 2913 N N . MET B 1 119 ? -7.871 1.897 -1.898 1 95.12 119 MET B N 1
ATOM 2914 C CA . MET B 1 119 ? -6.496 2.381 -1.828 1 95.12 119 MET B CA 1
ATOM 2915 C C . MET B 1 119 ? -6.445 3.9 -1.939 1 95.12 119 MET B C 1
ATOM 2917 O O . MET B 1 119 ? -5.496 4.531 -1.471 1 95.12 119 MET B O 1
ATOM 2921 N N . HIS B 1 120 ? -7.449 4.445 -2.518 1 93.56 120 HIS B N 1
ATOM 2922 C CA . HIS B 1 120 ? -7.586 5.898 -2.549 1 93.56 120 HIS B CA 1
ATOM 2923 C C . HIS B 1 120 ? -8.203 6.422 -1.257 1 93.56 120 HIS B C 1
ATOM 2925 O O . HIS B 1 120 ? -7.668 7.34 -0.635 1 93.56 120 HIS B O 1
ATOM 2931 N N . GLY B 1 121 ? -9.234 5.816 -0.801 1 94.44 121 GLY B N 1
ATOM 2932 C CA . GLY B 1 121 ? -10.062 6.32 0.286 1 94.44 121 GLY B CA 1
ATOM 2933 C C . GLY B 1 121 ? -9.453 6.078 1.655 1 94.44 121 GLY B C 1
ATOM 2934 O O . GLY B 1 121 ? -9.617 6.898 2.564 1 94.44 121 GLY B O 1
ATOM 2935 N N . ALA B 1 122 ? -8.773 4.988 1.827 1 95.81 122 ALA B N 1
ATOM 2936 C CA . ALA B 1 122 ? -8.312 4.59 3.154 1 95.81 122 ALA B CA 1
ATOM 2937 C C . ALA B 1 122 ? -7.273 5.57 3.695 1 95.81 122 ALA B C 1
ATOM 2939 O O . ALA B 1 122 ? -7.43 6.105 4.797 1 95.81 122 ALA B O 1
ATOM 2940 N N . PRO B 1 123 ? -6.215 5.875 2.914 1 92.5 123 PRO B N 1
ATOM 2941 C CA . PRO B 1 123 ? -5.254 6.848 3.441 1 92.5 123 PRO B CA 1
ATOM 2942 C C . PRO B 1 123 ? -5.883 8.219 3.701 1 92.5 123 PRO B C 1
ATOM 2944 O O . PRO B 1 123 ? -5.52 8.891 4.668 1 92.5 123 PRO B O 1
ATOM 2947 N N . LEU B 1 124 ? -6.84 8.602 2.898 1 91.44 124 LEU B N 1
ATOM 2948 C CA . LEU B 1 124 ? -7.484 9.898 3.057 1 91.44 124 LEU B CA 1
ATOM 2949 C C . LEU B 1 124 ? -8.344 9.93 4.32 1 91.44 124 LEU B C 1
ATOM 2951 O O . LEU B 1 124 ? -8.281 10.891 5.094 1 91.44 124 LEU B O 1
ATOM 2955 N N . TYR B 1 125 ? -9.133 8.906 4.531 1 93.81 125 TYR B N 1
ATOM 2956 C CA . TYR B 1 125 ? -9.961 8.859 5.727 1 93.81 125 TYR B CA 1
ATOM 2957 C C . TYR B 1 125 ? -9.102 8.875 6.988 1 93.81 125 TYR B C 1
ATOM 2959 O O . TYR B 1 125 ? -9.391 9.617 7.934 1 93.81 125 TYR B O 1
ATOM 2967 N N . ILE B 1 126 ? -8.078 8.141 6.961 1 91.69 126 ILE B N 1
ATOM 2968 C CA . ILE B 1 126 ? -7.176 8.07 8.109 1 91.69 126 ILE B CA 1
ATOM 2969 C C . ILE B 1 126 ? -6.52 9.438 8.328 1 91.69 126 ILE B C 1
ATOM 2971 O O . ILE B 1 126 ? -6.512 9.953 9.445 1 91.69 126 ILE B O 1
ATOM 2975 N N . ALA B 1 127 ? -6.074 10.047 7.262 1 87.81 127 ALA B N 1
ATOM 2976 C CA . ALA B 1 127 ? -5.387 11.328 7.359 1 87.81 127 ALA B CA 1
ATOM 2977 C C . ALA B 1 127 ? -6.328 12.422 7.867 1 87.81 127 ALA B C 1
ATOM 2979 O O . ALA B 1 127 ? -5.902 13.336 8.578 1 87.81 127 ALA B O 1
ATOM 2980 N N . GLU B 1 128 ? -7.574 12.305 7.539 1 89.06 128 GLU B N 1
ATOM 2981 C CA . GLU B 1 128 ? -8.523 13.367 7.832 1 89.06 128 GLU B CA 1
ATOM 2982 C C . GLU B 1 128 ? -9.195 13.156 9.188 1 89.06 128 GLU B C 1
ATOM 2984 O O . GLU B 1 128 ? -9.883 14.039 9.688 1 89.06 128 GLU B O 1
ATOM 2989 N N . THR B 1 129 ? -9.008 12 9.82 1 90.19 129 THR B N 1
ATOM 2990 C CA . THR B 1 129 ? -9.773 11.719 11.031 1 90.19 129 THR B CA 1
ATOM 2991 C C . THR B 1 129 ? -8.844 11.469 12.211 1 90.19 129 THR B C 1
ATOM 2993 O O . THR B 1 129 ? -9.289 11.445 13.367 1 90.19 129 THR B O 1
ATOM 2996 N N . CYS B 1 130 ? -7.598 11.297 11.945 1 83.62 130 CYS B N 1
ATOM 2997 C CA . CYS B 1 130 ? -6.668 11.055 13.039 1 83.62 130 CYS B CA 1
ATOM 2998 C C . CYS B 1 130 ? -5.918 12.328 13.414 1 83.62 130 CYS B C 1
ATOM 3000 O O . CYS B 1 130 ? -5.887 13.281 12.641 1 83.62 130 CYS B O 1
ATOM 3002 N N . PRO B 1 131 ? -5.391 12.289 14.688 1 77.44 131 PRO B N 1
ATOM 3003 C CA . PRO B 1 131 ? -4.543 13.43 15.047 1 77.44 131 PRO B CA 1
ATOM 3004 C C . PRO B 1 131 ? -3.342 13.594 14.117 1 77.44 131 PRO B C 1
ATOM 3006 O O . PRO B 1 131 ? -2.75 12.602 13.695 1 77.44 131 PRO B O 1
ATOM 3009 N N . SER B 1 132 ? -3.053 14.852 13.836 1 73.88 132 SER B N 1
ATOM 3010 C CA . SER B 1 132 ? -2.002 15.172 12.875 1 73.88 132 SER B CA 1
ATOM 3011 C C . SER B 1 132 ? -0.663 14.578 13.305 1 73.88 132 SER B C 1
ATOM 3013 O O . SER B 1 132 ? 0.164 14.227 12.461 1 73.88 132 SER B O 1
ATOM 3015 N N . GLN B 1 133 ? -0.499 14.297 14.555 1 71.56 133 GLN B N 1
ATOM 3016 C CA . GLN B 1 133 ? 0.791 13.883 15.094 1 71.56 133 GLN B CA 1
ATOM 3017 C C . GLN B 1 133 ? 1.098 12.43 14.75 1 71.56 133 GLN B C 1
ATOM 3019 O O . GLN B 1 133 ? 2.264 12.031 14.688 1 71.56 133 GLN B O 1
ATOM 3024 N N . ILE B 1 134 ? 0.046 11.703 14.492 1 79.38 134 ILE B N 1
ATOM 3025 C CA . ILE B 1 134 ? 0.284 10.273 14.312 1 79.38 134 ILE B CA 1
ATOM 3026 C C . ILE B 1 134 ? -0.203 9.836 12.93 1 79.38 134 ILE B C 1
ATOM 3028 O O . ILE B 1 134 ? -0.28 8.641 12.641 1 79.38 134 ILE B O 1
ATOM 3032 N N . ARG B 1 135 ? -0.503 10.789 12.07 1 79.5 135 ARG B N 1
ATOM 3033 C CA . ARG B 1 135 ? -1.073 10.508 10.758 1 79.5 135 ARG B CA 1
ATOM 3034 C C . ARG B 1 135 ? -0.137 9.641 9.922 1 79.5 135 ARG B C 1
ATOM 3036 O O . ARG B 1 135 ? -0.549 8.609 9.391 1 79.5 135 ARG B O 1
ATOM 3043 N N . GLY B 1 136 ? 1.132 10.039 9.812 1 77.88 136 GLY B N 1
ATOM 3044 C CA . GLY B 1 136 ? 2.109 9.289 9.047 1 77.88 136 GLY B CA 1
ATOM 3045 C C . GLY B 1 136 ? 2.326 7.883 9.57 1 77.88 136 GLY B C 1
ATOM 3046 O O . GLY B 1 136 ? 2.412 6.93 8.789 1 77.88 136 GLY B O 1
ATOM 3047 N N . THR B 1 137 ? 2.275 7.789 10.812 1 79.62 137 THR B N 1
ATOM 3048 C CA . THR B 1 137 ? 2.488 6.496 11.453 1 79.62 137 THR B CA 1
ATOM 3049 C C . THR B 1 137 ? 1.319 5.555 11.172 1 79.62 137 THR B C 1
ATOM 3051 O O . THR B 1 137 ? 1.524 4.383 10.859 1 79.62 137 THR B O 1
ATOM 3054 N N . LEU B 1 138 ? 0.127 6.055 11.258 1 84.5 138 LEU B N 1
ATOM 3055 C CA . LEU B 1 138 ? -1.052 5.223 11.039 1 84.5 138 LEU B CA 1
ATOM 3056 C C . LEU B 1 138 ? -1.146 4.777 9.586 1 84.5 138 LEU B C 1
ATOM 3058 O O . LEU B 1 138 ? -1.501 3.629 9.305 1 84.5 138 LEU B O 1
ATOM 3062 N N . ILE B 1 139 ? -0.775 5.645 8.742 1 84.56 139 ILE B N 1
ATOM 3063 C CA . ILE B 1 139 ? -0.826 5.27 7.336 1 84.56 139 ILE B CA 1
ATOM 3064 C C . ILE B 1 139 ? 0.26 4.238 7.035 1 84.56 139 ILE B C 1
ATOM 3066 O O . ILE B 1 139 ? 0.046 3.312 6.25 1 84.56 139 ILE B O 1
ATOM 3070 N N . SER B 1 140 ? 1.43 4.406 7.676 1 84.69 140 SER B N 1
ATOM 3071 C CA . SER B 1 140 ? 2.475 3.395 7.547 1 84.69 140 SER B CA 1
ATOM 3072 C C . SER B 1 140 ? 1.999 2.039 8.062 1 84.69 140 SER B C 1
ATOM 3074 O O . SER B 1 140 ? 2.32 1.001 7.48 1 84.69 140 SER B O 1
ATOM 3076 N N . PHE B 1 141 ? 1.264 2.068 9.023 1 85.81 141 PHE B N 1
ATOM 3077 C CA . PHE B 1 141 ? 0.737 0.834 9.594 1 85.81 141 PHE B CA 1
ATOM 3078 C C . PHE B 1 141 ? -0.274 0.189 8.656 1 85.81 141 PHE B C 1
ATOM 3080 O O . PHE B 1 141 ? -0.378 -1.038 8.594 1 85.81 141 PHE B O 1
ATOM 3087 N N . LYS B 1 142 ? -1.01 1.016 8.086 1 90.19 142 LYS B N 1
ATOM 3088 C CA . LYS B 1 142 ? -1.948 0.487 7.102 1 90.19 142 LYS B CA 1
ATOM 3089 C C . LYS B 1 142 ? -1.223 -0.322 6.027 1 90.19 142 LYS B C 1
ATOM 3091 O O . LYS B 1 142 ? -1.746 -1.326 5.543 1 90.19 142 LYS B O 1
ATOM 3096 N N . GLU B 1 143 ? 0.016 0.029 5.691 1 91.06 143 GLU B N 1
ATOM 3097 C CA . GLU B 1 143 ? 0.819 -0.716 4.727 1 91.06 143 GLU B CA 1
ATOM 3098 C C . GLU B 1 143 ? 1.102 -2.131 5.223 1 91.06 143 GLU B C 1
ATOM 3100 O O . GLU B 1 143 ? 1.193 -3.066 4.422 1 91.06 143 GLU B O 1
ATOM 3105 N N . LEU B 1 144 ? 1.217 -2.285 6.48 1 89.56 144 LEU B N 1
ATOM 3106 C CA . LEU B 1 144 ? 1.442 -3.605 7.055 1 89.56 144 LEU B CA 1
ATOM 3107 C C . LEU B 1 144 ? 0.214 -4.492 6.883 1 89.56 144 LEU B C 1
ATOM 3109 O O . LEU B 1 144 ? 0.332 -5.719 6.812 1 89.56 144 LEU B O 1
ATOM 3113 N N . PHE B 1 145 ? -0.944 -3.9 6.859 1 94.25 145 PHE B N 1
ATOM 3114 C CA . PHE B 1 145 ? -2.164 -4.656 6.609 1 94.25 145 PHE B CA 1
ATOM 3115 C C . PHE B 1 145 ? -2.133 -5.289 5.219 1 94.25 145 PHE B C 1
ATOM 3117 O O . PHE B 1 145 ? -2.662 -6.383 5.02 1 94.25 145 PHE B O 1
ATOM 3124 N N . ILE B 1 146 ? -1.51 -4.609 4.266 1 95.88 146 ILE B N 1
ATOM 3125 C CA . ILE B 1 146 ? -1.368 -5.18 2.932 1 95.88 146 ILE B CA 1
ATOM 3126 C C . ILE B 1 146 ? -0.481 -6.422 2.99 1 95.88 146 ILE B C 1
ATOM 3128 O O . ILE B 1 146 ? -0.86 -7.488 2.5 1 95.88 146 ILE B O 1
ATOM 3132 N N . VAL B 1 147 ? 0.696 -6.273 3.656 1 94.69 147 VAL B N 1
ATOM 3133 C CA . VAL B 1 147 ? 1.639 -7.379 3.777 1 94.69 147 VAL B CA 1
ATOM 3134 C C . VAL B 1 147 ? 0.983 -8.539 4.527 1 94.69 147 VAL B C 1
ATOM 3136 O O . VAL B 1 147 ? 1.077 -9.695 4.102 1 94.69 147 VAL B O 1
ATOM 3139 N N . GLY B 1 148 ? 0.313 -8.203 5.613 1 95.06 148 GLY B N 1
ATOM 3140 C CA . GLY B 1 148 ? -0.422 -9.219 6.352 1 95.06 148 GLY B CA 1
ATOM 3141 C C . GLY B 1 148 ? -1.502 -9.891 5.527 1 95.06 148 GLY B C 1
ATOM 3142 O O . GLY B 1 148 ? -1.726 -11.094 5.652 1 95.06 148 GLY B O 1
ATOM 3143 N N . GLY B 1 149 ? -2.193 -9.117 4.73 1 97.31 149 GLY B N 1
ATOM 3144 C CA . GLY B 1 149 ? -3.189 -9.672 3.826 1 97.31 149 GLY B CA 1
ATOM 3145 C C . GLY B 1 149 ? -2.611 -10.656 2.828 1 97.31 149 GLY B C 1
ATOM 3146 O O . GLY B 1 149 ? -3.205 -11.703 2.562 1 97.31 149 GLY B O 1
ATOM 3147 N N . ILE B 1 150 ? -1.44 -10.305 2.283 1 97.12 150 ILE B N 1
ATOM 3148 C CA . ILE B 1 150 ? -0.789 -11.188 1.325 1 97.12 150 ILE B CA 1
ATOM 3149 C C . ILE B 1 150 ? -0.474 -12.523 1.99 1 97.12 150 ILE B C 1
ATOM 3151 O O . ILE B 1 150 ? -0.805 -13.586 1.454 1 97.12 150 ILE B O 1
ATOM 3155 N N . LEU B 1 151 ? 0.104 -12.438 3.156 1 95.75 151 LEU B N 1
ATOM 3156 C CA . LEU B 1 151 ? 0.464 -13.656 3.869 1 95.75 151 LEU B CA 1
ATOM 3157 C C . LEU B 1 151 ? -0.778 -14.469 4.219 1 95.75 151 LEU B C 1
ATOM 3159 O O . LEU B 1 151 ? -0.764 -15.703 4.137 1 95.75 151 LEU B O 1
ATOM 3163 N N . PHE B 1 152 ? -1.829 -13.789 4.59 1 96.69 152 PHE B N 1
ATOM 3164 C CA . PHE B 1 152 ? -3.084 -14.469 4.898 1 96.69 152 PHE B CA 1
ATOM 3165 C C . PHE B 1 152 ? -3.66 -15.133 3.658 1 96.69 152 PHE B C 1
ATOM 3167 O O . PHE B 1 152 ? -4.203 -16.234 3.736 1 96.69 152 PHE B O 1
ATOM 3174 N N . GLY B 1 153 ? -3.574 -14.469 2.514 1 97.31 153 GLY B N 1
ATOM 3175 C CA . GLY B 1 153 ? -3.984 -15.086 1.259 1 97.31 153 GLY B CA 1
ATOM 3176 C C . GLY B 1 153 ? -3.199 -16.328 0.92 1 97.31 153 GLY B C 1
ATOM 3177 O O . GLY B 1 153 ? -3.773 -17.344 0.497 1 97.31 153 GLY B O 1
ATOM 3178 N N . TYR B 1 154 ? -1.898 -16.25 1.119 1 94.81 154 TYR B N 1
ATOM 3179 C CA . TYR B 1 154 ? -1.064 -17.422 0.918 1 94.81 154 TYR B CA 1
ATOM 3180 C C . TYR B 1 154 ? -1.509 -18.562 1.824 1 94.81 154 TYR B C 1
ATOM 3182 O O . TYR B 1 154 ? -1.543 -19.734 1.401 1 94.81 154 TYR B O 1
ATOM 3190 N N . LEU B 1 155 ? -1.804 -18.203 3.043 1 95.06 155 LEU B N 1
ATOM 3191 C CA . LEU B 1 155 ? -2.221 -19.203 4.02 1 95.06 155 LEU B CA 1
ATOM 3192 C C . LEU B 1 155 ? -3.508 -19.891 3.576 1 95.06 155 LEU B C 1
ATOM 3194 O O . LEU B 1 155 ? -3.586 -21.125 3.564 1 95.06 155 LEU B O 1
ATOM 3198 N N . VAL B 1 156 ? -4.492 -19.172 3.215 1 96.5 156 VAL B N 1
ATOM 3199 C CA . VAL B 1 156 ? -5.754 -19.734 2.754 1 96.5 156 VAL B CA 1
ATOM 3200 C C . VAL B 1 156 ? -5.516 -20.562 1.493 1 96.5 156 VAL B C 1
ATOM 3202 O O . VAL B 1 156 ? -6.09 -21.641 1.334 1 96.5 156 VAL B O 1
ATOM 3205 N N . GLY B 1 157 ? -4.68 -20.047 0.615 1 95.62 157 GLY B N 1
ATOM 3206 C CA . GLY B 1 157 ? -4.316 -20.797 -0.579 1 95.62 157 GLY B CA 1
ATOM 3207 C C . GLY B 1 157 ? -3.693 -22.141 -0.273 1 95.62 157 GLY B C 1
ATOM 3208 O O . GLY B 1 157 ? -4.012 -23.141 -0.922 1 95.62 157 GLY B O 1
ATOM 3209 N N . SER B 1 158 ? -2.852 -22.188 0.72 1 92.19 158 SER B N 1
ATOM 3210 C CA . SER B 1 158 ? -2.156 -23.422 1.072 1 92.19 158 SER B CA 1
ATOM 3211 C C . SER B 1 158 ? -3.125 -24.453 1.619 1 92.19 158 SER B C 1
ATOM 3213 O O . SER B 1 158 ? -2.93 -25.656 1.421 1 92.19 158 SER B O 1
ATOM 3215 N N . TYR B 1 159 ? -4.18 -24.016 2.217 1 94.06 159 TYR B N 1
ATOM 3216 C CA . TYR B 1 159 ? -5.172 -24.922 2.775 1 94.06 159 TYR B CA 1
ATOM 3217 C C . TYR B 1 159 ? -6.133 -25.422 1.699 1 94.06 159 TYR B C 1
ATOM 3219 O O . TYR B 1 159 ? -6.66 -26.531 1.79 1 94.06 159 TYR B O 1
ATOM 3227 N N . GLU B 1 160 ? -6.277 -24.656 0.684 1 95.38 160 GLU B N 1
ATOM 3228 C CA . GLU B 1 160 ? -7.34 -24.953 -0.272 1 95.38 160 GLU B CA 1
ATOM 3229 C C . GLU B 1 160 ? -6.77 -25.516 -1.574 1 95.38 160 GLU B C 1
ATOM 3231 O O . GLU B 1 160 ? -7.512 -26 -2.424 1 95.38 160 GLU B O 1
ATOM 3236 N N . ILE B 1 161 ? -5.469 -25.469 -1.715 1 92.88 161 ILE B N 1
ATOM 3237 C CA . ILE B 1 161 ? -4.844 -25.688 -3.014 1 92.88 161 ILE B CA 1
ATOM 3238 C C . ILE B 1 161 ? -5.117 -27.125 -3.482 1 92.88 161 ILE B C 1
ATOM 3240 O O . ILE B 1 161 ? -5.207 -27.375 -4.684 1 92.88 161 ILE B O 1
ATOM 3244 N N . ASP B 1 162 ? -5.32 -28.078 -2.605 1 94.62 162 ASP B N 1
ATOM 3245 C CA . ASP B 1 162 ? -5.531 -29.469 -2.984 1 94.62 162 ASP B CA 1
ATOM 3246 C C . ASP B 1 162 ? -7.012 -29.828 -2.926 1 94.62 162 ASP B C 1
ATOM 3248 O O . ASP B 1 162 ? -7.371 -31.016 -3.033 1 94.62 162 ASP B O 1
ATOM 3252 N N . VAL B 1 163 ? -7.855 -28.906 -2.719 1 96.88 163 VAL B N 1
ATOM 3253 C CA . VAL B 1 163 ? -9.305 -29.109 -2.697 1 96.88 163 VAL B CA 1
ATOM 3254 C C . VAL B 1 163 ? -9.875 -28.859 -4.09 1 96.88 163 VAL B C 1
ATOM 3256 O O . VAL B 1 163 ? -9.531 -27.875 -4.746 1 96.88 163 VAL B O 1
ATOM 3259 N N . VAL B 1 164 ? -10.688 -29.828 -4.578 1 97.94 164 VAL B N 1
ATOM 3260 C CA . VAL B 1 164 ? -11.359 -29.625 -5.859 1 97.94 164 VAL B CA 1
ATOM 3261 C C . VAL B 1 164 ? -12.188 -28.344 -5.805 1 97.94 164 VAL B C 1
ATOM 3263 O O . VAL B 1 164 ? -13.039 -28.188 -4.922 1 97.94 164 VAL B O 1
ATOM 3266 N N . GLY B 1 165 ? -11.938 -27.422 -6.664 1 98.12 165 GLY B N 1
ATOM 3267 C CA . GLY B 1 165 ? -12.602 -26.141 -6.664 1 98.12 165 GLY B CA 1
ATOM 3268 C C . GLY B 1 165 ? -12.062 -25.188 -5.613 1 98.12 165 GLY B C 1
ATOM 3269 O O . GLY B 1 165 ? -12.742 -24.234 -5.215 1 98.12 165 GLY B O 1
ATOM 3270 N N . GLY B 1 166 ? -10.914 -25.453 -5.074 1 98.69 166 GLY B N 1
ATOM 3271 C CA . GLY B 1 166 ? -10.336 -24.672 -3.994 1 98.69 166 GLY B CA 1
ATOM 3272 C C . GLY B 1 166 ? -10.211 -23.203 -4.324 1 98.69 166 GLY B C 1
ATOM 3273 O O . GLY B 1 166 ? -10.281 -22.359 -3.432 1 98.69 166 GLY B O 1
ATOM 3274 N N . TRP B 1 167 ? -9.992 -22.891 -5.648 1 98.56 167 TRP B N 1
ATOM 3275 C CA . TRP B 1 167 ? -9.875 -21.5 -6.066 1 98.56 167 TRP B CA 1
ATOM 3276 C C . TRP B 1 167 ? -11.141 -20.719 -5.734 1 98.56 167 TRP B C 1
ATOM 3278 O O . TRP B 1 167 ? -11.094 -19.516 -5.492 1 98.56 167 TRP B O 1
ATOM 3288 N N . ARG B 1 168 ? -12.297 -21.344 -5.695 1 98.81 168 ARG B N 1
ATOM 3289 C CA . ARG B 1 168 ? -13.562 -20.703 -5.344 1 98.81 168 ARG B CA 1
ATOM 3290 C C . ARG B 1 168 ? -13.531 -20.203 -3.902 1 98.81 168 ARG B C 1
ATOM 3292 O O . ARG B 1 168 ? -13.977 -19.078 -3.621 1 98.81 168 ARG B O 1
ATOM 3299 N N . TYR B 1 169 ? -12.984 -20.984 -3.062 1 98.38 169 TYR B N 1
ATOM 3300 C CA . TYR B 1 169 ? -12.891 -20.625 -1.652 1 98.38 169 TYR B CA 1
ATOM 3301 C C . TYR B 1 169 ? -11.805 -19.578 -1.424 1 98.38 169 TYR B C 1
ATOM 3303 O O . TYR B 1 169 ? -11.945 -18.703 -0.573 1 98.38 169 TYR B O 1
ATOM 3311 N N . MET B 1 170 ? -10.711 -19.766 -2.135 1 98.56 170 MET B N 1
ATOM 3312 C CA . MET B 1 170 ? -9.625 -18.797 -2.012 1 98.56 170 MET B CA 1
ATOM 3313 C C . MET B 1 170 ? -10.109 -17.391 -2.35 1 98.56 170 MET B C 1
ATOM 3315 O O . MET B 1 170 ? -9.859 -16.438 -1.599 1 98.56 170 MET B O 1
ATOM 3319 N N . PHE B 1 171 ? -10.867 -17.219 -3.43 1 98.75 171 PHE B N 1
ATOM 3320 C CA . PHE B 1 171 ? -11.367 -15.906 -3.826 1 98.75 171 PHE B CA 1
ATOM 3321 C C . PHE B 1 171 ? -12.555 -15.5 -2.969 1 98.75 171 PHE B C 1
ATOM 3323 O O . PHE B 1 171 ? -12.664 -14.344 -2.557 1 98.75 171 PHE B O 1
ATOM 3330 N N . GLY B 1 172 ? -13.391 -16.391 -2.631 1 98.62 172 GLY B N 1
ATOM 3331 C CA . GLY B 1 172 ? -14.617 -16.094 -1.913 1 98.62 172 GLY B CA 1
ATOM 3332 C C . GLY B 1 172 ? -14.391 -15.734 -0.459 1 98.62 172 GLY B C 1
ATOM 3333 O O . GLY B 1 172 ? -15.188 -15 0.135 1 98.62 172 GLY B O 1
ATOM 3334 N N . PHE B 1 173 ? -13.328 -16.125 0.134 1 98.19 173 PHE B N 1
ATOM 3335 C CA . PHE B 1 173 ? -13.047 -15.961 1.556 1 98.19 173 PHE B CA 1
ATOM 3336 C C . PHE B 1 173 ? -12.891 -14.492 1.907 1 98.19 173 PHE B C 1
ATOM 3338 O O . PHE B 1 173 ? -12.984 -14.109 3.078 1 98.19 173 PHE B O 1
ATOM 3345 N N . SER B 1 174 ? -12.688 -13.664 0.961 1 98.5 174 SER B N 1
ATOM 3346 C CA . SER B 1 174 ? -12.539 -12.234 1.231 1 98.5 174 SER B CA 1
ATOM 3347 C C . SER B 1 174 ? -13.891 -11.578 1.509 1 98.5 174 SER B C 1
ATOM 3349 O O . SER B 1 174 ? -13.945 -10.469 2.045 1 98.5 174 SER B O 1
ATOM 3351 N N . ALA B 1 175 ? -14.984 -12.219 1.151 1 98.81 175 ALA B N 1
ATOM 3352 C CA . ALA B 1 175 ? -16.312 -11.617 1.261 1 98.81 175 ALA B CA 1
ATOM 3353 C C . ALA B 1 175 ? -16.672 -11.328 2.717 1 98.81 175 ALA B C 1
ATOM 3355 O O . ALA B 1 175 ? -17.047 -10.211 3.062 1 98.81 175 ALA B O 1
ATOM 3356 N N . PRO B 1 176 ? -16.516 -12.289 3.656 1 98.69 176 PRO B N 1
ATOM 3357 C CA . PRO B 1 176 ? -16.828 -11.969 5.051 1 98.69 176 PRO B CA 1
ATOM 3358 C C . PRO B 1 176 ? -15.93 -10.867 5.617 1 98.69 176 PRO B C 1
ATOM 3360 O O . PRO B 1 176 ? -16.391 -10.062 6.43 1 98.69 176 PRO B O 1
ATOM 3363 N N . LEU B 1 177 ? -14.656 -10.844 5.27 1 98.38 177 LEU B N 1
ATOM 3364 C CA . LEU B 1 177 ? -13.758 -9.789 5.719 1 98.38 177 LEU B CA 1
ATOM 3365 C C . LEU B 1 177 ? -14.219 -8.43 5.195 1 98.38 177 LEU B C 1
ATOM 3367 O O . LEU B 1 177 ? -14.164 -7.434 5.922 1 98.38 177 LEU B O 1
ATOM 3371 N N . ALA B 1 178 ? -14.625 -8.461 3.932 1 98.88 178 ALA B N 1
ATOM 3372 C CA . ALA B 1 178 ? -15.141 -7.23 3.342 1 98.88 178 ALA B CA 1
ATOM 3373 C C . ALA B 1 178 ? -16.422 -6.781 4.031 1 98.88 178 ALA B C 1
ATOM 3375 O O . ALA B 1 178 ? -16.688 -5.582 4.16 1 98.88 178 ALA B O 1
ATOM 3376 N N . ALA B 1 179 ? -17.234 -7.715 4.461 1 98.81 179 ALA B N 1
ATOM 3377 C CA . ALA B 1 179 ? -18.438 -7.387 5.203 1 98.81 179 ALA B CA 1
ATOM 3378 C C . ALA B 1 179 ? -18.109 -6.715 6.531 1 98.81 179 ALA B C 1
ATOM 3380 O O . ALA B 1 179 ? -18.797 -5.777 6.945 1 98.81 179 ALA B O 1
ATOM 3381 N N . ILE B 1 180 ? -17.094 -7.176 7.195 1 98.56 180 ILE B N 1
ATOM 3382 C CA . ILE B 1 180 ? -16.641 -6.543 8.43 1 98.56 180 ILE B CA 1
ATOM 3383 C C . ILE B 1 180 ? -16.219 -5.102 8.148 1 98.56 180 ILE B C 1
ATOM 3385 O O . ILE B 1 180 ? -16.547 -4.191 8.906 1 98.56 180 ILE B O 1
ATOM 3389 N N . MET B 1 181 ? -15.508 -4.914 7.031 1 98.44 181 MET B N 1
ATOM 3390 C CA . MET B 1 181 ? -15.117 -3.566 6.621 1 98.44 181 MET B CA 1
ATOM 3391 C C . MET B 1 181 ? -16.344 -2.691 6.387 1 98.44 181 MET B C 1
ATOM 3393 O O . MET B 1 181 ? -16.391 -1.54 6.824 1 98.44 181 MET B O 1
ATOM 3397 N N . ALA B 1 182 ? -17.344 -3.244 5.719 1 98.5 182 ALA B N 1
ATOM 3398 C CA . ALA B 1 182 ? -18.547 -2.49 5.402 1 98.5 182 ALA B CA 1
ATOM 3399 C C . ALA B 1 182 ? -19.281 -2.064 6.676 1 98.5 182 ALA B C 1
ATOM 3401 O O . ALA B 1 182 ? -19.625 -0.893 6.832 1 98.5 182 ALA B O 1
ATOM 3402 N N . VAL B 1 183 ? -19.453 -2.967 7.582 1 98.06 183 VAL B N 1
ATOM 3403 C CA . VAL B 1 183 ? -20.172 -2.689 8.828 1 98.06 183 VAL B CA 1
ATOM 3404 C C . VAL B 1 183 ? -19.344 -1.717 9.68 1 98.06 183 VAL B C 1
ATOM 3406 O O . VAL B 1 183 ? -19.906 -0.796 10.281 1 98.06 183 VAL B O 1
ATOM 3409 N N . GLY B 1 184 ? -18.031 -1.954 9.727 1 97.31 184 GLY B N 1
ATOM 3410 C CA . GLY B 1 184 ? -17.156 -1.045 10.453 1 97.31 184 GLY B CA 1
ATOM 3411 C C . GLY B 1 184 ? -17.203 0.377 9.93 1 97.31 184 GLY B C 1
ATOM 3412 O O . GLY B 1 184 ? -17.344 1.326 10.703 1 97.31 184 GLY B O 1
ATOM 3413 N N . MET B 1 185 ? -17.141 0.528 8.633 1 97.38 185 MET B N 1
ATOM 3414 C CA . MET B 1 185 ? -17.172 1.86 8.031 1 97.38 185 MET B CA 1
ATOM 3415 C C . MET B 1 185 ? -18.531 2.518 8.234 1 97.38 185 MET B C 1
ATOM 3417 O O . MET B 1 185 ? -18.609 3.736 8.398 1 97.38 185 MET B O 1
ATOM 3421 N N . TRP B 1 186 ? -19.562 1.752 8.188 1 97.06 186 TRP B N 1
ATOM 3422 C CA . TRP B 1 186 ? -20.922 2.268 8.406 1 97.06 186 TRP B CA 1
ATOM 3423 C C . TRP B 1 186 ? -21.047 2.883 9.797 1 97.06 186 TRP B C 1
ATOM 3425 O O . TRP B 1 186 ? -21.781 3.852 9.992 1 97.06 186 TRP B O 1
ATOM 3435 N N . SER B 1 187 ? -20.328 2.4 10.75 1 95.62 187 SER B N 1
ATOM 3436 C CA . SER B 1 187 ? -20.406 2.867 12.133 1 95.62 187 SER B CA 1
ATOM 3437 C C . SER B 1 187 ? -19.578 4.129 12.344 1 95.62 187 SER B C 1
ATOM 3439 O O . SER B 1 187 ? -19.734 4.82 13.352 1 95.62 187 SER B O 1
ATOM 3441 N N . LEU B 1 188 ? -18.703 4.469 11.469 1 95.75 188 LEU B N 1
ATOM 3442 C CA . LEU B 1 188 ? -17.812 5.617 11.602 1 95.75 188 LEU B CA 1
ATOM 3443 C C . LEU B 1 188 ? -18.438 6.867 11 1 95.75 188 LEU B C 1
ATOM 3445 O O . LEU B 1 188 ? -19.281 6.773 10.094 1 95.75 188 LEU B O 1
ATOM 3449 N N . PRO B 1 189 ? -18.109 7.969 11.492 1 95.5 189 PRO B N 1
ATOM 3450 C CA . PRO B 1 189 ? -18.672 9.211 10.945 1 95.5 189 PRO B CA 1
ATOM 3451 C C . PRO B 1 189 ? -18.016 9.633 9.641 1 95.5 189 PRO B C 1
ATOM 3453 O O . PRO B 1 189 ? -16.938 9.117 9.289 1 95.5 189 PRO B O 1
ATOM 3456 N N . PRO B 1 190 ? -18.75 10.547 8.922 1 95.81 190 PRO B N 1
ATOM 3457 C CA . PRO B 1 190 ? -18.062 11.156 7.781 1 95.81 190 PRO B CA 1
ATOM 3458 C C . PRO B 1 190 ? -16.828 11.969 8.195 1 95.81 190 PRO B C 1
ATOM 3460 O O . PRO B 1 190 ? -16.734 12.398 9.352 1 95.81 190 PRO B O 1
ATOM 3463 N N . SER B 1 191 ? -15.859 12.062 7.258 1 93.5 191 SER B N 1
ATOM 3464 C CA . SER B 1 191 ? -14.688 12.898 7.496 1 93.5 191 SER B CA 1
ATOM 3465 C C . SER B 1 191 ? -15.086 14.344 7.762 1 93.5 191 SER B C 1
ATOM 3467 O O . SER B 1 191 ? -15.711 14.992 6.918 1 93.5 191 SER B O 1
ATOM 3469 N N . PRO B 1 192 ? -14.719 14.859 8.953 1 93.81 192 PRO B N 1
ATOM 3470 C CA . PRO B 1 192 ? -15.031 16.266 9.227 1 93.81 192 PRO B CA 1
ATOM 3471 C C . PRO B 1 192 ? -14.422 17.219 8.195 1 93.81 192 PRO B C 1
ATOM 3473 O O . PRO B 1 192 ? -15.07 18.172 7.777 1 93.81 192 PRO B O 1
ATOM 3476 N N . ARG B 1 193 ? -13.219 16.938 7.875 1 91.19 193 ARG B N 1
ATOM 3477 C CA . ARG B 1 193 ? -12.539 17.781 6.898 1 91.19 193 ARG B CA 1
ATOM 3478 C C . ARG B 1 193 ? -13.273 17.766 5.559 1 91.19 193 ARG B C 1
ATOM 3480 O O . ARG B 1 193 ? -13.383 18.797 4.898 1 91.19 193 ARG B O 1
ATOM 3487 N N . TRP B 1 194 ? -13.703 16.656 5.148 1 90.75 194 TRP B N 1
ATOM 3488 C CA . TRP B 1 194 ? -14.445 16.547 3.902 1 90.75 194 TRP B CA 1
ATOM 3489 C C . TRP B 1 194 ? -15.742 17.344 3.971 1 90.75 194 TRP B C 1
ATOM 3491 O O . TRP B 1 194 ? -16.109 18.031 3.012 1 90.75 194 TRP B O 1
ATOM 3501 N N . LEU B 1 195 ? -16.422 17.266 5.035 1 94.06 195 LEU B N 1
ATOM 3502 C CA . LEU B 1 195 ? -17.656 18.016 5.219 1 94.06 195 LEU B CA 1
ATOM 3503 C C . LEU B 1 195 ? -17.406 19.516 5.082 1 94.06 195 LEU B C 1
ATOM 3505 O O . LEU B 1 195 ? -18.188 20.219 4.438 1 94.06 195 LEU B O 1
ATOM 3509 N N . LEU B 1 196 ? -16.359 19.922 5.664 1 92.38 196 LEU B N 1
ATOM 3510 C CA . LEU B 1 196 ? -16.016 21.344 5.605 1 92.38 196 LEU B CA 1
ATOM 3511 C C . LEU B 1 196 ? -15.586 21.734 4.195 1 92.38 196 LEU B C 1
ATOM 3513 O O . LEU B 1 196 ? -15.867 22.844 3.74 1 92.38 196 LEU B O 1
ATOM 3517 N N . LEU B 1 197 ? -14.867 20.859 3.572 1 88.19 197 LEU B N 1
ATOM 3518 C CA . LEU B 1 197 ? -14.469 21.094 2.191 1 88.19 197 LEU B CA 1
ATOM 3519 C C . LEU B 1 197 ? -15.688 21.266 1.294 1 88.19 197 LEU B C 1
ATOM 3521 O O . LEU B 1 197 ? -15.711 22.156 0.434 1 88.19 197 LEU B O 1
ATOM 3525 N N . ARG B 1 198 ? -16.688 20.484 1.516 1 88.62 198 ARG B N 1
ATOM 3526 C CA . ARG B 1 198 ? -17.922 20.578 0.75 1 88.62 198 ARG B CA 1
ATOM 3527 C C . ARG B 1 198 ? -18.594 21.938 0.948 1 88.62 198 ARG B C 1
ATOM 3529 O O . ARG B 1 198 ? -19.125 22.516 0.002 1 88.62 198 ARG B O 1
ATOM 3536 N N . ALA B 1 199 ? -18.547 22.406 2.123 1 89.56 199 ALA B N 1
ATOM 3537 C CA . ALA B 1 199 ? -19.125 23.703 2.441 1 89.56 199 ALA B CA 1
ATOM 3538 C C . ALA B 1 199 ? -18.375 24.828 1.725 1 89.56 199 ALA B C 1
ATOM 3540 O O . ALA B 1 199 ? -18.984 25.719 1.144 1 89.56 199 ALA B O 1
ATOM 3541 N N . VAL B 1 200 ? -17.109 24.766 1.766 1 87 200 VAL B N 1
ATOM 3542 C CA . VAL B 1 200 ? -16.266 25.781 1.159 1 87 200 VAL B CA 1
ATOM 3543 C C . VAL B 1 200 ? -16.453 25.766 -0.357 1 87 200 VAL B C 1
ATOM 3545 O O . VAL B 1 200 ? -16.406 26.828 -1.004 1 87 200 VAL B O 1
ATOM 3548 N N . GLN B 1 201 ? -16.688 24.594 -0.875 1 84.44 201 GLN B N 1
ATOM 3549 C CA . GLN B 1 201 ? -16.875 24.438 -2.314 1 84.44 201 GLN B CA 1
ATOM 3550 C C . GLN B 1 201 ? -18.281 24.844 -2.734 1 84.44 201 GLN B C 1
ATOM 3552 O O . GLN B 1 201 ? -18.625 24.797 -3.92 1 84.44 201 GLN B O 1
ATOM 3557 N N . GLY B 1 202 ? -19.141 25.125 -1.864 1 85.88 202 GLY B N 1
ATOM 3558 C CA . GLY B 1 202 ? -20.5 25.547 -2.148 1 85.88 202 GLY B CA 1
ATOM 3559 C C . GLY B 1 202 ? -21.453 24.375 -2.371 1 85.88 202 GLY B C 1
ATOM 3560 O O . GLY B 1 202 ? -22.516 24.547 -2.955 1 85.88 202 GLY B O 1
ATOM 3561 N N . LYS B 1 203 ? -21.031 23.266 -1.971 1 84.5 203 LYS B N 1
ATOM 3562 C CA . LYS B 1 203 ? -21.844 22.078 -2.182 1 84.5 203 LYS B CA 1
ATOM 3563 C C . LYS B 1 203 ? -22.688 21.766 -0.956 1 84.5 203 LYS B C 1
ATOM 3565 O O . LYS B 1 203 ? -22.938 20.594 -0.641 1 84.5 203 LYS B O 1
ATOM 3570 N N . GLY B 1 204 ? -23.188 22.703 -0.234 1 84.25 204 GLY B N 1
ATOM 3571 C CA . GLY B 1 204 ? -24.016 22.641 0.953 1 84.25 204 GLY B CA 1
ATOM 3572 C C . GLY B 1 204 ? -23.859 23.844 1.866 1 84.25 204 GLY B C 1
ATOM 3573 O O . GLY B 1 204 ? -22.844 24.531 1.827 1 84.25 204 GLY B O 1
ATOM 3574 N N . PRO B 1 205 ? -24.859 24.141 2.596 1 91.19 205 PRO B N 1
ATOM 3575 C CA . PRO B 1 205 ? -24.797 25.297 3.482 1 91.19 205 PRO B CA 1
ATOM 3576 C C . PRO B 1 205 ? -23.672 25.188 4.512 1 91.19 205 PRO B C 1
ATOM 3578 O O . PRO B 1 205 ? -23.469 24.125 5.098 1 91.19 205 PRO B O 1
ATOM 3581 N N . MET B 1 206 ? -22.953 26.188 4.695 1 92.81 206 MET B N 1
ATOM 3582 C CA . MET B 1 206 ? -21.812 26.234 5.609 1 92.81 206 MET B CA 1
ATOM 3583 C C . MET B 1 206 ? -22.234 25.844 7.023 1 92.81 206 MET B C 1
ATOM 3585 O O . MET B 1 206 ? -21.578 25 7.648 1 92.81 206 MET B O 1
ATOM 3589 N N . GLU B 1 207 ? -23.344 26.344 7.488 1 93.06 207 GLU B N 1
ATOM 3590 C CA . GLU B 1 207 ? -23.766 26.109 8.867 1 93.06 207 GLU B CA 1
ATOM 3591 C C . GLU B 1 207 ? -24.109 24.641 9.094 1 93.06 207 GLU B C 1
ATOM 3593 O O . GLU B 1 207 ? -23.766 24.062 10.125 1 93.06 207 GLU B O 1
ATOM 3598 N N . ASP B 1 208 ? -24.766 24.094 8.172 1 94.69 208 ASP B N 1
ATOM 3599 C CA . ASP B 1 208 ? -25.156 22.688 8.281 1 94.69 208 ASP B CA 1
ATOM 3600 C C . ASP B 1 208 ? -23.938 21.781 8.258 1 94.69 208 ASP B C 1
ATOM 3602 O O . ASP B 1 208 ? -23.828 20.859 9.078 1 94.69 208 ASP B O 1
ATOM 3606 N N . ASN B 1 209 ? -23.047 22.016 7.316 1 94.62 209 ASN B N 1
ATOM 3607 C CA . ASN B 1 209 ? -21.844 21.203 7.203 1 94.62 209 ASN B CA 1
ATOM 3608 C C . ASN B 1 209 ? -20.938 21.391 8.406 1 94.62 209 ASN B C 1
ATOM 3610 O O . ASN B 1 209 ? -20.25 20.453 8.828 1 94.62 209 ASN B O 1
ATOM 3614 N N . LYS B 1 210 ? -20.938 22.531 8.938 1 94 210 LYS B N 1
ATOM 3615 C CA . LYS B 1 210 ? -20.172 22.781 10.156 1 94 210 LYS B CA 1
ATOM 3616 C C . LYS B 1 210 ? -20.734 21.969 11.32 1 94 210 LYS B C 1
ATOM 3618 O O . LYS B 1 210 ? -19.969 21.406 12.109 1 94 210 LYS B O 1
ATOM 3623 N N . LYS B 1 211 ? -22.031 21.984 11.43 1 94.88 211 LYS B N 1
ATOM 3624 C CA . LYS B 1 211 ? -22.656 21.219 12.5 1 94.88 211 LYS B CA 1
ATOM 3625 C C . LYS B 1 211 ? -22.375 19.719 12.352 1 94.88 211 LYS B C 1
ATOM 3627 O O . LYS B 1 211 ? -22.062 19.047 13.328 1 94.88 211 LYS B O 1
ATOM 3632 N N . LYS B 1 212 ? -22.531 19.281 11.148 1 95.75 212 LYS B N 1
ATOM 3633 C CA . LYS B 1 212 ? -22.234 17.875 10.867 1 95.75 212 LYS B CA 1
ATOM 3634 C C . LYS B 1 212 ? -20.766 17.547 11.188 1 95.75 212 LYS B C 1
ATOM 3636 O O . LYS B 1 212 ? -20.469 16.484 11.727 1 95.75 212 LYS B O 1
ATOM 3641 N N . ALA B 1 213 ? -19.891 18.406 10.812 1 95.88 213 ALA B N 1
ATOM 3642 C CA . ALA B 1 213 ? -18.453 18.219 11.07 1 95.88 213 ALA B CA 1
ATOM 3643 C C . ALA B 1 213 ? -18.172 18.188 12.57 1 95.88 213 ALA B C 1
ATOM 3645 O O . ALA B 1 213 ? -17.359 17.391 13.039 1 95.88 213 ALA B O 1
ATOM 3646 N N . MET B 1 214 ? -18.844 19.031 13.289 1 93.62 214 MET B N 1
ATOM 3647 C CA . MET B 1 214 ? -18.688 19.062 14.742 1 93.62 214 MET B CA 1
ATOM 3648 C C . MET B 1 214 ? -19.141 17.734 15.367 1 93.62 214 MET B C 1
ATOM 3650 O O . MET B 1 214 ? -18.453 17.203 16.234 1 93.62 214 MET B O 1
ATOM 3654 N N . ASN B 1 215 ? -20.25 17.297 14.898 1 93.81 215 ASN B N 1
ATOM 3655 C CA . ASN B 1 215 ? -20.75 16.031 15.391 1 93.81 215 ASN B CA 1
ATOM 3656 C C . ASN B 1 215 ? -19.797 14.883 15.062 1 93.81 215 ASN B C 1
ATOM 3658 O O . ASN B 1 215 ? -19.594 13.992 15.891 1 93.81 215 ASN B O 1
ATOM 3662 N N . ALA B 1 216 ? -19.281 14.898 13.859 1 94.5 216 ALA B N 1
ATOM 3663 C CA . ALA B 1 216 ? -18.328 13.867 13.445 1 94.5 216 ALA B CA 1
ATOM 3664 C C . ALA B 1 216 ? -17.078 13.898 14.312 1 94.5 216 ALA B C 1
ATOM 3666 O O . ALA B 1 216 ? -16.578 12.852 14.734 1 94.5 216 ALA B O 1
ATOM 3667 N N . LEU B 1 217 ? -16.562 15.07 14.57 1 92 217 LEU B N 1
ATOM 3668 C CA . LEU B 1 217 ? -15.375 15.234 15.391 1 92 217 LEU B CA 1
ATOM 3669 C C . LEU B 1 217 ? -15.617 14.75 16.812 1 92 217 LEU B C 1
ATOM 3671 O O . LEU B 1 217 ? -14.734 14.172 17.438 1 92 217 LEU B O 1
ATOM 3675 N N . ARG B 1 218 ? -16.75 15.008 17.344 1 89.94 218 ARG B N 1
ATOM 3676 C CA . ARG B 1 218 ? -17.125 14.555 18.672 1 89.94 218 ARG B CA 1
ATOM 3677 C C . ARG B 1 218 ? -17.109 13.031 18.766 1 89.94 218 ARG B C 1
ATOM 3679 O O . ARG B 1 218 ? -16.656 12.461 19.766 1 89.94 218 ARG B O 1
ATOM 3686 N N . ARG B 1 219 ? -17.609 12.469 17.766 1 89.25 219 ARG B N 1
ATOM 3687 C CA . ARG B 1 219 ? -17.641 11.008 17.734 1 89.25 219 ARG B CA 1
ATOM 3688 C C . ARG B 1 219 ? -16.234 10.438 17.656 1 89.25 219 ARG B C 1
ATOM 3690 O O . ARG B 1 219 ? -15.953 9.367 18.219 1 89.25 219 ARG B O 1
ATOM 3697 N N . LEU B 1 220 ? -15.383 11.133 16.969 1 88.38 220 LEU B N 1
ATOM 3698 C CA . LEU B 1 220 ? -14.023 10.648 16.75 1 88.38 220 LEU B CA 1
ATOM 3699 C C . LEU B 1 220 ? -13.172 10.867 18 1 88.38 220 LEU B C 1
ATOM 3701 O O . LEU B 1 220 ? -12.289 10.062 18.312 1 88.38 220 LEU B O 1
ATOM 3705 N N . LYS B 1 221 ? -13.336 11.945 18.688 1 83.5 221 LYS B N 1
ATOM 3706 C CA . LYS B 1 221 ? -12.5 12.297 19.828 1 83.5 221 LYS B CA 1
ATOM 3707 C C . LYS B 1 221 ? -13.109 11.797 21.125 1 83.5 221 LYS B C 1
ATOM 3709 O O . LYS B 1 221 ? -12.414 11.695 22.141 1 83.5 221 LYS B O 1
ATOM 3714 N N . GLY B 1 222 ? -14.312 11.438 21.031 1 79.25 222 GLY B N 1
ATOM 3715 C CA . GLY B 1 222 ? -14.977 10.945 22.219 1 79.25 222 GLY B CA 1
ATOM 3716 C C . GLY B 1 222 ? -15.719 12.023 22.984 1 79.25 222 GLY B C 1
ATOM 3717 O O . GLY B 1 222 ? -15.562 13.211 22.688 1 79.25 222 GLY B O 1
ATOM 3718 N N . PRO B 1 223 ? -16.5 11.656 23.906 1 74.88 223 PRO B N 1
ATOM 3719 C CA . PRO B 1 223 ? -17.359 12.586 24.641 1 74.88 223 PRO B CA 1
ATOM 3720 C C . PRO B 1 223 ? -16.594 13.508 25.578 1 74.88 223 PRO B C 1
ATOM 3722 O O . PRO B 1 223 ? -17.109 14.539 26 1 74.88 223 PRO B O 1
ATOM 3725 N N . SER B 1 224 ? -15.414 13.195 25.812 1 77.75 224 SER B N 1
ATOM 3726 C CA . SER B 1 224 ? -14.648 13.969 26.781 1 77.75 224 SER B CA 1
ATOM 3727 C C . SER B 1 224 ? -14.031 15.203 26.141 1 77.75 224 SER B C 1
ATOM 3729 O O . SER B 1 224 ? -13.5 16.078 26.844 1 77.75 224 SER B O 1
ATOM 3731 N N . ALA B 1 225 ? -14.203 15.328 24.875 1 79.94 225 ALA B N 1
ATOM 3732 C CA . ALA B 1 225 ? -13.617 16.484 24.203 1 79.94 225 ALA B CA 1
ATOM 3733 C C . ALA B 1 225 ? -14.438 17.734 24.469 1 79.94 225 ALA B C 1
ATOM 3735 O O . ALA B 1 225 ? -15.664 17.734 24.297 1 79.94 225 ALA B O 1
ATOM 3736 N N . SER B 1 226 ? -13.758 18.75 24.922 1 86.75 226 SER B N 1
ATOM 3737 C CA . SER B 1 226 ? -14.43 20 25.219 1 86.75 226 SER B CA 1
ATOM 3738 C C . SER B 1 226 ? -14.922 20.672 23.938 1 86.75 226 SER B C 1
ATOM 3740 O O . SER B 1 226 ? -14.305 20.531 22.875 1 86.75 226 SER B O 1
ATOM 3742 N N . ASP B 1 227 ? -15.977 21.406 24.078 1 88.31 227 ASP B N 1
ATOM 3743 C CA . ASP B 1 227 ? -16.562 22.125 22.938 1 88.31 227 ASP B CA 1
ATOM 3744 C C . ASP B 1 227 ? -15.586 23.141 22.375 1 88.31 227 ASP B C 1
ATOM 3746 O O . ASP B 1 227 ? -15.555 23.391 21.172 1 88.31 227 ASP B O 1
ATOM 3750 N N . LYS B 1 228 ? -14.883 23.672 23.219 1 89.81 228 LYS B N 1
ATOM 3751 C CA . LYS B 1 228 ? -13.906 24.672 22.766 1 89.81 228 LYS B CA 1
ATOM 3752 C C . LYS B 1 228 ? -12.844 24.047 21.875 1 89.81 228 LYS B C 1
ATOM 3754 O O . LYS B 1 228 ? -12.5 24.609 20.828 1 89.81 228 LYS B O 1
ATOM 3759 N N . VAL B 1 229 ? -12.383 22.953 22.297 1 84.56 229 VAL B N 1
ATOM 3760 C CA . VAL B 1 229 ? -11.359 22.25 21.531 1 84.56 229 VAL B CA 1
ATOM 3761 C C . VAL B 1 229 ? -11.906 21.844 20.156 1 84.56 229 VAL B C 1
ATOM 3763 O O . VAL B 1 229 ? -11.227 22 19.141 1 84.56 229 VAL B O 1
ATOM 3766 N N . LEU B 1 230 ? -13.141 21.406 20.188 1 90.38 230 LEU B N 1
ATOM 3767 C CA . LEU B 1 230 ? -13.781 20.984 18.938 1 90.38 230 LEU B CA 1
ATOM 3768 C C . LEU B 1 230 ? -13.992 22.156 18.016 1 90.38 230 LEU B C 1
ATOM 3770 O O . LEU B 1 230 ? -13.711 22.078 16.812 1 90.38 230 LEU B O 1
ATOM 3774 N N . THR B 1 231 ? -14.43 23.266 18.547 1 91.62 231 THR B N 1
ATOM 3775 C CA . THR B 1 231 ? -14.68 24.453 17.75 1 91.62 231 THR B CA 1
ATOM 3776 C C . THR B 1 231 ? -13.383 25 17.172 1 91.62 231 THR B C 1
ATOM 3778 O O . THR B 1 231 ? -13.344 25.422 16.016 1 91.62 231 THR B O 1
ATOM 3781 N N . ASP B 1 232 ? -12.391 24.953 17.969 1 88.81 232 ASP B N 1
ATOM 3782 C CA . ASP B 1 232 ? -11.086 25.438 17.5 1 88.81 232 ASP B CA 1
ATOM 3783 C C . ASP B 1 232 ? -10.57 24.594 16.344 1 88.81 232 ASP B C 1
ATOM 3785 O O . ASP B 1 232 ? -10.008 25.125 15.383 1 88.81 232 ASP B O 1
ATOM 3789 N N . GLU B 1 233 ? -10.719 23.375 16.453 1 87.62 233 GLU B N 1
ATOM 3790 C CA . GLU B 1 233 ? -10.266 22.469 15.406 1 87.62 233 GLU B CA 1
ATOM 3791 C C . GLU B 1 233 ? -11.047 22.672 14.109 1 87.62 233 GLU B C 1
ATOM 3793 O O . GLU B 1 233 ? -10.477 22.641 13.023 1 87.62 233 GLU B O 1
ATOM 3798 N N . ILE B 1 234 ? -12.328 22.859 14.242 1 92.44 234 ILE B N 1
ATOM 3799 C CA . ILE B 1 234 ? -13.172 23.109 13.078 1 92.44 234 ILE B CA 1
ATOM 3800 C C . ILE B 1 234 ? -12.734 24.406 12.391 1 92.44 234 ILE B C 1
ATOM 3802 O O . ILE B 1 234 ? -12.578 24.438 11.164 1 92.44 234 ILE B O 1
ATOM 3806 N N . GLU B 1 235 ? -12.5 25.375 13.172 1 90.62 235 GLU B N 1
ATOM 3807 C CA . GLU B 1 235 ? -12.109 26.672 12.617 1 90.62 235 GLU B CA 1
ATOM 3808 C C . GLU B 1 235 ? -10.734 26.609 11.961 1 90.62 235 GLU B C 1
ATOM 3810 O O . GLU B 1 235 ? -10.508 27.203 10.906 1 90.62 235 GLU B O 1
ATOM 3815 N N . ASN B 1 236 ? -9.891 25.922 12.586 1 83.94 236 ASN B N 1
ATOM 3816 C CA . ASN B 1 236 ? -8.562 25.734 12.008 1 83.94 236 ASN B CA 1
ATOM 3817 C C . ASN B 1 236 ? -8.625 25 10.68 1 83.94 236 ASN B C 1
ATOM 3819 O O . ASN B 1 236 ? -7.938 25.359 9.727 1 83.94 236 ASN B O 1
ATOM 3823 N N . ASN B 1 237 ? -9.43 23.969 10.641 1 87.06 237 ASN B N 1
ATOM 3824 C CA . ASN B 1 237 ? -9.617 23.219 9.406 1 87.06 237 ASN B CA 1
ATOM 3825 C C . ASN B 1 237 ? -10.227 24.078 8.305 1 87.06 237 ASN B C 1
ATOM 3827 O O . ASN B 1 237 ? -9.773 24.047 7.16 1 87.06 237 ASN B O 1
ATOM 3831 N N . LEU B 1 238 ? -11.195 24.812 8.711 1 89 238 LEU B N 1
ATOM 3832 C CA . LEU B 1 238 ? -11.875 25.688 7.754 1 89 238 LEU B CA 1
ATOM 3833 C C . LEU B 1 238 ? -10.906 26.703 7.168 1 89 238 LEU B C 1
ATOM 3835 O O . LEU B 1 238 ? -10.914 26.953 5.961 1 89 238 LEU B O 1
ATOM 3839 N N . SER B 1 239 ? -10.125 27.281 8.016 1 85.56 239 SER B N 1
ATOM 3840 C CA . SER B 1 239 ? -9.148 28.281 7.57 1 85.56 239 SER B CA 1
ATOM 3841 C C . SER B 1 239 ? -8.133 27.672 6.621 1 85.56 239 SER B C 1
ATOM 3843 O O . SER B 1 239 ? -7.777 28.266 5.605 1 85.56 239 SER B O 1
ATOM 3845 N N . SER B 1 240 ? -7.723 26.531 6.941 1 81.44 240 SER B N 1
ATOM 3846 C CA . SER B 1 240 ? -6.734 25.844 6.117 1 81.44 240 SER B CA 1
ATOM 3847 C C . SER B 1 240 ? -7.312 25.484 4.754 1 81.44 240 SER B C 1
ATOM 3849 O O . SER B 1 240 ? -6.633 25.609 3.732 1 81.44 240 SER B O 1
ATOM 3851 N N . ILE B 1 241 ? -8.531 25 4.711 1 84.25 241 ILE B N 1
ATOM 3852 C CA . ILE B 1 241 ? -9.195 24.594 3.475 1 84.25 241 ILE B CA 1
ATOM 3853 C C . ILE B 1 241 ? -9.422 25.828 2.588 1 84.25 241 ILE B C 1
ATOM 3855 O O . ILE B 1 241 ? -9.18 25.766 1.379 1 84.25 241 ILE B O 1
ATOM 3859 N N . LYS B 1 242 ? -9.805 26.906 3.168 1 83.88 242 LYS B N 1
ATOM 3860 C CA . LYS B 1 242 ? -10.039 28.141 2.418 1 83.88 242 LYS B CA 1
ATOM 3861 C C . LYS B 1 242 ? -8.742 28.656 1.806 1 83.88 242 LYS B C 1
ATOM 3863 O O . LYS B 1 242 ? -8.734 29.109 0.659 1 83.88 242 LYS B O 1
ATOM 3868 N N . ALA B 1 243 ? -7.695 28.547 2.525 1 75.44 243 ALA B N 1
ATOM 3869 C CA . ALA B 1 243 ? -6.395 28.984 2.029 1 75.44 243 ALA B CA 1
ATOM 3870 C C . ALA B 1 243 ? -5.945 28.141 0.842 1 75.44 243 ALA B C 1
ATOM 3872 O O . ALA B 1 243 ? -5.426 28.656 -0.144 1 75.44 243 ALA B O 1
ATOM 3873 N N . ALA B 1 244 ? -6.227 26.922 0.93 1 72.12 244 ALA B N 1
ATOM 3874 C CA . ALA B 1 244 ? -5.832 26 -0.131 1 72.12 244 ALA B CA 1
ATOM 3875 C C . ALA B 1 244 ? -6.68 26.203 -1.382 1 72.12 244 ALA B C 1
ATOM 3877 O O . ALA B 1 244 ? -6.184 26.094 -2.504 1 72.12 244 ALA B O 1
ATOM 3878 N N . TYR B 1 245 ? -7.852 26.359 -1.173 1 70.5 245 TYR B N 1
ATOM 3879 C CA . TYR B 1 245 ? -8.781 26.562 -2.277 1 70.5 245 TYR B CA 1
ATOM 3880 C C . TYR B 1 245 ? -8.469 27.844 -3.029 1 70.5 245 TYR B C 1
ATOM 3882 O O . TYR B 1 245 ? -8.609 27.906 -4.254 1 70.5 245 TYR B O 1
ATOM 3890 N N . ALA B 1 246 ? -8.031 28.75 -2.359 1 65.94 246 ALA B N 1
ATOM 3891 C CA . ALA B 1 246 ? -7.676 30.016 -2.982 1 65.94 246 ALA B CA 1
ATOM 3892 C C . ALA B 1 246 ? -6.41 29.875 -3.824 1 65.94 246 ALA B C 1
ATOM 3894 O O . ALA B 1 246 ? -6.281 30.516 -4.871 1 65.94 246 ALA B O 1
ATOM 3895 N N . ASP B 1 247 ? -5.449 29.062 -3.473 1 62.03 247 ASP B N 1
ATOM 3896 C CA . ASP B 1 247 ? -4.164 28.922 -4.145 1 62.03 247 ASP B CA 1
ATOM 3897 C C . ASP B 1 247 ? -4.266 27.953 -5.324 1 62.03 247 ASP B C 1
ATOM 3899 O O . ASP B 1 247 ? -3.309 27.797 -6.086 1 62.03 247 ASP B O 1
ATOM 3903 N N . GLN B 1 248 ? -5.441 27.469 -5.891 1 56.31 248 GLN B N 1
ATOM 3904 C CA . GLN B 1 248 ? -5.723 26.578 -7.012 1 56.31 248 GLN B CA 1
ATOM 3905 C C . GLN B 1 248 ? -4.836 25.328 -6.965 1 56.31 248 GLN B C 1
ATOM 3907 O O . GLN B 1 248 ? -4.637 24.672 -7.984 1 56.31 248 GLN B O 1
ATOM 3912 N N . ALA B 1 249 ? -4.082 25 -6.098 1 50.09 249 ALA B N 1
ATOM 3913 C CA . ALA B 1 249 ? -2.984 24.047 -6.094 1 50.09 249 ALA B CA 1
ATOM 3914 C C . ALA B 1 249 ? -3.492 22.625 -6.352 1 50.09 249 ALA B C 1
ATOM 3916 O O . ALA B 1 249 ? -2.838 21.844 -7.043 1 50.09 249 ALA B O 1
ATOM 3917 N N . GLU B 1 250 ? -4.793 22.266 -6.035 1 52.75 250 GLU B N 1
ATOM 3918 C CA . GLU B 1 250 ? -5.293 20.906 -6.07 1 52.75 250 GLU B CA 1
ATOM 3919 C C . GLU B 1 250 ? -5.562 20.453 -7.5 1 52.75 250 GLU B C 1
ATOM 3921 O O . GLU B 1 250 ? -5.316 19.297 -7.852 1 52.75 250 GLU B O 1
ATOM 3926 N N . GLY B 1 251 ? -5.965 21.328 -8.352 1 51.53 251 GLY B N 1
ATOM 3927 C CA . GLY B 1 251 ? -6.395 20.922 -9.68 1 51.53 251 GLY B CA 1
ATOM 3928 C C . GLY B 1 251 ? -5.277 20.312 -10.508 1 51.53 251 GLY B C 1
ATOM 3929 O O . GLY B 1 251 ? -5.488 19.312 -11.195 1 51.53 251 GLY B O 1
ATOM 3930 N N . SER B 1 252 ? -4.086 20.828 -10.375 1 55.38 252 SER B N 1
ATOM 3931 C CA . SER B 1 252 ? -2.992 20.422 -11.242 1 55.38 252 SER B CA 1
ATOM 3932 C C . SER B 1 252 ? -2.457 19.047 -10.852 1 55.38 252 SER B C 1
ATOM 3934 O O . SER B 1 252 ? -2.213 18.203 -11.711 1 55.38 252 SER B O 1
ATOM 3936 N N . ILE B 1 253 ? -2.455 18.719 -9.719 1 55.94 253 ILE B N 1
ATOM 3937 C CA . ILE B 1 253 ? -1.877 17.469 -9.273 1 55.94 253 ILE B CA 1
ATOM 3938 C C . ILE B 1 253 ? -2.791 16.312 -9.672 1 55.94 253 ILE B C 1
ATOM 3940 O O . ILE B 1 253 ? -2.318 15.258 -10.117 1 55.94 253 ILE B O 1
ATOM 3944 N N . PHE B 1 254 ? -4.051 16.562 -9.711 1 58 254 PHE B N 1
ATOM 3945 C CA . PHE B 1 254 ? -5.031 15.555 -10.086 1 58 254 PHE B CA 1
ATOM 3946 C C . PHE B 1 254 ? -4.887 15.172 -11.555 1 58 254 PHE B C 1
ATOM 3948 O O . PHE B 1 254 ? -5.039 14.008 -11.914 1 58 254 PHE B O 1
ATOM 3955 N N . GLN B 1 255 ? -4.57 16.125 -12.328 1 57.19 255 GLN B N 1
ATOM 3956 C CA . GLN B 1 255 ? -4.406 15.852 -13.75 1 57.19 255 GLN B CA 1
ATOM 3957 C C . GLN B 1 255 ? -3.189 14.961 -14.008 1 57.19 255 GLN B C 1
ATOM 3959 O O . GLN B 1 255 ? -3.229 14.078 -14.867 1 57.19 255 GLN B O 1
ATOM 3964 N N . VAL B 1 256 ? -2.236 15.102 -13.258 1 53.78 256 VAL B N 1
ATOM 3965 C CA . VAL B 1 256 ? -1.025 14.305 -13.406 1 53.78 256 VAL B CA 1
ATOM 3966 C C . VAL B 1 25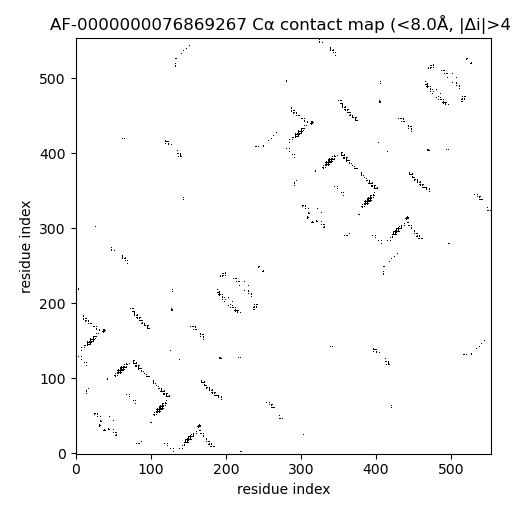6 ? -1.303 12.867 -12.969 1 53.78 256 VAL B C 1
ATOM 3968 O O . VAL B 1 256 ? -0.874 11.914 -13.633 1 53.78 256 VAL B O 1
ATOM 3971 N N . PHE B 1 257 ? -2.104 12.711 -12.031 1 59.66 257 PHE B N 1
ATOM 3972 C CA . PHE B 1 257 ? -2.354 11.383 -11.469 1 59.66 257 PHE B CA 1
ATOM 3973 C C . PHE B 1 257 ? -3.342 10.609 -12.336 1 59.66 257 PHE B C 1
ATOM 3975 O O . PHE B 1 257 ? -3.191 9.398 -12.523 1 59.66 257 PHE B O 1
ATOM 3982 N N . GLU B 1 258 ? -4.352 11.328 -12.773 1 58.34 258 GLU B N 1
ATOM 3983 C CA . GLU B 1 258 ? -5.223 10.695 -13.766 1 58.34 258 GLU B CA 1
ATOM 3984 C C . GLU B 1 258 ? -4.422 10.172 -14.953 1 58.34 258 GLU B C 1
ATOM 3986 O O . GLU B 1 258 ? -4.68 9.07 -15.445 1 58.34 258 GLU B O 1
ATOM 3991 N N . GLY B 1 259 ? -3.461 10.875 -15.273 1 54.81 259 GLY B N 1
ATOM 3992 C CA . GLY B 1 259 ? -2.586 10.477 -16.359 1 54.81 259 GLY B CA 1
ATOM 3993 C C . GLY B 1 259 ? -1.737 9.266 -16.047 1 54.81 259 GLY B C 1
ATOM 3994 O O . GLY B 1 259 ? -1.604 8.359 -16.859 1 54.81 259 GLY B O 1
ATOM 3995 N N . ALA B 1 260 ? -1.319 9.18 -14.812 1 57.72 260 ALA B N 1
ATOM 3996 C CA . ALA B 1 260 ? -0.466 8.07 -14.391 1 57.72 260 ALA B CA 1
ATOM 3997 C C . ALA B 1 260 ? -1.253 6.766 -14.336 1 57.72 260 ALA B C 1
ATOM 3999 O O . ALA B 1 260 ? -0.753 5.715 -14.742 1 57.72 260 ALA B O 1
ATOM 4000 N N . SER B 1 261 ? -2.424 6.77 -13.867 1 62.38 261 SER B N 1
ATOM 4001 C CA . SER B 1 261 ? -3.285 5.594 -13.82 1 62.38 261 SER B CA 1
ATOM 4002 C C . SER B 1 261 ? -3.604 5.086 -15.227 1 62.38 261 SER B C 1
ATOM 4004 O O . SER B 1 261 ? -3.615 3.879 -15.469 1 62.38 261 SER B O 1
ATOM 4006 N N . LEU B 1 262 ? -3.719 6.035 -16.109 1 59.56 262 LEU B N 1
ATOM 4007 C CA . LEU B 1 262 ? -4 5.668 -17.484 1 59.56 262 LEU B CA 1
ATOM 4008 C C . LEU B 1 262 ? -2.791 4.992 -18.125 1 59.56 262 LEU B C 1
ATOM 4010 O O . LEU B 1 262 ? -2.936 4 -18.844 1 59.56 262 LEU B O 1
ATOM 4014 N N . LYS B 1 263 ? -1.693 5.449 -17.812 1 59.75 263 LYS B N 1
ATOM 4015 C CA . LYS B 1 263 ? -0.468 4.859 -18.328 1 59.75 263 LYS B CA 1
ATOM 4016 C C . LYS B 1 263 ? -0.254 3.451 -17.781 1 59.75 263 LYS B C 1
ATOM 4018 O O . LYS B 1 263 ? 0.118 2.541 -18.531 1 59.75 263 LYS B O 1
ATOM 4023 N N . ALA B 1 264 ? -0.479 3.254 -16.547 1 58.94 264 ALA B N 1
ATOM 4024 C CA . ALA B 1 264 ? -0.371 1.938 -15.922 1 58.94 264 ALA B CA 1
ATOM 4025 C C . ALA B 1 264 ? -1.349 0.949 -16.547 1 58.94 264 ALA B C 1
ATOM 4027 O O . ALA B 1 264 ? -1.022 -0.226 -16.734 1 58.94 264 ALA B O 1
ATOM 4028 N N . PHE B 1 265 ? -2.5 1.438 -16.891 1 59.84 265 PHE B N 1
ATOM 4029 C CA . PHE B 1 265 ? -3.479 0.627 -17.609 1 59.84 265 PHE B CA 1
ATOM 4030 C C . PHE B 1 265 ? -2.906 0.127 -18.938 1 59.84 265 PHE B C 1
ATOM 4032 O O . PHE B 1 265 ? -3.105 -1.032 -19.297 1 59.84 265 PHE B O 1
ATOM 4039 N N . THR B 1 266 ? -2.178 0.952 -19.516 1 57.72 266 THR B N 1
ATOM 4040 C CA . THR B 1 266 ? -1.61 0.61 -20.812 1 57.72 266 THR B CA 1
ATOM 4041 C C . THR B 1 266 ? -0.487 -0.41 -20.656 1 57.72 266 THR B C 1
ATOM 4043 O O . THR B 1 266 ? -0.375 -1.342 -21.469 1 57.72 266 THR B O 1
A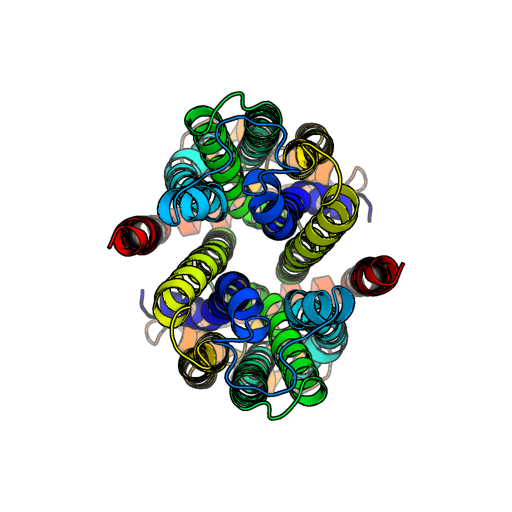TOM 4046 N N . ILE B 1 267 ? 0.274 -0.214 -19.703 1 54.84 267 ILE B N 1
ATOM 4047 C CA . ILE B 1 267 ? 1.364 -1.15 -19.453 1 54.84 267 ILE B CA 1
ATOM 4048 C C . ILE B 1 267 ? 0.794 -2.525 -19.109 1 54.84 267 ILE B C 1
ATOM 4050 O O . ILE B 1 267 ? 1.235 -3.539 -19.656 1 54.84 267 ILE B O 1
ATOM 4054 N N . GLY B 1 268 ? -0.15 -2.549 -18.156 1 56.69 268 GLY B N 1
ATOM 4055 C CA . GLY B 1 268 ? -0.813 -3.793 -17.797 1 56.69 268 GLY B CA 1
ATOM 4056 C C . GLY B 1 268 ? -1.556 -4.426 -18.953 1 56.69 268 GLY B C 1
ATOM 4057 O O . GLY B 1 268 ? -1.548 -5.652 -19.109 1 56.69 268 GLY B O 1
ATOM 4058 N N . GLY B 1 269 ? -2.281 -3.551 -19.641 1 54.69 269 GLY B N 1
ATOM 4059 C CA . GLY B 1 269 ? -2.955 -4.027 -20.844 1 54.69 269 GLY B CA 1
ATOM 4060 C C . GLY B 1 269 ? -2.002 -4.613 -21.859 1 54.69 269 GLY B C 1
ATOM 4061 O O . GLY B 1 269 ? -2.336 -5.59 -22.547 1 54.69 269 GLY B O 1
ATOM 4062 N N . GLY B 1 270 ? -0.896 -4.023 -22.016 1 49.66 270 GLY B N 1
ATOM 4063 C CA . GLY B 1 270 ? 0.108 -4.59 -22.906 1 49.66 270 GLY B CA 1
ATOM 4064 C C . GLY B 1 270 ? 0.555 -5.98 -22.5 1 49.66 270 GLY B C 1
ATOM 4065 O O . GLY B 1 270 ? 0.845 -6.824 -23.344 1 49.66 270 GLY B O 1
ATOM 4066 N N . LEU B 1 271 ? 0.641 -6.152 -21.281 1 48.75 271 LEU B N 1
ATOM 4067 C CA . LEU B 1 271 ? 1.064 -7.461 -20.781 1 48.75 271 LEU B CA 1
ATOM 4068 C C . LEU B 1 271 ? 0.109 -8.555 -21.25 1 48.75 271 LEU B C 1
ATOM 4070 O O . LEU B 1 271 ? 0.542 -9.648 -21.609 1 48.75 271 LEU B O 1
ATOM 4074 N N . VAL B 1 272 ? -1.14 -8.297 -21.125 1 46.91 272 VAL B N 1
ATOM 4075 C CA . VAL B 1 272 ? -2.131 -9.242 -21.625 1 46.91 272 VAL B CA 1
ATOM 4076 C C . VAL B 1 272 ? -1.889 -9.508 -23.109 1 46.91 272 VAL B C 1
ATOM 4078 O O . VAL B 1 272 ? -1.983 -10.656 -23.562 1 46.91 272 VAL B O 1
ATOM 4081 N N . LEU B 1 273 ? -1.568 -8.469 -23.766 1 44.59 273 LEU B N 1
ATOM 4082 C CA . LEU B 1 273 ? -1.375 -8.648 -25.203 1 44.59 273 LEU B CA 1
ATOM 4083 C C . LEU B 1 273 ? -0.078 -9.398 -25.484 1 44.59 273 LEU B C 1
ATOM 4085 O O . LEU B 1 273 ? 0.007 -10.156 -26.453 1 44.59 273 LEU B O 1
ATOM 4089 N N . PHE B 1 274 ? 0.885 -9.117 -24.766 1 43.41 274 PHE B N 1
ATOM 4090 C CA . PHE B 1 274 ? 2.158 -9.766 -25.047 1 43.41 274 PHE B CA 1
ATOM 4091 C C . PHE B 1 274 ? 2.094 -11.25 -24.734 1 43.41 274 PHE B C 1
ATOM 4093 O O . PHE B 1 274 ? 2.918 -12.031 -25.234 1 43.41 274 PHE B O 1
ATOM 4100 N N . GLN B 1 275 ? 1.309 -11.594 -23.828 1 39.69 275 GLN B N 1
ATOM 4101 C CA . GLN B 1 275 ? 1.205 -13.031 -23.594 1 39.69 275 GLN B CA 1
ATOM 4102 C C . GLN B 1 275 ? 0.543 -13.742 -24.766 1 39.69 275 GLN B C 1
ATOM 4104 O O . GLN B 1 275 ? 0.493 -14.977 -24.797 1 39.69 275 GLN B O 1
ATOM 4109 N N . GLN B 1 276 ? -0.021 -13.031 -25.703 1 35.72 276 GLN B N 1
ATOM 4110 C CA . GLN B 1 276 ? -0.625 -13.68 -26.859 1 35.72 276 GLN B CA 1
ATOM 4111 C C . GLN B 1 276 ? 0.439 -14.133 -27.859 1 35.72 276 GLN B C 1
ATOM 4113 O O . GLN B 1 276 ? 0.186 -15.008 -28.688 1 35.72 276 GLN B O 1
ATOM 4118 N N . ARG B 1 277 ? 1.641 -13.469 -27.859 1 33.66 277 ARG B N 1
ATOM 4119 C CA . ARG B 1 277 ? 2.461 -14.078 -28.906 1 33.66 277 ARG B CA 1
ATOM 4120 C C . ARG B 1 277 ? 3.338 -15.188 -28.328 1 33.66 277 ARG B C 1
ATOM 4122 O O . ARG B 1 277 ? 3.85 -15.07 -27.219 1 33.66 277 ARG B O 1
#

Solvent-accessible surface area (backbone atoms only — not comparable to full-atom values): 25670 Å² total; per-residue (Å²): 109,68,49,61,45,55,64,40,51,32,41,26,41,40,36,19,52,45,16,20,51,59,20,12,39,61,32,23,56,55,17,42,46,27,80,83,26,21,74,56,94,75,16,86,59,49,70,34,56,49,47,41,66,66,40,23,28,57,54,15,18,37,53,16,37,52,48,33,74,72,42,37,83,76,58,32,42,42,52,35,37,33,50,13,21,51,27,31,27,51,9,14,47,38,34,29,66,36,90,46,69,69,46,26,42,51,10,28,27,39,25,6,27,12,36,13,22,16,47,42,22,25,44,31,41,34,51,50,66,43,61,80,88,48,30,34,57,52,50,17,49,30,48,49,30,22,56,44,14,23,44,50,12,38,42,47,13,68,73,24,46,86,34,68,31,20,30,27,52,36,43,28,59,49,22,65,58,23,48,50,28,29,56,46,39,68,73,48,62,59,42,32,55,55,35,42,48,35,22,76,69,64,72,46,58,52,69,60,27,47,52,51,22,50,53,27,46,39,64,41,66,31,87,82,56,50,66,66,61,51,51,50,51,52,51,51,50,49,52,52,50,52,54,46,62,70,64,58,61,67,65,60,57,50,56,55,47,53,49,49,40,52,49,43,46,48,55,44,51,45,40,52,53,54,48,67,106,110,69,49,61,45,55,64,40,50,33,40,26,42,39,35,19,53,44,18,21,51,58,20,11,39,62,32,24,56,54,17,42,47,28,80,81,25,20,73,56,93,74,15,86,58,49,70,35,55,49,47,42,65,67,41,23,28,58,54,14,18,37,53,17,36,52,48,34,76,72,41,36,83,77,56,31,41,40,51,35,37,34,49,14,21,51,27,29,28,52,8,15,46,37,34,28,64,38,90,47,70,69,47,26,43,52,10,28,26,39,25,6,27,13,37,13,22,17,47,42,22,25,44,31,42,32,52,51,65,41,60,80,89,48,30,36,58,53,50,17,48,31,49,48,29,22,55,44,14,22,42,50,13,39,40,49,13,68,72,24,46,85,35,69,32,21,30,24,52,38,44,28,60,48,21,66,58,23,48,51,29,28,56,46,38,68,74,47,63,60,42,30,57,55,34,41,49,34,22,76,70,64,72,46,58,54,69,60,26,48,51,52,20,50,54,24,48,39,64,40,65,30,87,81,57,51,66,65,60,53,51,50,51,51,50,51,49,48,53,52,50,53,54,46,62,70,65,58,61,66,65,60,57,51,56,55,48,53,49,49,41,52,50,45,46,49,55,45,52,44,40,52,53,55,50,68,106

Secondary structure (DSSP, 8-state):
-HHHHHHHHHHHHHHHHHHHHHHHHHHHHHHHH-TTTS-SS-----HHHHHHHHHHHHHHHHHHHHHHHHHHHHH-HHHHHHHHHHHHHHHHHHHHT-SSHHHHHHHHHHHHHHHHHHHHHHHHHHHHHS-GGGHHHHHHHHHHHHHHHHHHHHHHHHHHTTSTTHHHHHHHTHHHHHHHHHHHHHHSPPPHHHHHHHHHTTSS-HHHHHHHHHHHHHHHH-TTS-HHHHHHHHHHHHHHHHHHHHTTHHHHHHHHHHHHHHHHHHHHHHHHHHTT-/-HHHHHHHHHHHHHHHHHHHHHHHHHHHHHHHH-TTTS-SS-----HHHHHHHHHHHHHHHHHHHHHHHHHHHHH-HHHHHHHHHHHHHHHHHHHHT-SSHHHHHHHHHHHHHHHHHHHHHHHHHHHHHS-GGGHHHHHHHHHHHHHHHHHHHHHHHHHHTTSTTHHHHHHHTHHHHHHHHHHHHHHSPPPHHHHHHHHHTTSS-HHHHHHHHHHHHHHHH-TTS-HHHHHHHHHHHHHHHHHHHHTTHHHHHHHHHHHHHHHHHHHHHHHHHHTT-

InterPro domains:
  IPR003663 Sugar/inositol transporter [PR00171] (15-25)
  IPR003663 Sugar/inositol transporter [PR00171] (105-124)
  IPR005828 Major facilitator, sugar transporter-like [PF00083] (10-276)
  IPR005829 Sugar transporter, conserved site [PS00217] (110-135)
  IPR020846 Major facilitator superfamily domain [PS50850] (7-277)
  IPR036259 MFS transporter superfamily [G3DSA:1.20.1250.20] (1-277)
  IPR036259 MFS transporter superfamily [SSF103473] (8-200)
  IPR050820 Major Facilitator Superfamily Sugar Transporter [PTHR48023] (4-276)

Sequence (554 aa):
MAAVILPFVFPALGGLLFGYDIGATSGATISVHSAELSGTTWFNLSSLQLGLVASGSLYGALGGSILAYRIADFLGRRIELMTAAALYISGALTTGLAPNFVVLIIGRLLYGVGIGLAMHGAPLYIAETCPSQIRGTLISFKELFIVGGILFGYLVGSYEIDVVGGWRYMFGFSAPLAAIMAVGMWSLPPSPRWLLLRAVQGKGPMEDNKKKAMNALRRLKGPSASDKVLTDEIENNLSSIKAAYADQAEGSIFQVFEGASLKAFTIGGGLVLFQQRMAAVILPFVFPALGGLLFGYDIGATSGATISVHSAELSGTTWFNLSSLQLGLVASGSLYGALGGSILAYRIADFLGRRIELMTAAALYISGALTTGLAPNFVVLIIGRLLYGVGIGLAMHGAPLYIAETCPSQIRGTLISFKELFIVGGILFGYLVGSYEIDVVGGWRYMFGFSAPLAAIMAVGMWSLPPSPRWLLLRAVQGKGPMEDNKKKAMNALRRLKGPSASDKVLTDEIENNLSSIKAAYADQAEGSIFQVFEGASLKAFTIGGGLVLFQQR

Radius of gyration: 23.08 Å; Cα contacts (8 Å, |Δi|>4): 1044; chains: 2; bounding box: 49×67×56 Å